Protein 5LOI (pdb70)

Nearest PDB structures (foldseek):
  5loi-assembly1_A-2  TM=1.002E+00  e=1.212E-47  Thermothelomyces thermophilus ATCC 42464
  4k6j-assembly1_A  TM=3.305E-01  e=1.414E+00  Homo sapiens
  7nix-assembly1_A-2  TM=3.162E-01  e=2.030E+00  Homo sapiens
  8ah2-assembly1_A-2  TM=2.730E-01  e=4.538E+00  Homo sapiens
  7mfd-assembly1_C  TM=2.276E-01  e=4.359E+00  Homo sapiens

Radius of gyration: 24.48 Å; Cα contacts (8 Å, |Δi|>4): 479; chains: 1; bounding box: 57×72×46 Å

Sequence (383 aa):
PDFLKLFLNHTPTFDFSRFCFPSDPERSLASIVLQKLPQGSPGDPTSLLVDFADTLIDLWHQCLSERYYGPIYHLVSLLLYTLDLNAVEVAPHILSSLIPVCATTCRLVALPRLNSADGDLSGHPDAVVRQLCLNIDVTQCLSVLYLAASGCLPQPLPQDTPQLEFWKTELDFVLTLSPKNPEEDWSAILLRTSVAPHSIGPIPSSATNSTNRRSEAKNADAVAATLIDCVSSFLCEPPKWATPRSAKEIAARLAALRTLAFATGHFGARQIAESDVAIPRLVTVLCWALDRLYDSDLPPDSSLLHQIIAQGTRLLHFLVTDHRTSDAANISTKLAASHGGSQRYFLTLARLNFAEEDLVLEAGIDAETVELAHELLELAVTP

Structure (mmCIF, N/CA/C/O backbone):
data_5LOI
#
_entry.id   5LOI
#
_cell.length_a   210.783
_cell.length_b   210.783
_cell.length_c   104.766
_cell.angle_alpha   90.00
_cell.angle_beta   90.00
_cell.angle_gamma   90.00
#
_symmetry.space_group_name_H-M   'I 4 2 2'
#
loop_
_atom_site.group_PDB
_atom_site.id
_atom_site.type_symbol
_atom_site.label_atom_id
_atom_site.label_alt_id
_atom_site.label_comp_id
_atom_site.label_asym_id
_atom_site.label_entity_id
_atom_site.label_seq_id
_atom_site.pdbx_PDB_ins_code
_atom_site.Cartn_x
_atom_site.Cartn_y
_atom_site.Cartn_z
_atom_site.occupancy
_atom_site.B_iso_or_equiv
_atom_site.auth_seq_id
_atom_site.auth_comp_id
_atom_site.auth_asym_id
_atom_site.auth_atom_id
_atom_site.pdbx_PDB_model_num
ATOM 1 N N . PRO A 1 2 ? 178.851 139.346 -0.450 1.00 231.44 374 PRO A N 1
ATOM 2 C CA . PRO A 1 2 ? 178.332 140.382 0.461 1.00 247.04 374 PRO A CA 1
ATOM 3 C C . PRO A 1 2 ? 177.373 141.345 -0.249 1.00 243.43 374 PRO A C 1
ATOM 4 O O . PRO A 1 2 ? 177.812 142.135 -1.090 1.00 226.35 374 PRO A O 1
ATOM 8 N N . ASP A 1 3 ? 176.076 141.256 0.066 1.00 232.68 375 ASP A N 1
ATOM 9 C CA . ASP A 1 3 ? 175.064 141.997 -0.681 1.00 229.28 375 ASP A CA 1
ATOM 10 C C . ASP A 1 3 ? 174.320 143.028 0.167 1.00 225.33 375 ASP A C 1
ATOM 11 O O . ASP A 1 3 ? 174.421 144.225 -0.121 1.00 226.09 375 ASP A O 1
ATOM 16 N N . PHE A 1 4 ? 173.610 142.624 1.227 1.00 204.50 376 PHE A N 1
ATOM 17 C CA . PHE A 1 4 ? 172.670 143.548 1.859 1.00 194.99 376 PHE A CA 1
ATOM 18 C C . PHE A 1 4 ? 173.386 144.700 2.554 1.00 215.66 376 PHE A C 1
ATOM 19 O O . PHE A 1 4 ? 173.036 145.868 2.344 1.00 225.25 376 PHE A O 1
ATOM 27 N N . LEU A 1 5 ? 174.393 144.394 3.381 1.00 214.43 377 LEU A N 1
ATOM 28 C CA . LEU A 1 5 ? 175.085 145.432 4.147 1.00 192.40 377 LEU A CA 1
ATOM 29 C C . LEU A 1 5 ? 175.552 146.602 3.275 1.00 204.22 377 LEU A C 1
ATOM 30 O O . LEU A 1 5 ? 175.588 147.750 3.743 1.00 202.96 377 LEU A O 1
ATOM 35 N N . LYS A 1 6 ? 175.896 146.342 2.005 1.00 201.11 378 LYS A N 1
ATOM 36 C CA . LYS A 1 6 ? 176.426 147.404 1.153 1.00 189.74 378 LYS A CA 1
ATOM 37 C C . LYS A 1 6 ? 175.319 148.290 0.584 1.00 189.71 378 LYS A C 1
ATOM 38 O O . LYS A 1 6 ? 175.508 149.508 0.431 1.00 189.59 378 LYS A O 1
ATOM 44 N N . LEU A 1 7 ? 174.173 147.697 0.218 1.00 198.03 379 LEU A N 1
ATOM 45 C CA . LEU A 1 7 ? 173.024 148.521 -0.160 1.00 213.04 379 LEU A CA 1
ATOM 46 C C . LEU A 1 7 ? 172.526 149.314 1.038 1.00 207.37 379 LEU A C 1
ATOM 47 O O . LEU A 1 7 ? 172.078 150.456 0.897 1.00 215.90 379 LEU A O 1
ATOM 52 N N . PHE A 1 8 ? 172.557 148.704 2.223 1.00 212.21 380 PHE A N 1
ATOM 53 C CA . PHE A 1 8 ? 172.192 149.427 3.435 1.00 200.35 380 PHE A CA 1
ATOM 54 C C . PHE A 1 8 ? 173.140 150.603 3.667 1.00 192.63 380 PHE A C 1
ATOM 55 O O . PHE A 1 8 ? 172.718 151.669 4.132 1.00 190.50 380 PHE A O 1
ATOM 63 N N . LEU A 1 9 ? 174.419 150.438 3.312 1.00 197.70 381 LEU A N 1
ATOM 64 C CA . LEU A 1 9 ? 175.382 151.538 3.391 1.00 199.29 381 LEU A CA 1
ATOM 65 C C . LEU A 1 9 ? 175.031 152.668 2.423 1.00 200.14 381 LEU A C 1
ATOM 66 O O . LEU A 1 9 ? 174.757 153.800 2.842 1.00 190.15 381 LEU A O 1
ATOM 71 N N . ASN A 1 10 ? 175.040 152.376 1.112 1.00 206.35 382 ASN A N 1
ATOM 72 C CA . ASN A 1 10 ? 174.949 153.433 0.100 1.00 205.85 382 ASN A CA 1
ATOM 73 C C . ASN A 1 10 ? 173.534 153.976 -0.093 1.00 205.07 382 ASN A C 1
ATOM 74 O O . ASN A 1 10 ? 173.371 155.112 -0.553 1.00 205.25 382 ASN A O 1
ATOM 79 N N . HIS A 1 11 ? 172.510 153.179 0.217 1.00 206.93 383 HIS A N 1
ATOM 80 C CA . HIS A 1 11 ? 171.121 153.602 0.034 1.00 208.14 383 HIS A CA 1
ATOM 81 C C . HIS A 1 11 ? 170.779 154.787 0.937 1.00 219.91 383 HIS A C 1
ATOM 82 O O . HIS A 1 11 ? 170.022 155.681 0.538 1.00 218.52 383 HIS A O 1
ATOM 89 N N . THR A 1 12 ? 171.337 154.817 2.153 1.00 219.25 384 THR A N 1
ATOM 90 C CA . THR A 1 12 ? 171.065 155.899 3.104 1.00 204.36 384 THR A CA 1
ATOM 91 C C . THR A 1 12 ? 171.835 157.172 2.721 1.00 191.52 384 THR A C 1
ATOM 92 O O . THR A 1 12 ? 172.950 157.420 3.183 1.00 194.11 384 THR A O 1
ATOM 96 N N . PRO A 1 19 ? 168.795 161.000 -1.351 1.00 216.26 391 PRO A N 1
ATOM 97 C CA . PRO A 1 19 ? 168.559 161.332 0.065 1.00 216.75 391 PRO A CA 1
ATOM 98 C C . PRO A 1 19 ? 168.617 160.114 1.013 1.00 225.87 391 PRO A C 1
ATOM 99 O O . PRO A 1 19 ? 168.637 158.976 0.533 1.00 228.02 391 PRO A O 1
ATOM 103 N N . THR A 1 20 ? 168.663 160.352 2.332 1.00 230.32 392 THR A N 1
ATOM 104 C CA . THR A 1 20 ? 168.781 159.265 3.307 1.00 225.04 392 THR A CA 1
ATOM 105 C C . THR A 1 20 ? 167.448 158.533 3.472 1.00 220.39 392 THR A C 1
ATOM 106 O O . THR A 1 20 ? 166.470 159.111 3.959 1.00 210.90 392 THR A O 1
ATOM 110 N N . PHE A 1 21 ? 167.416 157.252 3.093 1.00 215.94 393 PHE A N 1
ATOM 111 C CA . PHE A 1 21 ? 166.233 156.415 3.249 1.00 220.10 393 PHE A CA 1
ATOM 112 C C . PHE A 1 21 ? 166.648 155.092 3.895 1.00 219.81 393 PHE A C 1
ATOM 113 O O . PHE A 1 21 ? 167.774 154.623 3.708 1.00 228.61 393 PHE A O 1
ATOM 121 N N . ASP A 1 22 ? 165.734 154.492 4.664 1.00 207.86 394 ASP A N 1
ATOM 122 C CA . ASP A 1 22 ? 165.963 153.206 5.320 1.00 189.10 394 ASP A CA 1
ATOM 123 C C . ASP A 1 22 ? 164.890 152.215 4.888 1.00 187.11 394 ASP A C 1
ATOM 124 O O . ASP A 1 22 ? 163.796 152.593 4.460 1.00 208.06 394 ASP A O 1
ATOM 137 N N . PHE A 1 24 ? 162.046 149.412 5.215 1.00 168.76 396 PHE A N 1
ATOM 138 C CA . PHE A 1 24 ? 160.969 149.165 6.170 1.00 164.67 396 PHE A CA 1
ATOM 139 C C . PHE A 1 24 ? 161.080 147.799 6.837 1.00 164.03 396 PHE A C 1
ATOM 140 O O . PHE A 1 24 ? 160.601 147.616 7.960 1.00 161.32 396 PHE A O 1
ATOM 148 N N . SER A 1 25 ? 161.691 146.830 6.158 1.00 166.60 397 SER A N 1
ATOM 149 C CA . SER A 1 25 ? 161.765 145.470 6.677 1.00 166.41 397 SER A CA 1
ATOM 150 C C . SER A 1 25 ? 162.723 145.361 7.851 1.00 164.34 397 SER A C 1
ATOM 151 O O . SER A 1 25 ? 162.552 144.485 8.705 1.00 163.01 397 SER A O 1
ATOM 154 N N . ARG A 1 26 ? 163.751 146.209 7.893 1.00 164.20 398 ARG A N 1
ATOM 155 C CA . ARG A 1 26 ? 164.755 146.098 8.944 1.00 162.48 398 ARG A CA 1
ATOM 156 C C . ARG A 1 26 ? 164.190 146.466 10.313 1.00 170.37 398 ARG A C 1
ATOM 157 O O . ARG A 1 26 ? 164.634 145.920 11.331 1.00 187.36 398 ARG A O 1
ATOM 165 N N . PHE A 1 27 ? 163.227 147.385 10.364 1.00 157.48 399 PHE A N 1
ATOM 166 C CA . PHE A 1 27 ? 162.753 147.894 11.645 1.00 154.06 399 PHE A CA 1
ATOM 167 C C . PHE A 1 27 ? 162.041 146.808 12.444 1.00 152.80 399 PHE A C 1
ATOM 168 O O . PHE A 1 27 ? 161.233 146.046 11.902 1.00 154.14 399 PHE A O 1
ATOM 176 N N . CYS A 1 28 ? 162.348 146.752 13.743 1.00 150.29 400 CYS A N 1
ATOM 177 C CA . CYS A 1 28 ? 161.734 145.828 14.687 1.00 148.82 400 CYS A CA 1
ATOM 178 C C . CYS A 1 28 ? 161.584 146.550 16.019 1.00 145.51 400 CYS A C 1
ATOM 179 O O . CYS A 1 28 ? 162.337 147.484 16.316 1.00 154.86 400 CYS A O 1
ATOM 182 N N . PHE A 1 29 ? 160.603 146.134 16.817 1.00 143.87 401 PHE A N 1
ATOM 183 C CA . PHE A 1 29 ? 160.429 146.785 18.107 1.00 140.80 401 PHE A CA 1
ATOM 184 C C . PHE A 1 29 ? 161.465 146.253 19.095 1.00 147.94 401 PHE A C 1
ATOM 185 O O . PHE A 1 29 ? 161.805 145.067 19.058 1.00 161.14 401 PHE A O 1
ATOM 193 N N . PRO A 1 30 ? 162.005 147.103 19.975 1.00 168.41 402 PRO A N 1
ATOM 194 C CA . PRO A 1 30 ? 162.922 146.592 21.010 1.00 171.92 402 PRO A CA 1
ATOM 195 C C . PRO A 1 30 ? 162.239 145.712 22.041 1.00 165.74 402 PRO A C 1
ATOM 196 O O . PRO A 1 30 ? 162.933 144.955 22.735 1.00 141.75 402 PRO A O 1
ATOM 200 N N . SER A 1 31 ? 160.905 145.764 22.134 1.00 152.95 403 SER A N 1
ATOM 201 C CA . SER A 1 31 ? 160.155 144.814 22.944 1.00 152.17 403 SER A CA 1
ATOM 202 C C . SER A 1 31 ? 160.188 143.401 22.368 1.00 168.55 403 SER A C 1
ATOM 203 O O . SER A 1 31 ? 159.948 142.438 23.105 1.00 186.07 403 SER A O 1
ATOM 206 N N . ASP A 1 32 ? 160.513 143.251 21.080 1.00 172.99 404 ASP A N 1
ATOM 207 C CA . ASP A 1 32 ? 160.587 141.953 20.411 1.00 168.25 404 ASP A CA 1
ATOM 208 C C . ASP A 1 32 ? 161.502 142.072 19.191 1.00 168.03 404 ASP A C 1
ATOM 209 O O . ASP A 1 32 ? 161.015 142.083 18.052 1.00 189.71 404 ASP A O 1
ATOM 214 N N . PRO A 1 33 ? 162.825 142.162 19.384 1.00 158.79 405 PRO A N 1
ATOM 215 C CA . PRO A 1 33 ? 163.721 142.565 18.283 1.00 161.93 405 PRO A CA 1
ATOM 216 C C . PRO A 1 33 ? 163.887 141.541 17.174 1.00 154.86 405 PRO A C 1
ATOM 217 O O . PRO A 1 33 ? 164.694 141.778 16.271 1.00 163.38 405 PRO A O 1
ATOM 221 N N . GLU A 1 34 ? 163.172 140.420 17.200 1.00 161.81 406 GLU A N 1
ATOM 222 C CA . GLU A 1 34 ? 163.245 139.433 16.132 1.00 166.74 406 GLU A CA 1
ATOM 223 C C . GLU A 1 34 ? 161.974 139.361 15.292 1.00 171.84 406 GLU A C 1
ATOM 224 O O . GLU A 1 34 ? 161.874 138.501 14.409 1.00 178.65 406 GLU A O 1
ATOM 230 N N . ARG A 1 35 ? 161.014 140.254 15.522 1.00 161.92 407 ARG A N 1
ATOM 231 C CA . ARG A 1 35 ? 159.769 140.291 14.759 1.00 153.45 407 ARG A CA 1
ATOM 232 C C . ARG A 1 35 ? 159.749 141.593 13.962 1.00 157.96 407 ARG A C 1
ATOM 233 O O . ARG A 1 35 ? 159.651 142.678 14.544 1.00 151.45 407 ARG A O 1
ATOM 241 N N . SER A 1 36 ? 159.847 141.491 12.635 1.00 163.13 408 SER A N 1
ATOM 242 C CA . SER A 1 36 ? 159.878 142.677 11.786 1.00 157.29 408 SER A CA 1
ATOM 243 C C . SER A 1 36 ? 158.486 143.270 11.633 1.00 158.64 408 SER A C 1
ATOM 244 O O . SER A 1 36 ? 157.472 142.569 11.712 1.00 169.68 408 SER A O 1
ATOM 247 N N . LEU A 1 37 ? 158.448 144.585 11.409 1.00 149.89 409 LEU A N 1
ATOM 248 C CA . LEU A 1 37 ? 157.171 145.247 11.172 1.00 148.01 409 LEU A CA 1
ATOM 249 C C . LEU A 1 37 ? 156.498 144.688 9.929 1.00 159.92 409 LEU A C 1
ATOM 250 O O . LEU A 1 37 ? 155.297 144.383 9.940 1.00 154.40 409 LEU A O 1
ATOM 255 N N . ALA A 1 38 ? 157.272 144.514 8.857 1.00 154.40 410 ALA A N 1
ATOM 256 C CA . ALA A 1 38 ? 156.725 143.906 7.657 1.00 135.15 410 ALA A CA 1
ATOM 257 C C . ALA A 1 38 ? 156.063 142.577 7.981 1.00 159.07 410 ALA A C 1
ATOM 258 O O . ALA A 1 38 ? 154.987 142.269 7.453 1.00 165.95 410 ALA A O 1
ATOM 260 N N . SER A 1 39 ? 156.664 141.794 8.881 1.00 150.20 411 SER A N 1
ATOM 261 C CA . SER A 1 39 ? 156.099 140.486 9.187 1.00 152.80 411 SER A CA 1
ATOM 262 C C . SER A 1 39 ? 154.697 140.621 9.768 1.00 149.75 411 SER A C 1
ATOM 263 O O . SER A 1 39 ? 153.743 140.014 9.262 1.00 167.27 411 SER A O 1
ATOM 266 N N . ILE A 1 40 ? 154.543 141.437 10.815 1.00 148.47 412 ILE A N 1
ATOM 267 C CA . ILE A 1 40 ? 153.243 141.527 11.473 1.00 165.50 412 ILE A CA 1
ATOM 268 C C . ILE A 1 40 ? 152.229 142.181 10.542 1.00 147.83 412 ILE A C 1
ATOM 269 O O . ILE A 1 40 ? 151.040 141.827 10.545 1.00 165.59 412 ILE A O 1
ATOM 274 N N . VAL A 1 41 ? 152.687 143.101 9.691 1.00 134.53 413 VAL A N 1
ATOM 275 C CA . VAL A 1 41 ? 151.782 143.680 8.706 1.00 132.58 413 VAL A CA 1
ATOM 276 C C . VAL A 1 41 ? 151.275 142.598 7.762 1.00 147.92 413 VAL A C 1
ATOM 277 O O . VAL A 1 41 ? 150.090 142.568 7.403 1.00 160.49 413 VAL A O 1
ATOM 281 N N . LEU A 1 42 ? 152.156 141.670 7.372 1.00 139.48 414 LEU A N 1
ATOM 282 C CA . LEU A 1 42 ? 151.773 140.648 6.405 1.00 140.56 414 LEU A CA 1
ATOM 283 C C . LEU A 1 42 ? 150.842 139.609 7.024 1.00 173.24 414 LEU A C 1
ATOM 284 O O . LEU A 1 42 ? 149.863 139.199 6.388 1.00 194.18 414 LEU A O 1
ATOM 289 N N . GLN A 1 43 ? 151.121 139.161 8.256 1.00 170.26 415 GLN A N 1
ATOM 290 C CA . GLN A 1 43 ? 150.241 138.150 8.840 1.00 175.74 415 GLN A CA 1
ATOM 291 C C . GLN A 1 43 ? 148.914 138.745 9.288 1.00 148.80 415 GLN A C 1
ATOM 292 O O . GLN A 1 43 ? 147.936 138.005 9.445 1.00 152.76 415 GLN A O 1
ATOM 298 N N . LYS A 1 44 ? 148.865 140.050 9.533 1.00 144.02 416 LYS A N 1
ATOM 299 C CA . LYS A 1 44 ? 147.591 140.689 9.813 1.00 152.02 416 LYS A CA 1
ATOM 300 C C . LYS A 1 44 ? 146.889 141.126 8.534 1.00 151.56 416 LYS A C 1
ATOM 301 O O . LYS A 1 44 ? 145.709 141.483 8.576 1.00 167.82 416 LYS A O 1
ATOM 307 N N . LEU A 1 45 ? 147.582 141.073 7.397 1.00 157.49 417 LEU A N 1
ATOM 308 C CA . LEU A 1 45 ? 147.014 141.565 6.141 1.00 152.43 417 LEU A CA 1
ATOM 309 C C . LEU A 1 45 ? 145.792 140.787 5.659 1.00 163.71 417 LEU A C 1
ATOM 310 O O . LEU A 1 45 ? 144.749 141.421 5.422 1.00 174.61 417 LEU A O 1
ATOM 315 N N . PRO A 1 46 ? 145.825 139.457 5.490 1.00 161.89 418 PRO A N 1
ATOM 316 C CA . PRO A 1 46 ? 144.664 138.778 4.888 1.00 159.58 418 PRO A CA 1
ATOM 317 C C . PRO A 1 46 ? 143.402 138.842 5.738 1.00 171.94 418 PRO A C 1
ATOM 318 O O . PRO A 1 46 ? 142.319 138.517 5.235 1.00 168.44 418 PRO A O 1
ATOM 322 N N . GLN A 1 47 ? 143.501 139.274 6.988 1.00 180.72 419 GLN A N 1
ATOM 323 C CA . GLN A 1 47 ? 142.360 139.422 7.879 1.00 185.24 419 GLN A CA 1
ATOM 324 C C . GLN A 1 47 ? 141.642 140.757 7.699 1.00 185.39 419 GLN A C 1
ATOM 325 O O . GLN A 1 47 ? 140.604 140.986 8.333 1.00 184.70 419 GLN A O 1
ATOM 339 N N . GLY A 1 49 ? 139.531 143.946 6.086 1.00 183.58 421 GLY A N 1
ATOM 340 C CA . GLY A 1 49 ? 138.432 144.228 5.181 1.00 180.84 421 GLY A CA 1
ATOM 341 C C . GLY A 1 49 ? 137.311 143.208 5.166 1.00 186.18 421 GLY A C 1
ATOM 342 O O . GLY A 1 49 ? 137.552 141.995 5.162 1.00 191.78 421 GLY A O 1
ATOM 343 N N . SER A 1 50 ? 136.074 143.699 5.174 1.00 188.49 422 SER A N 1
ATOM 344 C CA . SER A 1 50 ? 134.920 142.863 4.892 1.00 196.35 422 SER A CA 1
ATOM 345 C C . SER A 1 50 ? 134.734 142.749 3.379 1.00 210.64 422 SER A C 1
ATOM 346 O O . SER A 1 50 ? 135.142 143.643 2.633 1.00 195.98 422 SER A O 1
ATOM 349 N N . PRO A 1 51 ? 134.138 141.655 2.897 1.00 220.29 423 PRO A N 1
ATOM 350 C CA . PRO A 1 51 ? 134.025 141.468 1.444 1.00 214.59 423 PRO A CA 1
ATOM 351 C C . PRO A 1 51 ? 133.109 142.505 0.804 1.00 216.46 423 PRO A C 1
ATOM 352 O O . PRO A 1 51 ? 132.081 142.894 1.367 1.00 220.34 423 PRO A O 1
ATOM 356 N N . GLY A 1 52 ? 133.508 142.969 -0.381 1.00 209.02 424 GLY A N 1
ATOM 357 C CA . GLY A 1 52 ? 132.744 143.944 -1.124 1.00 205.19 424 GLY A CA 1
ATOM 358 C C . GLY A 1 52 ? 132.956 145.385 -0.720 1.00 211.66 424 GLY A C 1
ATOM 359 O O . GLY A 1 52 ? 132.442 146.282 -1.402 1.00 208.42 424 GLY A O 1
ATOM 360 N N . ASP A 1 53 ? 133.692 145.649 0.353 1.00 203.16 425 ASP A N 1
ATOM 361 C CA . ASP A 1 53 ? 133.933 147.022 0.798 1.00 207.37 425 ASP A CA 1
ATOM 362 C C . ASP A 1 53 ? 135.413 147.337 0.686 1.00 213.89 425 ASP A C 1
ATOM 363 O O . ASP A 1 53 ? 136.190 146.969 1.587 1.00 221.48 425 ASP A O 1
ATOM 368 N N . PRO A 1 54 ? 135.858 148.016 -0.372 1.00 199.21 426 PRO A N 1
ATOM 369 C CA . PRO A 1 54 ? 137.270 148.420 -0.414 1.00 178.33 426 PRO A CA 1
ATOM 370 C C . PRO A 1 54 ? 137.617 149.477 0.630 1.00 175.39 426 PRO A C 1
ATOM 371 O O . PRO A 1 54 ? 138.737 149.461 1.168 1.00 176.26 426 PRO A O 1
ATOM 375 N N . THR A 1 55 ? 136.676 150.372 0.954 1.00 157.14 427 THR A N 1
ATOM 376 C CA . THR A 1 55 ? 136.899 151.329 2.035 1.00 151.05 427 THR A CA 1
ATOM 377 C C . THR A 1 55 ? 137.143 150.621 3.361 1.00 153.35 427 THR A C 1
ATOM 378 O O . THR A 1 55 ? 137.893 151.120 4.206 1.00 136.17 427 THR A O 1
ATOM 382 N N . SER A 1 56 ? 136.506 149.464 3.566 1.00 174.63 428 SER A N 1
ATOM 383 C CA . SER A 1 56 ? 136.788 148.658 4.750 1.00 149.41 428 SER A CA 1
ATOM 384 C C . SER A 1 56 ? 138.251 148.256 4.798 1.00 140.59 428 SER A C 1
ATOM 385 O O . SER A 1 56 ? 138.891 148.311 5.857 1.00 152.52 428 SER A O 1
ATOM 388 N N . LEU A 1 57 ? 138.790 147.839 3.655 1.00 148.60 429 LEU A N 1
ATOM 389 C CA . LEU A 1 57 ? 140.200 147.482 3.572 1.00 155.47 429 LEU A CA 1
ATOM 390 C C . LEU A 1 57 ? 141.094 148.670 3.888 1.00 147.34 429 LEU A C 1
ATOM 391 O O . LEU A 1 57 ? 142.052 148.555 4.662 1.00 159.09 429 LEU A O 1
ATOM 396 N N . LEU A 1 58 ? 140.813 149.817 3.274 1.00 131.82 430 LEU A N 1
ATOM 397 C CA . LEU A 1 58 ? 141.634 150.989 3.544 1.00 131.50 430 LEU A CA 1
ATOM 398 C C . LEU A 1 58 ? 141.576 151.368 5.022 1.00 149.87 430 LEU A C 1
ATOM 399 O O . LEU A 1 58 ? 142.609 151.650 5.637 1.00 151.81 430 LEU A O 1
ATOM 404 N N . VAL A 1 59 ? 140.381 151.346 5.617 1.00 135.47 431 VAL A N 1
ATOM 405 C CA . VAL A 1 59 ? 140.248 151.693 7.029 1.00 126.46 431 VAL A CA 1
ATOM 406 C C . VAL A 1 59 ? 141.043 150.727 7.897 1.00 134.03 431 VAL A C 1
ATOM 407 O O . VAL A 1 59 ? 141.832 151.148 8.748 1.00 130.75 431 VAL A O 1
ATOM 411 N N . ASP A 1 60 ? 140.866 149.419 7.686 1.00 137.02 432 ASP A N 1
ATOM 412 C CA . ASP A 1 60 ? 141.610 148.451 8.489 1.00 150.89 432 ASP A CA 1
ATOM 413 C C . ASP A 1 60 ? 143.116 148.644 8.336 1.00 137.37 432 ASP A C 1
ATOM 414 O O . ASP A 1 60 ? 143.873 148.573 9.317 1.00 149.12 432 ASP A O 1
ATOM 419 N N . PHE A 1 61 ? 143.567 148.911 7.111 1.00 125.25 433 PHE A N 1
ATOM 420 C CA . PHE A 1 61 ? 144.996 149.070 6.861 1.00 151.14 433 PHE A CA 1
ATOM 421 C C . PHE A 1 61 ? 145.544 150.317 7.549 1.00 146.94 433 PHE A C 1
ATOM 422 O O . PHE A 1 61 ? 146.587 150.271 8.224 1.00 132.84 433 PHE A O 1
ATOM 430 N N . ALA A 1 62 ? 144.840 151.441 7.399 1.00 135.17 434 ALA A N 1
ATOM 431 C CA . ALA A 1 62 ? 145.269 152.669 8.053 1.00 126.48 434 ALA A CA 1
ATOM 432 C C . ALA A 1 62 ? 145.258 152.511 9.569 1.00 140.05 434 ALA A C 1
ATOM 433 O O . ALA A 1 62 ? 146.164 153.000 10.253 1.00 140.23 434 ALA A O 1
ATOM 435 N N . ASP A 1 63 ? 144.249 151.816 10.110 1.00 133.45 435 ASP A N 1
ATOM 436 C CA . ASP A 1 63 ? 144.254 151.488 11.533 1.00 119.93 435 ASP A CA 1
ATOM 437 C C . ASP A 1 63 ? 145.503 150.713 11.935 1.00 136.87 435 ASP A C 1
ATOM 438 O O . ASP A 1 63 ? 146.100 150.998 12.980 1.00 163.66 435 ASP A O 1
ATOM 443 N N . THR A 1 64 ? 145.904 149.710 11.145 1.00 121.29 436 THR A N 1
ATOM 444 C CA . THR A 1 64 ? 147.106 148.963 11.517 1.00 137.22 436 THR A CA 1
ATOM 445 C C . THR A 1 64 ? 148.337 149.861 11.502 1.00 135.46 436 THR A C 1
ATOM 446 O O . THR A 1 64 ? 149.214 149.748 12.374 1.00 151.90 436 THR A O 1
ATOM 450 N N . LEU A 1 65 ? 148.400 150.787 10.539 1.00 127.40 437 LEU A N 1
ATOM 451 C CA . LEU A 1 65 ? 149.517 151.729 10.490 1.00 128.61 437 LEU A CA 1
ATOM 452 C C . LEU A 1 65 ? 149.535 152.638 11.720 1.00 142.37 437 LEU A C 1
ATOM 453 O O . LEU A 1 65 ? 150.588 152.854 12.339 1.00 142.20 437 LEU A O 1
ATOM 458 N N . ILE A 1 66 ? 148.373 153.189 12.082 1.00 138.45 438 ILE A N 1
ATOM 459 C CA . ILE A 1 66 ? 148.290 154.099 13.221 1.00 117.62 438 ILE A CA 1
ATOM 460 C C . ILE A 1 66 ? 148.639 153.369 14.507 1.00 125.28 438 ILE A C 1
ATOM 461 O O . ILE A 1 66 ? 149.359 153.898 15.357 1.00 137.76 438 ILE A O 1
ATOM 466 N N . ASP A 1 67 ? 148.153 152.137 14.666 1.00 122.71 439 ASP A N 1
ATOM 467 C CA . ASP A 1 67 ? 148.486 151.373 15.863 1.00 131.72 439 ASP A CA 1
ATOM 468 C C . ASP A 1 67 ? 149.989 151.114 15.948 1.00 129.70 439 ASP A C 1
ATOM 469 O O . ASP A 1 67 ? 150.595 151.269 17.020 1.00 142.27 439 ASP A O 1
ATOM 474 N N . LEU A 1 68 ? 150.614 150.741 14.825 1.00 126.08 440 LEU A N 1
ATOM 475 C CA . LEU A 1 68 ? 152.064 150.536 14.828 1.00 140.88 440 LEU A CA 1
ATOM 476 C C . LEU A 1 68 ? 152.815 151.815 15.175 1.00 133.97 440 LEU A C 1
ATOM 477 O O . LEU A 1 68 ? 153.836 151.779 15.869 1.00 143.66 440 LEU A O 1
ATOM 482 N N . TRP A 1 69 ? 152.340 152.951 14.673 1.00 132.08 441 TRP A N 1
ATOM 483 C CA . TRP A 1 69 ? 152.973 154.234 14.970 1.00 135.66 441 TRP A CA 1
ATOM 484 C C . TRP A 1 69 ? 152.766 154.656 16.425 1.00 139.16 441 TRP A C 1
ATOM 485 O O . TRP A 1 69 ? 153.691 155.181 17.064 1.00 144.87 441 TRP A O 1
ATOM 496 N N . HIS A 1 70 ? 151.588 154.388 16.974 1.00 140.77 442 HIS A N 1
ATOM 497 C CA . HIS A 1 70 ? 151.355 154.607 18.394 1.00 139.23 442 HIS A CA 1
ATOM 498 C C . HIS A 1 70 ? 152.307 153.771 19.235 1.00 141.16 442 HIS A C 1
ATOM 499 O O . HIS A 1 70 ? 152.832 154.244 20.254 1.00 146.10 442 HIS A O 1
ATOM 506 N N . GLN A 1 71 ? 152.550 152.524 18.818 1.00 130.24 443 GLN A N 1
ATOM 507 C CA . GLN A 1 71 ? 153.485 151.680 19.555 1.00 137.03 443 GLN A CA 1
ATOM 508 C C . GLN A 1 71 ? 154.914 152.187 19.407 1.00 134.61 443 GLN A C 1
ATOM 509 O O . GLN A 1 71 ? 155.720 152.082 20.342 1.00 173.34 443 GLN A O 1
ATOM 515 N N . CYS A 1 72 ? 155.249 152.734 18.236 1.00 141.78 444 CYS A N 1
ATOM 516 C CA . CYS A 1 72 ? 156.545 153.380 18.070 1.00 140.73 444 CYS A CA 1
ATOM 517 C C . CYS A 1 72 ? 156.716 154.518 19.056 1.00 131.04 444 CYS A C 1
ATOM 518 O O . CYS A 1 72 ? 157.783 154.674 19.665 1.00 152.87 444 CYS A O 1
ATOM 521 N N . LEU A 1 73 ? 155.676 155.336 19.214 1.00 121.14 445 LEU A N 1
ATOM 522 C CA . LEU A 1 73 ? 155.759 156.431 20.167 1.00 131.95 445 LEU A CA 1
ATOM 523 C C . LEU A 1 73 ? 155.922 155.907 21.582 1.00 141.69 445 LEU A C 1
ATOM 524 O O . LEU A 1 73 ? 156.765 156.405 22.335 1.00 138.58 445 LEU A O 1
ATOM 529 N N . SER A 1 74 ? 155.157 154.873 21.951 1.00 131.34 446 SER A N 1
ATOM 530 C CA . SER A 1 74 ? 155.274 154.348 23.308 1.00 128.37 446 SER A CA 1
ATOM 531 C C . SER A 1 74 ? 156.695 153.874 23.598 1.00 131.35 446 SER A C 1
ATOM 532 O O . SER A 1 74 ? 157.211 154.092 24.702 1.00 159.11 446 SER A O 1
ATOM 535 N N . GLU A 1 75 ? 157.349 153.226 22.630 1.00 131.56 447 GLU A N 1
ATOM 536 C CA . GLU A 1 75 ? 158.693 152.719 22.864 1.00 134.76 447 GLU A CA 1
ATOM 537 C C . GLU A 1 75 ? 159.768 153.676 22.371 1.00 134.23 447 GLU A C 1
ATOM 538 O O . GLU A 1 75 ? 160.928 153.272 22.256 1.00 136.76 447 GLU A O 1
ATOM 544 N N . ARG A 1 76 ? 159.402 154.931 22.087 1.00 131.34 448 ARG A N 1
ATOM 545 C CA . ARG A 1 76 ? 160.263 155.967 21.505 1.00 161.88 448 ARG A CA 1
ATOM 546 C C . ARG A 1 76 ? 161.267 155.410 20.494 1.00 161.03 448 ARG A C 1
ATOM 547 O O . ARG A 1 76 ? 162.430 155.833 20.442 1.00 147.37 448 ARG A O 1
ATOM 555 N N . TYR A 1 77 ? 160.820 154.455 19.682 1.00 161.20 449 TYR A N 1
ATOM 556 C CA . TYR A 1 77 ? 161.607 153.944 18.570 1.00 136.56 449 TYR A CA 1
ATOM 557 C C . TYR A 1 77 ? 161.106 154.682 17.337 1.00 146.47 449 TYR A C 1
ATOM 558 O O . TYR A 1 77 ? 160.071 154.321 16.766 1.00 151.26 449 TYR A O 1
ATOM 567 N N . TYR A 1 78 ? 161.826 155.730 16.942 1.00 152.19 450 TYR A N 1
ATOM 568 C CA . TYR A 1 78 ? 161.308 156.713 16.003 1.00 139.14 450 TYR A CA 1
ATOM 569 C C . TYR A 1 78 ? 161.765 156.465 14.572 1.00 155.93 450 TYR A C 1
ATOM 570 O O . TYR A 1 78 ? 161.513 157.298 13.697 1.00 143.73 450 TYR A O 1
ATOM 579 N N . GLY A 1 79 ? 162.438 155.351 14.314 1.00 169.03 451 GLY A N 1
ATOM 580 C CA . GLY A 1 79 ? 162.836 155.008 12.972 1.00 145.22 451 GLY A CA 1
ATOM 581 C C . GLY A 1 79 ? 161.682 154.970 11.987 1.00 126.03 451 GLY A C 1
ATOM 582 O O . GLY A 1 79 ? 161.631 155.750 11.031 1.00 142.96 451 GLY A O 1
ATOM 583 N N . PRO A 1 80 ? 160.714 154.080 12.214 1.00 122.79 452 PRO A N 1
ATOM 584 C CA . PRO A 1 80 ? 159.738 153.779 11.161 1.00 134.43 452 PRO A CA 1
ATOM 585 C C . PRO A 1 80 ? 158.578 154.752 11.074 1.00 129.60 452 PRO A C 1
ATOM 586 O O . PRO A 1 80 ? 157.550 154.429 10.466 1.00 129.37 452 PRO A O 1
ATOM 590 N N . ILE A 1 81 ? 158.703 155.928 11.687 1.00 128.44 453 ILE A N 1
ATOM 591 C CA . ILE A 1 81 ? 157.594 156.878 11.656 1.00 123.56 453 ILE A CA 1
ATOM 592 C C . ILE A 1 81 ? 157.382 157.389 10.236 1.00 126.25 453 ILE A C 1
ATOM 593 O O . ILE A 1 81 ? 156.254 157.405 9.726 1.00 141.23 453 ILE A O 1
ATOM 598 N N . TYR A 1 82 ? 158.474 157.794 9.570 1.00 134.75 454 TYR A N 1
ATOM 599 C CA . TYR A 1 82 ? 158.370 158.365 8.226 1.00 129.66 454 TYR A CA 1
ATOM 600 C C . TYR A 1 82 ? 157.601 157.448 7.289 1.00 142.82 454 TYR A C 1
ATOM 601 O O . TYR A 1 82 ? 156.687 157.890 6.577 1.00 149.34 454 TYR A O 1
ATOM 610 N N . HIS A 1 83 ? 157.942 156.158 7.290 1.00 117.94 455 HIS A N 1
ATOM 611 C CA . HIS A 1 83 ? 157.325 155.263 6.326 1.00 118.12 455 HIS A CA 1
ATOM 612 C C . HIS A 1 83 ? 155.844 155.053 6.629 1.00 137.83 455 HIS A C 1
ATOM 613 O O . HIS A 1 83 ? 155.021 154.963 5.705 1.00 149.39 455 HIS A O 1
ATOM 620 N N . LEU A 1 84 ? 155.480 155.018 7.915 1.00 123.14 456 LEU A N 1
ATOM 621 C CA . LEU A 1 84 ? 154.081 154.826 8.285 1.00 117.39 456 LEU A CA 1
ATOM 622 C C . LEU A 1 84 ? 153.236 156.050 7.919 1.00 127.26 456 LEU A C 1
ATOM 623 O O . LEU A 1 84 ? 152.109 155.921 7.412 1.00 127.18 456 LEU A O 1
ATOM 628 N N . VAL A 1 85 ? 153.780 157.247 8.152 1.00 114.46 457 VAL A N 1
ATOM 629 C CA . VAL A 1 85 ? 153.152 158.478 7.675 1.00 126.90 457 VAL A CA 1
ATOM 630 C C . VAL A 1 85 ? 152.980 158.440 6.159 1.00 136.48 457 VAL A C 1
ATOM 631 O O . VAL A 1 85 ? 151.924 158.800 5.629 1.00 128.47 457 VAL A O 1
ATOM 635 N N . SER A 1 86 ? 154.015 157.988 5.442 1.00 134.81 458 SER A N 1
ATOM 636 C CA . SER A 1 86 ? 153.965 157.990 3.983 1.00 120.27 458 SER A CA 1
ATOM 637 C C . SER A 1 86 ? 152.878 157.047 3.468 1.00 127.75 458 SER A C 1
ATOM 638 O O . SER A 1 86 ? 152.083 157.410 2.582 1.00 129.24 458 SER A O 1
ATOM 641 N N . LEU A 1 87 ? 152.815 155.835 4.029 1.00 121.72 459 LEU A N 1
ATOM 642 C CA . LEU A 1 87 ? 151.763 154.902 3.644 1.00 115.20 459 LEU A CA 1
ATOM 643 C C . LEU A 1 87 ? 150.386 155.458 3.986 1.00 138.64 459 LEU A C 1
ATOM 644 O O . LEU A 1 87 ? 149.431 155.252 3.224 1.00 130.64 459 LEU A O 1
ATOM 649 N N . LEU A 1 88 ? 150.254 156.175 5.120 1.00 130.01 460 LEU A N 1
ATOM 650 C CA . LEU A 1 88 ? 148.978 156.843 5.384 1.00 114.36 460 LEU A CA 1
ATOM 651 C C . LEU A 1 88 ? 148.662 157.896 4.330 1.00 121.43 460 LEU A C 1
ATOM 652 O O . LEU A 1 88 ? 147.497 158.108 3.986 1.00 145.40 460 LEU A O 1
ATOM 657 N N . LEU A 1 89 ? 149.674 158.618 3.859 1.00 105.22 461 LEU A N 1
ATOM 658 C CA . LEU A 1 89 ? 149.435 159.610 2.824 1.00 116.65 461 LEU A CA 1
ATOM 659 C C . LEU A 1 89 ? 148.898 158.957 1.555 1.00 149.57 461 LEU A C 1
ATOM 660 O O . LEU A 1 89 ? 147.920 159.441 0.971 1.00 156.79 461 LEU A O 1
ATOM 665 N N . TYR A 1 90 ? 149.493 157.830 1.130 1.00 126.88 462 TYR A N 1
ATOM 666 C CA . TYR A 1 90 ? 148.988 157.176 -0.077 1.00 136.94 462 TYR A CA 1
ATOM 667 C C . TYR A 1 90 ? 147.599 156.580 0.162 1.00 144.29 462 TYR A C 1
ATOM 668 O O . TYR A 1 90 ? 146.640 156.894 -0.561 1.00 164.83 462 TYR A O 1
ATOM 677 N N . THR A 1 91 ? 147.464 155.742 1.198 1.00 130.65 463 THR A N 1
ATOM 678 C CA . THR A 1 91 ? 146.193 155.066 1.465 1.00 128.95 463 THR A CA 1
ATOM 679 C C . THR A 1 91 ? 145.078 156.061 1.738 1.00 125.11 463 THR A C 1
ATOM 680 O O . THR A 1 91 ? 143.921 155.837 1.359 1.00 145.12 463 THR A O 1
ATOM 684 N N . LEU A 1 92 ? 145.400 157.157 2.412 1.00 116.10 464 LEU A N 1
ATOM 685 C CA . LEU A 1 92 ? 144.378 158.146 2.707 1.00 125.62 464 LEU A CA 1
ATOM 686 C C . LEU A 1 92 ? 144.042 158.953 1.464 1.00 138.70 464 LEU A C 1
ATOM 687 O O . LEU A 1 92 ? 142.865 159.158 1.149 1.00 139.23 464 LEU A O 1
ATOM 692 N N . ASP A 1 93 ? 145.068 159.380 0.720 1.00 148.82 465 ASP A N 1
ATOM 693 C CA . ASP A 1 93 ? 144.841 160.145 -0.505 1.00 151.85 465 ASP A CA 1
ATOM 694 C C . ASP A 1 93 ? 143.993 159.371 -1.492 1.00 154.54 465 ASP A C 1
ATOM 695 O O . ASP A 1 93 ? 143.282 159.973 -2.307 1.00 170.28 465 ASP A O 1
ATOM 700 N N . LEU A 1 94 ? 144.043 158.042 -1.414 1.00 150.61 466 LEU A N 1
ATOM 701 C CA . LEU A 1 94 ? 143.295 157.207 -2.343 1.00 142.43 466 LEU A CA 1
ATOM 702 C C . LEU A 1 94 ? 141.793 157.522 -2.295 1.00 152.48 466 LEU A C 1
ATOM 703 O O . LEU A 1 94 ? 141.185 157.834 -3.329 1.00 144.03 466 LEU A O 1
ATOM 708 N N . ASN A 1 95 ? 141.171 157.460 -1.107 1.00 146.52 467 ASN A N 1
ATOM 709 C CA . ASN A 1 95 ? 139.722 157.707 -0.984 1.00 143.72 467 ASN A CA 1
ATOM 710 C C . ASN A 1 95 ? 139.408 158.490 0.295 1.00 140.56 467 ASN A C 1
ATOM 711 O O . ASN A 1 95 ? 138.564 158.098 1.102 1.00 155.99 467 ASN A O 1
ATOM 716 N N . ALA A 1 96 ? 140.106 159.613 0.500 1.00 133.86 468 ALA A N 1
ATOM 717 C CA . ALA A 1 96 ? 140.092 160.292 1.801 1.00 131.28 468 ALA A CA 1
ATOM 718 C C . ALA A 1 96 ? 138.683 160.643 2.283 1.00 125.29 468 ALA A C 1
ATOM 719 O O . ALA A 1 96 ? 138.393 160.547 3.482 1.00 115.72 468 ALA A O 1
ATOM 721 N N . VAL A 1 97 ? 137.797 161.061 1.373 1.00 140.86 469 VAL A N 1
ATOM 722 C CA . VAL A 1 97 ? 136.472 161.526 1.792 1.00 125.46 469 VAL A CA 1
ATOM 723 C C . VAL A 1 97 ? 135.669 160.389 2.404 1.00 127.08 469 VAL A C 1
ATOM 724 O O . VAL A 1 97 ? 134.788 160.616 3.239 1.00 136.72 469 VAL A O 1
ATOM 728 N N . GLU A 1 98 ? 135.945 159.154 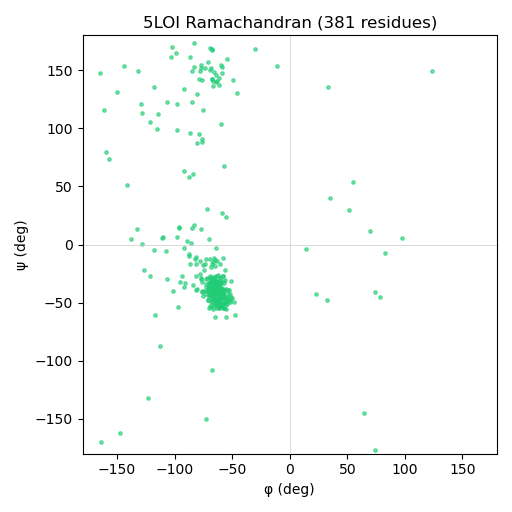1.996 1.00 139.70 470 GLU A N 1
ATOM 729 C CA . GLU A 1 98 ? 135.272 158.003 2.584 1.00 133.65 470 GLU A CA 1
ATOM 730 C C . GLU A 1 98 ? 136.057 157.398 3.743 1.00 125.29 470 GLU A C 1
ATOM 731 O O . GLU A 1 98 ? 135.459 156.804 4.649 1.00 133.06 470 GLU A O 1
ATOM 737 N N . VAL A 1 99 ? 137.379 157.541 3.746 1.00 117.30 471 VAL A N 1
ATOM 738 C CA . VAL A 1 99 ? 138.204 156.806 4.704 1.00 121.86 471 VAL A CA 1
ATOM 739 C C . VAL A 1 99 ? 138.453 157.600 5.979 1.00 114.57 471 VAL A C 1
ATOM 740 O O . VAL A 1 99 ? 138.516 157.026 7.063 1.00 137.00 471 VAL A O 1
ATOM 744 N N . ALA A 1 100 ? 138.628 158.913 5.893 1.00 120.39 472 ALA A N 1
ATOM 745 C CA . ALA A 1 100 ? 139.079 159.669 7.061 1.00 111.56 472 ALA A CA 1
ATOM 746 C C . ALA A 1 100 ? 138.122 159.623 8.254 1.00 124.63 472 ALA A C 1
ATOM 747 O O . ALA A 1 100 ? 138.603 159.432 9.385 1.00 140.13 472 ALA A O 1
ATOM 749 N N . PRO A 1 101 ? 136.802 159.795 8.111 1.00 120.62 473 PRO A N 1
ATOM 750 C CA . PRO A 1 101 ? 135.956 159.841 9.319 1.00 124.26 473 PRO A CA 1
ATOM 751 C C . PRO A 1 101 ? 136.086 158.622 10.221 1.00 124.93 473 PRO A C 1
ATOM 752 O O . PRO A 1 101 ? 135.799 158.735 11.418 1.00 138.47 473 PRO A O 1
ATOM 756 N N . HIS A 1 102 ? 136.537 157.474 9.707 1.00 117.67 474 HIS A N 1
ATOM 757 C CA . HIS A 1 102 ? 136.714 156.291 10.542 1.00 119.45 474 HIS A CA 1
ATOM 758 C C . HIS A 1 102 ? 138.028 156.291 11.317 1.00 147.99 474 HIS A C 1
ATOM 759 O O . HIS A 1 102 ? 138.181 155.503 12.260 1.00 168.62 474 HIS A O 1
ATOM 766 N N . ILE A 1 103 ? 138.948 157.184 10.968 1.00 133.46 475 ILE A N 1
ATOM 767 C CA . ILE A 1 103 ? 140.341 157.139 11.401 1.00 118.68 475 ILE A CA 1
ATOM 768 C C . ILE A 1 103 ? 140.664 158.204 12.446 1.00 117.81 475 ILE A C 1
ATOM 769 O O . ILE A 1 103 ? 141.537 158.008 13.300 1.00 119.32 475 ILE A O 1
ATOM 774 N N . LEU A 1 104 ? 139.963 159.336 12.392 1.00 115.37 476 LEU A N 1
ATOM 775 C CA . LEU A 1 104 ? 140.446 160.525 13.086 1.00 116.77 476 LEU A CA 1
ATOM 776 C C . LEU A 1 104 ? 140.591 160.303 14.578 1.00 109.65 476 LEU A C 1
ATOM 777 O O . LEU A 1 104 ? 141.520 160.852 15.193 1.00 125.97 476 LEU A O 1
ATOM 782 N N . SER A 1 105 ? 139.721 159.468 15.155 1.00 111.75 477 SER A N 1
ATOM 783 C CA . SER A 1 105 ? 139.723 159.246 16.600 1.00 132.21 477 SER A CA 1
ATOM 784 C C . SER A 1 105 ? 141.117 158.896 17.114 1.00 116.81 477 SER A C 1
ATOM 785 O O . SER A 1 105 ? 141.589 159.481 18.097 1.00 120.62 477 SER A O 1
ATOM 788 N N . SER A 1 106 ? 141.818 157.998 16.422 1.00 115.41 478 SER A N 1
ATOM 789 C CA . SER A 1 106 ? 143.169 157.606 16.803 1.00 113.80 478 SER A CA 1
ATOM 790 C C . SER A 1 106 ? 144.258 158.380 16.067 1.00 125.21 478 SER A C 1
ATOM 791 O O . SER A 1 106 ? 145.331 158.618 16.642 1.00 128.16 478 SER A O 1
ATOM 794 N N . LEU A 1 107 ? 144.009 158.779 14.814 1.00 135.03 479 LEU A N 1
ATOM 795 C CA . LEU A 1 107 ? 145.043 159.452 14.032 1.00 121.47 479 LEU A CA 1
ATOM 796 C C . LEU A 1 107 ? 145.435 160.785 14.653 1.00 118.26 479 LEU A C 1
ATOM 797 O O . LEU A 1 107 ? 146.626 161.091 14.773 1.00 114.06 479 LEU A O 1
ATOM 802 N N . ILE A 1 108 ? 144.446 161.601 15.046 1.00 121.20 480 ILE A N 1
ATOM 803 C CA . ILE A 1 108 ? 144.758 162.967 15.467 1.00 105.70 480 ILE A CA 1
ATOM 804 C C . ILE A 1 108 ? 145.641 163.033 16.711 1.00 121.29 480 ILE A C 1
ATOM 805 O O . ILE A 1 108 ? 146.608 163.801 16.701 1.00 113.95 480 ILE A O 1
ATOM 810 N N . PRO A 1 109 ? 145.376 162.277 17.784 1.00 130.86 481 PRO A N 1
ATOM 811 C CA . PRO A 1 109 ? 146.271 162.404 18.950 1.00 120.73 481 PRO A CA 1
ATOM 812 C C . PRO A 1 109 ? 147.684 161.922 18.669 1.00 129.17 481 PRO A C 1
ATOM 813 O O . PRO A 1 109 ? 148.637 162.452 19.263 1.00 118.38 481 PRO A O 1
ATOM 817 N N . VAL A 1 110 ? 147.845 160.948 17.766 1.00 124.99 482 VAL A N 1
ATOM 818 C CA . VAL A 1 110 ? 149.178 160.481 17.404 1.00 114.30 482 VAL A CA 1
ATOM 819 C C . VAL A 1 110 ? 149.940 161.567 16.653 1.00 113.33 482 VAL A C 1
ATOM 820 O O . VAL A 1 110 ? 151.119 161.825 16.938 1.00 108.39 482 VAL A O 1
ATOM 824 N N . CYS A 1 111 ? 149.279 162.243 15.701 1.00 114.14 483 CYS A N 1
ATOM 825 C CA . CYS A 1 111 ? 149.909 163.395 15.056 1.00 121.41 483 CYS A CA 1
ATOM 826 C C . CYS A 1 111 ? 150.243 164.460 16.081 1.00 122.69 483 CYS A C 1
ATOM 827 O O . CYS A 1 111 ? 151.330 165.044 16.050 1.00 148.08 483 CYS A O 1
ATOM 830 N N . ALA A 1 112 ? 149.329 164.712 17.011 1.00 107.63 484 ALA A N 1
ATOM 831 C CA . ALA A 1 112 ? 149.568 165.776 17.969 1.00 118.50 484 ALA A CA 1
ATOM 832 C C . ALA A 1 112 ? 150.818 165.494 18.799 1.00 128.08 484 ALA A C 1
ATOM 833 O O . ALA A 1 112 ? 151.712 166.345 18.894 1.00 125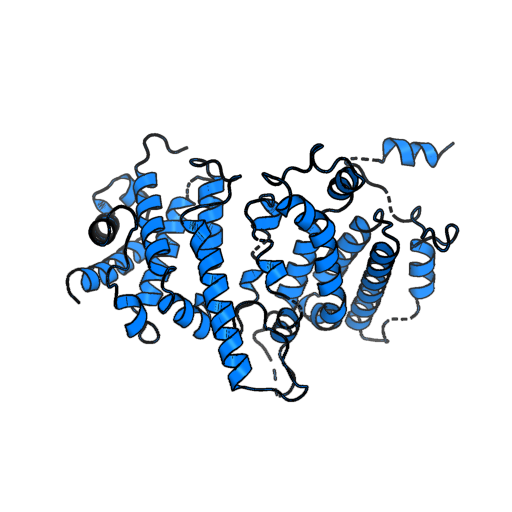.72 484 ALA A O 1
ATOM 835 N N . THR A 1 113 ? 150.921 164.298 19.395 1.00 117.09 485 THR A N 1
ATOM 836 C CA . THR A 1 113 ? 152.087 164.065 20.248 1.00 134.03 485 THR A CA 1
ATOM 837 C C . THR A 1 113 ? 153.357 163.948 19.411 1.00 137.50 485 THR A C 1
ATOM 838 O O . THR A 1 113 ? 154.438 164.376 19.848 1.00 132.06 485 THR A O 1
ATOM 842 N N . THR A 1 114 ? 153.242 163.399 18.194 1.00 150.12 486 THR A N 1
ATOM 843 C CA . THR A 1 114 ? 154.407 163.288 17.318 1.00 122.51 486 THR A CA 1
ATOM 844 C C . THR A 1 114 ? 154.968 164.668 16.987 1.00 109.20 486 THR A C 1
ATOM 845 O O . THR A 1 114 ? 156.178 164.905 17.110 1.00 118.89 486 THR A O 1
ATOM 849 N N . CYS A 1 115 ? 154.093 165.601 16.589 1.00 106.49 487 CYS A N 1
ATOM 850 C CA . CYS A 1 115 ? 154.539 166.966 16.338 1.00 109.98 487 CYS A CA 1
ATOM 851 C C . CYS A 1 115 ? 155.094 167.605 17.604 1.00 110.17 487 CYS A C 1
ATOM 852 O O . CYS A 1 115 ? 156.109 168.310 17.558 1.00 109.14 487 CYS A O 1
ATOM 855 N N . ARG A 1 116 ? 154.446 167.367 18.745 1.00 117.72 488 ARG A N 1
ATOM 856 C CA . ARG A 1 116 ? 154.879 168.009 19.984 1.00 116.96 488 ARG A CA 1
ATOM 857 C C . ARG A 1 116 ? 156.270 167.584 20.407 1.00 134.02 488 ARG A C 1
ATOM 858 O O . ARG A 1 116 ? 156.964 168.353 21.092 1.00 146.99 488 ARG A O 1
ATOM 866 N N . LEU A 1 117 ? 156.695 166.378 20.015 1.00 114.79 489 LEU A N 1
ATOM 867 C CA . LEU A 1 117 ? 158.056 165.970 20.337 1.00 116.54 489 LEU A CA 1
ATOM 868 C C . LEU A 1 117 ? 159.080 166.959 19.809 1.00 117.38 489 LEU A C 1
ATOM 869 O O . LEU A 1 117 ? 160.149 167.119 20.404 1.00 141.17 489 LEU A O 1
ATOM 874 N N . VAL A 1 118 ? 158.784 167.628 18.701 1.00 124.38 490 VAL A N 1
ATOM 875 C CA . VAL A 1 118 ? 159.710 168.588 18.120 1.00 126.59 490 VAL A CA 1
ATOM 876 C C . VAL A 1 118 ? 159.316 170.017 18.453 1.00 127.80 490 VAL A C 1
ATOM 877 O O . VAL A 1 118 ? 160.176 170.837 18.781 1.00 141.75 490 VAL A O 1
ATOM 881 N N . ALA A 1 119 ? 158.017 170.309 18.422 1.00 131.42 491 ALA A N 1
ATOM 882 C CA . ALA A 1 119 ? 157.580 171.681 18.633 1.00 125.01 491 ALA A CA 1
ATOM 883 C C . ALA A 1 119 ? 157.887 172.161 20.052 1.00 135.45 491 ALA A C 1
ATOM 884 O O . ALA A 1 119 ? 158.281 173.322 20.238 1.00 137.59 491 ALA A O 1
ATOM 886 N N . LEU A 1 120 ? 157.731 171.302 21.071 1.00 120.63 492 LEU A N 1
ATOM 887 C CA . LEU A 1 120 ? 157.923 171.813 22.430 1.00 137.18 492 LEU A CA 1
ATOM 888 C C . LEU A 1 120 ? 159.354 172.256 22.726 1.00 145.94 492 LEU A C 1
ATOM 889 O O . LEU A 1 120 ? 159.521 173.326 23.342 1.00 150.45 492 LEU A O 1
ATOM 894 N N . PRO A 1 121 ? 160.403 171.512 22.367 1.00 136.11 493 PRO A N 1
ATOM 895 C CA . PRO A 1 121 ? 161.750 172.088 22.496 1.00 142.86 493 PRO A CA 1
ATOM 896 C C . PRO A 1 121 ? 161.973 173.314 21.622 1.00 155.49 493 PRO A C 1
ATOM 897 O O . PRO A 1 121 ? 162.651 174.251 22.070 1.00 168.40 493 PRO A O 1
ATOM 901 N N . ARG A 1 122 ? 161.408 173.354 20.408 1.00 145.76 494 ARG A N 1
ATOM 902 C CA . ARG A 1 122 ? 161.495 174.565 19.590 1.00 139.49 494 ARG A CA 1
ATOM 903 C C . ARG A 1 122 ? 160.933 175.763 20.334 1.00 151.66 494 ARG A C 1
ATOM 904 O O . ARG A 1 122 ? 161.559 176.830 20.395 1.00 161.75 494 ARG A O 1
ATOM 912 N N . LEU A 1 123 ? 159.739 175.603 20.897 1.00 142.97 495 LEU A N 1
ATOM 913 C CA . LEU A 1 123 ? 159.105 176.707 21.594 1.00 141.05 495 LEU A CA 1
ATOM 914 C C . LEU A 1 123 ? 159.913 177.079 22.836 1.00 160.00 495 LEU A C 1
ATOM 915 O O . LEU A 1 123 ? 159.931 178.247 23.249 1.00 169.06 495 LEU A O 1
ATOM 920 N N . ASN A 1 124 ? 160.597 176.096 23.442 1.00 162.23 496 ASN A N 1
ATOM 921 C CA . ASN A 1 124 ? 161.473 176.401 24.575 1.00 165.74 496 ASN A CA 1
ATOM 922 C C . ASN A 1 124 ? 162.790 177.022 24.113 1.00 171.82 496 ASN A C 1
ATOM 923 O O . ASN A 1 124 ? 163.406 177.806 24.845 1.00 163.50 496 ASN A O 1
ATOM 928 N N . SER A 1 125 ? 163.239 176.675 22.909 1.00 173.32 497 SER A N 1
ATOM 929 C CA . SER A 1 125 ? 164.448 177.262 22.341 1.00 180.14 497 SER A CA 1
ATOM 930 C C . SER A 1 125 ? 164.279 178.768 22.172 1.00 173.71 497 SER A C 1
ATOM 931 O O . SER A 1 125 ? 163.184 179.246 21.859 1.00 176.81 497 SER A O 1
ATOM 934 N N . ALA A 1 126 ? 165.367 179.513 22.404 1.00 178.97 498 ALA A N 1
ATOM 935 C CA . ALA A 1 126 ? 165.359 180.970 22.288 1.00 181.42 498 ALA A CA 1
ATOM 936 C C . ALA A 1 126 ? 164.710 181.468 20.991 1.00 188.58 498 ALA A C 1
ATOM 937 O O . ALA A 1 126 ? 163.706 182.191 21.028 1.00 182.96 498 ALA A O 1
ATOM 939 N N . ASP A 1 127 ? 165.267 181.095 19.834 1.00 184.27 499 ASP A N 1
ATOM 940 C CA . ASP A 1 127 ? 164.708 181.481 18.539 1.00 189.26 499 ASP A CA 1
ATOM 941 C C . ASP A 1 127 ? 164.115 180.308 17.761 1.00 190.12 499 ASP A C 1
ATOM 942 O O . ASP A 1 127 ? 163.708 180.487 16.606 1.00 181.23 499 ASP A O 1
ATOM 947 N N . GLY A 1 128 ? 164.061 179.117 18.356 1.00 182.58 500 GLY A N 1
ATOM 948 C CA . GLY A 1 128 ? 163.504 177.955 17.696 1.00 161.37 500 GLY A CA 1
ATOM 949 C C . GLY A 1 128 ? 164.505 177.028 17.038 1.00 179.27 500 GLY A C 1
ATOM 950 O O . GLY A 1 128 ? 164.086 176.073 16.373 1.00 191.51 500 GLY A O 1
ATOM 951 N N . ASP A 1 129 ? 165.806 177.270 17.204 1.00 182.35 501 ASP A N 1
ATOM 952 C CA . ASP A 1 129 ? 166.843 176.437 16.604 1.00 180.31 501 ASP A CA 1
ATOM 953 C C . ASP A 1 129 ? 167.254 175.344 17.581 1.00 182.65 501 ASP A C 1
ATOM 954 O O . ASP A 1 129 ? 167.482 175.613 18.764 1.00 207.56 501 ASP A O 1
ATOM 959 N N . LEU A 1 130 ? 167.355 174.117 17.079 1.00 182.14 502 LEU A N 1
ATOM 960 C CA . LEU A 1 130 ? 167.721 172.978 17.908 1.00 199.08 502 LEU A CA 1
ATOM 961 C C . LEU A 1 130 ? 169.219 172.707 17.923 1.00 202.84 502 LEU A C 1
ATOM 962 O O . LEU A 1 130 ? 169.664 171.801 18.637 1.00 202.98 502 LEU A O 1
ATOM 967 N N . SER A 1 131 ? 169.999 173.466 17.155 1.00 188.90 503 SER A N 1
ATOM 968 C CA . SER A 1 131 ? 171.438 173.270 17.083 1.00 198.05 503 SER A CA 1
ATOM 969 C C . SER A 1 131 ? 172.078 173.445 18.455 1.00 209.60 503 SER A C 1
ATOM 970 O O . SER A 1 131 ? 172.240 174.573 18.930 1.00 204.34 503 SER A O 1
ATOM 973 N N . GLY A 1 132 ? 172.443 172.343 19.094 1.00 208.38 504 GLY A N 1
ATOM 974 C CA . GLY A 1 132 ? 173.193 172.423 20.344 1.00 219.72 504 GLY A CA 1
ATOM 975 C C . GLY A 1 132 ? 172.459 172.739 21.629 1.00 237.24 504 GLY A C 1
ATOM 976 O O . GLY A 1 132 ? 172.707 172.091 22.650 1.00 236.30 504 GLY A O 1
ATOM 977 N N . HIS A 1 133 ? 171.560 173.731 21.604 1.00 245.08 505 HIS A N 1
ATOM 978 C CA . HIS A 1 133 ? 170.990 174.287 22.834 1.00 255.80 505 HIS A CA 1
ATOM 979 C C . HIS A 1 133 ? 170.414 173.241 23.789 1.00 251.05 505 HIS A C 1
ATOM 980 O O . HIS A 1 133 ? 170.734 173.299 24.988 1.00 250.02 505 HIS A O 1
ATOM 987 N N . PRO A 1 134 ? 169.596 172.272 23.357 1.00 248.62 506 PRO A N 1
ATOM 988 C CA . PRO A 1 134 ? 169.217 171.210 24.307 1.00 221.36 506 PRO A CA 1
ATOM 989 C C . PRO A 1 134 ? 170.360 170.260 24.638 1.00 229.61 506 PRO A C 1
ATOM 990 O O . PRO A 1 134 ? 170.498 169.858 25.800 1.00 203.28 506 PRO A O 1
ATOM 994 N N . ASP A 1 135 ? 171.198 169.912 23.655 1.00 234.15 507 ASP A N 1
ATOM 995 C CA . ASP A 1 135 ? 172.347 169.011 23.840 1.00 238.11 507 ASP A CA 1
ATOM 996 C C . ASP A 1 135 ? 171.905 167.676 24.447 1.00 223.63 507 ASP A C 1
ATOM 997 O O . ASP A 1 135 ? 172.427 167.226 25.470 1.00 228.21 507 ASP A O 1
ATOM 1002 N N . ALA A 1 136 ? 170.934 167.039 23.804 1.00 217.99 508 ALA A N 1
ATOM 1003 C CA . ALA A 1 136 ? 170.371 165.787 24.302 1.00 199.99 508 ALA A CA 1
ATOM 1004 C C . ALA A 1 136 ? 169.958 164.934 23.106 1.00 203.92 508 ALA A C 1
ATOM 1005 O O . ALA A 1 136 ? 170.426 165.149 21.983 1.00 197.95 508 ALA A O 1
ATOM 1007 N N . VAL A 1 137 ? 169.098 163.941 23.357 1.00 203.88 509 VAL A N 1
ATOM 1008 C CA . VAL A 1 137 ? 168.509 163.140 22.288 1.00 202.42 509 VAL A CA 1
ATOM 1009 C C . VAL A 1 137 ? 167.570 163.975 21.426 1.00 200.58 509 VAL A C 1
ATOM 1010 O O . VAL A 1 137 ? 167.182 163.545 20.333 1.00 204.66 509 VAL A O 1
ATOM 1014 N N . VAL A 1 138 ? 167.181 165.162 21.905 1.00 189.83 510 VAL A N 1
ATOM 1015 C CA . VAL A 1 138 ? 166.334 166.064 21.126 1.00 173.70 510 VAL A CA 1
ATOM 1016 C C . VAL A 1 138 ? 167.006 166.438 19.809 1.00 187.61 510 VAL A C 1
ATOM 1017 O O . VAL A 1 138 ? 166.348 166.563 18.769 1.00 188.91 510 VAL A O 1
ATOM 1021 N N . ARG A 1 139 ? 168.327 166.618 19.835 1.00 199.99 511 ARG A N 1
ATOM 1022 C CA . ARG A 1 139 ? 169.056 166.988 18.627 1.00 193.63 511 ARG A CA 1
ATOM 1023 C C . ARG A 1 139 ? 168.848 165.952 17.527 1.00 185.81 511 ARG A C 1
ATOM 1024 O O . ARG A 1 139 ? 168.576 166.305 16.372 1.00 190.45 511 ARG A O 1
ATOM 1032 N N . GLN A 1 140 ? 168.952 164.666 17.876 1.00 176.18 512 GLN A N 1
ATOM 1033 C CA . GLN A 1 140 ? 168.629 163.602 16.930 1.00 183.75 512 GLN A CA 1
ATOM 1034 C C . GLN A 1 140 ? 167.135 163.569 16.627 1.00 185.68 512 GLN A C 1
ATOM 1035 O O . GLN A 1 140 ? 166.723 163.248 15.504 1.00 174.61 512 GLN A O 1
ATOM 1041 N N . LEU A 1 141 ? 166.315 163.908 17.623 1.00 191.93 513 LEU A N 1
ATOM 1042 C CA . LEU A 1 141 ? 164.865 163.801 17.496 1.00 182.13 513 LEU A CA 1
ATOM 1043 C C . LEU A 1 141 ? 164.314 164.745 16.430 1.00 169.79 513 LEU A C 1
ATOM 1044 O O . LEU A 1 141 ? 163.363 164.397 15.715 1.00 147.99 513 LEU A O 1
ATOM 1049 N N . CYS A 1 142 ? 164.875 165.954 16.330 1.00 165.47 514 CYS A N 1
ATOM 1050 C CA . CYS A 1 142 ? 164.486 166.850 15.246 1.00 168.53 514 CYS A CA 1
ATOM 1051 C C . CYS A 1 142 ? 164.856 166.259 13.890 1.00 177.48 514 CYS A C 1
ATOM 1052 O O . CYS A 1 142 ? 164.108 166.401 12.911 1.00 180.66 514 CYS A O 1
ATOM 1055 N N . LEU A 1 143 ? 166.014 165.596 13.814 1.00 171.61 515 LEU A N 1
ATOM 1056 C CA . LEU A 1 143 ? 166.483 165.065 12.538 1.00 170.03 515 LEU A CA 1
ATOM 1057 C C . LEU A 1 143 ? 165.675 163.848 12.103 1.00 176.01 515 LEU A C 1
ATOM 1058 O O . LEU A 1 143 ? 165.518 163.603 10.899 1.00 191.29 515 LEU A O 1
ATOM 1063 N N . ASN A 1 144 ? 165.152 163.078 13.067 1.00 166.43 516 ASN A N 1
ATOM 1064 C CA . ASN A 1 144 ? 164.560 161.775 12.757 1.00 169.19 516 ASN A CA 1
ATOM 1065 C C . ASN A 1 144 ? 163.124 161.878 12.232 1.00 151.15 516 ASN A C 1
ATOM 1066 O O . ASN A 1 144 ? 162.721 161.094 11.363 1.00 157.30 516 ASN A O 1
ATOM 1071 N N . ILE A 1 145 ? 162.313 162.779 12.781 1.00 137.93 517 ILE A N 1
ATOM 1072 C CA . ILE A 1 145 ? 160.888 162.814 12.462 1.00 152.06 517 ILE A CA 1
ATOM 1073 C C . ILE A 1 145 ? 160.538 164.138 11.801 1.00 141.47 517 ILE A C 1
ATOM 1074 O O . ILE A 1 145 ? 160.930 165.210 12.276 1.00 134.38 517 ILE A O 1
ATOM 1079 N N . ASP A 1 146 ? 159.753 164.066 10.733 1.00 126.28 518 ASP A N 1
ATOM 1080 C CA . ASP A 1 146 ? 159.341 165.246 9.985 1.00 139.64 518 ASP A CA 1
ATOM 1081 C C . ASP A 1 146 ? 157.957 165.664 10.446 1.00 124.68 518 ASP A C 1
ATOM 1082 O O . ASP A 1 146 ? 157.003 164.882 10.365 1.00 119.99 518 ASP A O 1
ATOM 1087 N N . VAL A 1 147 ? 157.866 166.893 10.948 1.00 121.44 519 VAL A N 1
ATOM 1088 C CA . VAL A 1 147 ? 156.573 167.437 11.333 1.00 131.23 519 VAL A CA 1
ATOM 1089 C C . VAL A 1 147 ? 155.707 167.671 10.105 1.00 132.18 519 VAL A C 1
ATOM 1090 O O . VAL A 1 147 ? 154.482 167.473 10.148 1.00 119.00 519 VAL A O 1
ATOM 1094 N N . THR A 1 148 ? 156.317 168.111 8.995 1.00 131.50 520 THR A N 1
ATOM 1095 C CA . THR A 1 148 ? 155.499 168.658 7.920 1.00 127.42 520 THR A CA 1
ATOM 1096 C C . THR A 1 148 ? 154.672 167.565 7.255 1.00 114.67 520 THR A C 1
ATOM 1097 O O . THR A 1 148 ? 153.534 167.810 6.827 1.00 115.26 520 THR A O 1
ATOM 1101 N N . GLN A 1 149 ? 155.203 166.342 7.194 1.00 116.09 521 GLN A N 1
ATOM 1102 C CA . GLN A 1 149 ? 154.380 165.258 6.680 1.00 116.09 521 GLN A CA 1
ATOM 1103 C C . GLN A 1 149 ? 153.256 164.900 7.644 1.00 114.72 521 GLN A C 1
ATOM 1104 O O . GLN A 1 149 ? 152.142 164.578 7.212 1.00 119.61 521 GLN A O 1
ATOM 1110 N N . CYS A 1 150 ? 153.511 164.969 8.952 1.00 120.28 522 CYS A N 1
ATOM 1111 C CA . CYS A 1 150 ? 152.435 164.725 9.910 1.00 117.85 522 CYS A CA 1
ATOM 1112 C C . CYS A 1 150 ? 151.313 165.732 9.731 1.00 115.87 522 CYS A C 1
ATOM 1113 O O . CYS A 1 150 ? 150.135 165.363 9.606 1.00 125.69 522 CYS A O 1
ATOM 1116 N N . LEU A 1 151 ? 151.659 167.019 9.719 1.00 110.39 523 LEU A N 1
ATOM 1117 C CA . LEU A 1 151 ? 150.632 168.009 9.487 1.00 108.55 523 LEU A CA 1
ATOM 1118 C C . LEU A 1 151 ? 149.940 167.738 8.166 1.00 117.40 523 LEU A C 1
ATOM 1119 O O . LEU A 1 151 ? 148.727 167.930 8.059 1.00 126.62 523 LEU A O 1
ATOM 1124 N N . SER A 1 152 ? 150.678 167.215 7.177 1.00 125.60 524 SER A N 1
ATOM 1125 C CA . SER A 1 152 ? 150.072 166.932 5.881 1.00 110.29 524 SER A CA 1
ATOM 1126 C C . SER A 1 152 ? 149.017 165.838 5.979 1.00 110.59 524 SER A C 1
ATOM 1127 O O . SER A 1 152 ? 147.930 165.960 5.404 1.00 138.29 524 SER A O 1
ATOM 1130 N N . VAL A 1 153 ? 149.305 164.769 6.722 1.00 123.28 525 VAL A N 1
ATOM 1131 C CA . VAL A 1 153 ? 148.284 163.758 7.003 1.00 121.73 525 VAL A CA 1
ATOM 1132 C C . VAL A 1 153 ? 147.075 164.389 7.697 1.00 132.08 525 VAL A C 1
ATOM 1133 O O . VAL A 1 153 ? 145.919 164.081 7.366 1.00 131.10 525 VAL A O 1
ATOM 1137 N N . LEU A 1 154 ? 147.312 165.286 8.667 1.00 109.30 526 LEU A N 1
ATOM 1138 C CA . LEU A 1 154 ? 146.171 165.970 9.269 1.00 111.55 526 LEU A CA 1
ATOM 1139 C C . LEU A 1 154 ? 145.375 166.752 8.238 1.00 120.20 526 LEU A C 1
ATOM 1140 O O . LEU A 1 154 ? 144.141 166.738 8.271 1.00 126.64 526 LEU A O 1
ATOM 1145 N N . TYR A 1 155 ? 146.052 167.450 7.325 1.00 107.14 527 TYR A N 1
ATOM 1146 C CA . TYR A 1 155 ? 145.321 168.265 6.366 1.00 116.39 527 TYR A CA 1
ATOM 1147 C C . TYR A 1 155 ? 144.524 167.407 5.402 1.00 108.10 527 TYR A C 1
ATOM 1148 O O . TYR A 1 155 ? 143.428 167.790 4.961 1.00 126.10 527 TYR A O 1
ATOM 1157 N N . LEU A 1 156 ? 145.072 166.257 5.042 1.00 109.50 528 LEU A N 1
ATOM 1158 C CA . LEU A 1 156 ? 144.359 165.384 4.132 1.00 113.49 528 LEU A CA 1
ATOM 1159 C C . LEU A 1 156 ? 143.138 164.796 4.824 1.00 118.52 528 LEU A C 1
ATOM 1160 O O . LEU A 1 156 ? 142.059 164.678 4.223 1.00 134.73 528 LEU A O 1
ATOM 1165 N N . ALA A 1 157 ? 143.282 164.458 6.106 1.00 121.05 529 ALA A N 1
ATOM 1166 C CA . ALA A 1 157 ? 142.148 163.928 6.849 1.00 111.89 529 ALA A CA 1
ATOM 1167 C C . ALA A 1 157 ? 141.086 165.004 7.074 1.00 110.84 529 ALA A C 1
ATOM 1168 O O . ALA A 1 157 ? 139.881 164.723 7.032 1.00 121.40 529 ALA A O 1
ATOM 1170 N N . ALA A 1 158 ? 141.512 166.248 7.292 1.00 108.96 530 ALA A N 1
ATOM 1171 C CA . ALA A 1 158 ? 140.554 167.334 7.449 1.00 108.14 530 ALA A CA 1
ATOM 1172 C C . ALA A 1 158 ? 139.757 167.532 6.174 1.00 153.19 530 ALA A C 1
ATOM 1173 O O . ALA A 1 158 ? 138.522 167.606 6.206 1.00 167.25 530 ALA A O 1
ATOM 1175 N N . SER A 1 159 ? 140.453 167.626 5.034 1.00 144.00 531 SER A N 1
ATOM 1176 C CA . SER A 1 159 ? 139.742 167.821 3.775 1.00 121.17 531 SER A CA 1
ATOM 1177 C C . SER A 1 159 ? 138.817 166.644 3.494 1.00 128.27 531 SER A C 1
ATOM 1178 O O . SER A 1 159 ? 137.741 166.817 2.908 1.00 153.50 531 SER A O 1
ATOM 1181 N N . GLY A 1 160 ? 139.212 165.439 3.918 1.00 116.33 532 GLY A N 1
ATOM 1182 C CA . GLY A 1 160 ? 138.318 164.300 3.785 1.00 118.80 532 GLY A CA 1
ATOM 1183 C C . GLY A 1 160 ? 137.055 164.461 4.610 1.00 119.27 532 GLY A C 1
ATOM 1184 O O . GLY A 1 160 ? 135.970 164.040 4.200 1.00 132.53 532 GLY A O 1
ATOM 1185 N N . CYS A 1 161 ? 137.174 165.080 5.784 1.00 127.34 533 CYS A N 1
ATOM 1186 C CA . CYS A 1 161 ? 136.009 165.262 6.643 1.00 128.51 533 CYS A CA 1
ATOM 1187 C C . CYS A 1 161 ? 135.161 166.449 6.234 1.00 116.99 533 CYS A C 1
ATOM 1188 O O . CYS A 1 161 ? 134.046 166.606 6.741 1.00 130.64 533 CYS A O 1
ATOM 1191 N N . LEU A 1 162 ? 135.668 167.275 5.340 1.00 124.54 534 LEU A N 1
ATOM 1192 C CA . LEU A 1 162 ? 135.021 168.533 5.030 1.00 113.91 534 LEU A CA 1
ATOM 1193 C C . LEU A 1 162 ? 133.654 168.233 4.411 1.00 131.78 534 LEU A C 1
ATOM 1194 O O . LEU A 1 162 ? 133.495 167.205 3.744 1.00 135.35 534 LEU A O 1
ATOM 1199 N N . PRO A 1 163 ? 132.634 169.055 4.660 1.00 129.81 535 PRO A N 1
ATOM 1200 C CA . PRO A 1 163 ? 131.282 168.711 4.186 1.00 134.38 535 PRO A CA 1
ATOM 1201 C C . PRO A 1 163 ? 131.189 168.642 2.670 1.00 147.39 535 PRO A C 1
ATOM 1202 O O . PRO A 1 163 ? 131.756 169.472 1.957 1.00 168.36 535 PRO A O 1
ATOM 1206 N N . GLN A 1 164 ? 130.433 167.663 2.180 1.00 152.18 536 GLN A N 1
ATOM 1207 C CA . GLN A 1 164 ? 130.276 167.455 0.748 1.00 171.02 536 GLN A CA 1
ATOM 1208 C C . GLN A 1 164 ? 128.918 167.973 0.268 1.00 196.97 536 GLN A C 1
ATOM 1209 O O . GLN A 1 164 ? 128.006 168.184 1.075 1.00 197.58 536 GLN A O 1
ATOM 1215 N N . PRO A 1 165 ? 128.748 168.221 -1.042 1.00 208.00 537 PRO A N 1
ATOM 1216 C CA . PRO A 1 165 ? 127.474 168.815 -1.507 1.00 210.21 537 PRO A CA 1
ATOM 1217 C C . PRO A 1 165 ? 126.238 167.956 -1.262 1.00 220.79 537 PRO A C 1
ATOM 1218 O O . PRO A 1 165 ? 125.159 168.507 -1.008 1.00 217.89 537 PRO A O 1
ATOM 1222 N N . LEU A 1 166 ? 126.352 166.631 -1.344 1.00 229.86 538 LEU A N 1
ATOM 1223 C CA . LEU A 1 166 ? 125.215 165.734 -1.093 1.00 228.11 538 LEU A CA 1
ATOM 1224 C C . LEU A 1 166 ? 124.849 165.650 0.392 1.00 220.79 538 LEU A C 1
ATOM 1225 O O . LEU A 1 166 ? 125.715 165.723 1.267 1.00 210.98 538 LEU A O 1
ATOM 1230 N N . PRO A 1 175 ? 120.637 163.709 15.830 1.00 211.61 547 PRO A N 1
ATOM 1231 C CA . PRO A 1 175 ? 121.539 163.226 14.770 1.00 220.49 547 PRO A CA 1
ATOM 1232 C C . PRO A 1 175 ? 123.026 163.312 15.146 1.00 207.71 547 PRO A C 1
ATOM 1233 O O . PRO A 1 175 ? 123.412 164.197 15.912 1.00 208.47 547 PRO A O 1
ATOM 1237 N N . GLN A 1 176 ? 123.840 162.398 14.617 1.00 189.80 548 GLN A N 1
ATOM 1238 C CA . GLN A 1 176 ? 125.268 162.401 14.908 1.00 176.98 548 GLN A CA 1
ATOM 1239 C C . GLN A 1 176 ? 125.950 163.601 14.256 1.00 181.47 548 GLN A C 1
ATOM 1240 O O . GLN A 1 176 ? 125.520 164.100 13.213 1.00 189.91 548 GLN A O 1
ATOM 1246 N N . ASP A 1 177 ? 127.024 164.070 14.889 1.00 170.06 549 ASP A N 1
ATOM 1247 C CA . ASP A 1 177 ? 127.744 165.231 14.383 1.00 164.67 549 ASP A CA 1
ATOM 1248 C C . ASP A 1 177 ? 128.394 164.910 13.035 1.00 157.71 549 ASP A C 1
ATOM 1249 O O . ASP A 1 177 ? 128.788 163.771 12.763 1.00 144.51 549 ASP A O 1
ATOM 1254 N N . THR A 1 178 ? 128.501 165.934 12.190 1.00 124.77 550 THR A N 1
ATOM 1255 C CA . THR A 1 178 ? 129.274 165.833 10.962 1.00 123.70 550 THR A CA 1
ATOM 1256 C C . THR A 1 178 ? 130.739 165.492 11.249 1.00 121.11 550 THR A C 1
ATOM 1257 O O . THR A 1 178 ? 131.284 165.876 12.281 1.00 125.98 550 THR A O 1
ATOM 1261 N N . PRO A 1 179 ? 131.392 164.747 10.350 1.00 121.38 551 PRO A N 1
ATOM 1262 C CA . PRO A 1 179 ? 132.794 164.344 10.582 1.00 119.43 551 PRO A CA 1
ATOM 1263 C C . PRO A 1 179 ? 133.779 165.488 10.675 1.00 116.07 551 PRO A C 1
ATOM 1264 O O . PRO A 1 179 ? 134.853 165.332 11.278 1.00 114.56 551 PRO A O 1
ATOM 1268 N N . GLN A 1 180 ? 133.478 166.621 10.052 1.00 122.61 552 GLN A N 1
ATOM 1269 C CA . GLN A 1 180 ? 134.250 167.820 10.339 1.00 120.26 552 GLN A CA 1
ATOM 1270 C C . GLN A 1 180 ? 134.234 168.068 11.825 1.00 111.88 552 GLN A C 1
ATOM 1271 O O . GLN A 1 180 ? 135.262 168.368 12.459 1.00 109.74 552 GLN A O 1
ATOM 1277 N N . LEU A 1 181 ? 133.034 167.959 12.386 1.00 116.83 553 LEU A N 1
ATOM 1278 C CA . LEU A 1 181 ? 132.815 168.452 13.722 1.00 112.75 553 LEU A CA 1
ATOM 1279 C C . LEU A 1 181 ? 133.489 167.516 14.714 1.00 112.82 553 LEU A C 1
ATOM 1280 O O . LEU A 1 181 ? 134.087 167.975 15.690 1.00 122.45 553 LEU A O 1
ATOM 1285 N N . GLU A 1 182 ? 133.469 166.204 14.445 1.00 114.68 554 GLU A N 1
ATOM 1286 C CA . GLU A 1 182 ? 134.244 165.289 15.279 1.00 114.92 554 GLU A CA 1
ATOM 1287 C C . GLU A 1 182 ? 135.712 165.617 15.195 1.00 112.56 554 GLU A C 1
ATOM 1288 O O . GLU A 1 182 ? 136.399 165.728 16.214 1.00 111.74 554 GLU A O 1
ATOM 1294 N N . PHE A 1 183 ? 136.211 165.765 13.974 1.00 111.79 555 PHE A N 1
ATOM 1295 C CA . PHE A 1 183 ? 137.618 166.080 13.780 1.00 117.77 555 PHE A CA 1
ATOM 1296 C C . PHE A 1 183 ? 138.053 167.242 14.675 1.00 123.22 555 PHE A C 1
ATOM 1297 O O . PHE A 1 183 ? 139.059 167.158 15.388 1.00 108.15 555 PHE A O 1
ATOM 1305 N N . TRP A 1 184 ? 137.292 168.336 14.664 1.00 108.57 556 TRP A N 1
ATOM 1306 C CA . TRP A 1 184 ? 137.748 169.506 15.399 1.00 105.75 556 TRP A CA 1
ATOM 1307 C C . TRP A 1 184 ? 137.344 169.504 16.862 1.00 107.14 556 TRP A C 1
ATOM 1308 O O . TRP A 1 184 ? 137.892 170.294 17.636 1.00 114.34 556 TRP A O 1
ATOM 1319 N N . LYS A 1 185 ? 136.381 168.675 17.255 1.00 116.16 557 LYS A N 1
ATOM 1320 C CA . LYS A 1 185 ? 136.185 168.421 18.674 1.00 108.92 557 LYS A CA 1
ATOM 1321 C C . LYS A 1 185 ? 137.395 167.691 19.252 1.00 131.58 557 LYS A C 1
ATOM 1322 O O . LYS A 1 185 ? 137.796 167.949 20.396 1.00 156.94 557 LYS A O 1
ATOM 1328 N N . THR A 1 186 ? 138.007 166.788 18.464 1.00 109.37 558 THR A N 1
ATOM 1329 C CA . THR A 1 186 ? 139.155 166.002 18.912 1.00 109.84 558 THR A CA 1
ATOM 1330 C C . THR A 1 186 ? 140.487 166.650 18.598 1.00 108.18 558 THR A C 1
ATOM 1331 O O . THR A 1 186 ? 141.530 166.058 18.877 1.00 108.74 558 THR A O 1
ATOM 1343 N N . GLU A 1 188 ? 142.869 169.984 19.395 1.00 104.39 560 GLU A N 1
ATOM 1344 C CA . GLU A 1 188 ? 142.891 170.833 20.581 1.00 106.56 560 GLU A CA 1
ATOM 1345 C C . GLU A 1 188 ? 143.640 172.132 20.311 1.00 109.76 560 GLU A C 1
ATOM 1346 O O . GLU A 1 188 ? 144.567 172.178 19.505 1.00 119.97 560 GLU A O 1
ATOM 1352 N N . LEU A 1 189 ? 143.189 173.196 20.985 1.00 133.75 561 LEU A N 1
ATOM 1353 C CA . LEU A 1 189 ? 143.604 174.562 20.660 1.00 101.94 561 LEU A CA 1
ATOM 1354 C C . LEU A 1 189 ? 145.052 174.859 21.039 1.00 113.75 561 LEU A C 1
ATOM 1355 O O . LEU A 1 189 ? 145.741 175.576 20.302 1.00 104.72 561 LEU A O 1
ATOM 1360 N N . ASP A 1 190 ? 145.532 174.374 22.195 1.00 120.17 562 ASP A N 1
ATOM 1361 C CA . ASP A 1 190 ? 146.933 174.649 22.521 1.00 123.00 562 ASP A CA 1
ATOM 1362 C C . ASP A 1 190 ? 147.877 174.063 21.472 1.00 138.26 562 ASP A C 1
ATOM 1363 O O . ASP A 1 190 ? 148.972 174.606 21.242 1.00 138.95 562 ASP A O 1
ATOM 1368 N N . PHE A 1 191 ? 147.466 172.973 20.818 1.00 128.24 563 PHE A N 1
ATOM 1369 C CA . PHE A 1 191 ? 148.229 172.453 19.694 1.00 105.08 563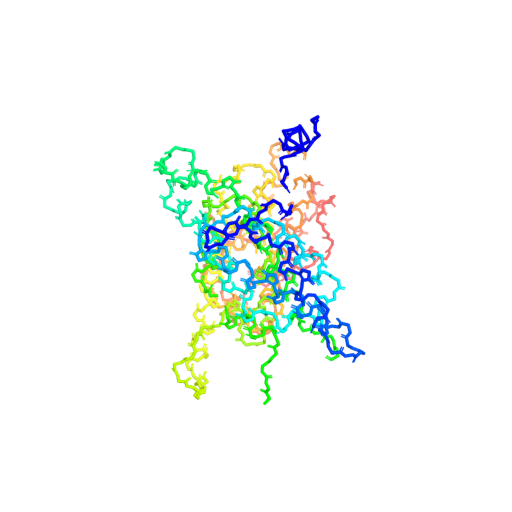 PHE A CA 1
ATOM 1370 C C . PHE A 1 191 ? 148.256 173.471 18.561 1.00 104.02 563 PHE A C 1
ATOM 1371 O O . PHE A 1 191 ? 149.306 173.709 17.954 1.00 114.63 563 PHE A O 1
ATOM 1379 N N . VAL A 1 192 ? 147.109 174.104 18.279 1.00 102.73 564 VAL A N 1
ATOM 1380 C CA . VAL A 1 192 ? 147.048 175.141 17.249 1.00 101.96 564 VAL A CA 1
ATOM 1381 C C . VAL A 1 192 ? 148.040 176.242 17.567 1.00 102.59 564 VAL A C 1
ATOM 1382 O O . VAL A 1 192 ? 148.868 176.622 16.730 1.00 109.00 564 VAL A O 1
ATOM 1386 N N . LEU A 1 193 ? 147.940 176.795 18.780 1.00 117.04 565 LEU A N 1
ATOM 1387 C CA . LEU A 1 193 ? 148.708 177.984 19.117 1.00 103.68 565 LEU A CA 1
ATOM 1388 C C . LEU A 1 193 ? 150.195 177.689 19.179 1.00 116.23 565 LEU A C 1
ATOM 1389 O O . LEU A 1 193 ? 151.018 178.557 18.854 1.00 106.37 565 LEU A O 1
ATOM 1394 N N . THR A 1 194 ? 150.566 176.486 19.627 1.00 113.12 566 THR A N 1
ATOM 1395 C CA . THR A 1 194 ? 151.986 176.152 19.631 1.00 112.61 566 THR A CA 1
ATOM 1396 C C . THR A 1 194 ? 152.493 175.936 18.211 1.00 108.21 566 THR A C 1
ATOM 1397 O O . THR A 1 194 ? 153.508 176.520 17.819 1.00 128.42 566 THR A O 1
ATOM 1409 N N . LEU A 1 196 ? 151.472 177.312 15.568 1.00 105.81 568 LEU A N 1
ATOM 1410 C CA . LEU A 1 196 ? 151.588 178.601 14.913 1.00 105.99 568 LEU A CA 1
ATOM 1411 C C . LEU A 1 196 ? 152.679 179.479 15.494 1.00 115.07 568 LEU A C 1
ATOM 1412 O O . LEU A 1 196 ? 152.890 180.580 14.980 1.00 108.53 568 LEU A O 1
ATOM 1417 N N . SER A 1 197 ? 153.360 179.059 16.552 1.00 109.16 569 SER A N 1
ATOM 1418 C CA . SER A 1 197 ? 154.311 179.966 17.170 1.00 112.44 569 SER A CA 1
ATOM 1419 C C . SER A 1 197 ? 155.394 180.331 16.159 1.00 119.02 569 SER A C 1
ATOM 1420 O O . SER A 1 197 ? 155.863 179.459 15.418 1.00 150.07 569 SER A O 1
ATOM 1423 N N . PRO A 1 198 ? 155.803 181.603 16.085 1.00 127.27 570 PRO A N 1
ATOM 1424 C CA . PRO A 1 198 ? 156.782 182.002 15.063 1.00 139.30 570 PRO A CA 1
ATOM 1425 C C . PRO A 1 198 ? 158.143 181.350 15.223 1.00 134.53 570 PRO A C 1
ATOM 1426 O O . PRO A 1 198 ? 158.992 181.539 14.348 1.00 134.29 570 PRO A O 1
ATOM 1430 N N . LYS A 1 199 ? 158.357 180.544 16.269 1.00 123.58 571 LYS A N 1
ATOM 1431 C CA . LYS A 1 199 ? 159.591 179.783 16.411 1.00 129.87 571 LYS A CA 1
ATOM 1432 C C . LYS A 1 199 ? 159.619 178.544 15.523 1.00 146.30 571 LYS A C 1
ATOM 1433 O O . LYS A 1 199 ? 160.689 177.952 15.341 1.00 174.21 571 LYS A O 1
ATOM 1439 N N . ASN A 1 200 ? 158.474 178.138 14.979 1.00 124.67 572 ASN A N 1
ATOM 1440 C CA . ASN A 1 200 ? 158.386 177.069 13.996 1.00 124.76 572 ASN A CA 1
ATOM 1441 C C . ASN A 1 200 ? 158.901 177.501 12.631 1.00 136.81 572 ASN A C 1
ATOM 1442 O O . ASN A 1 200 ? 158.835 178.681 12.281 1.00 146.16 572 ASN A O 1
ATOM 1447 N N . PRO A 1 201 ? 159.414 176.552 11.850 1.00 123.13 573 PRO A N 1
ATOM 1448 C CA . PRO A 1 201 ? 159.866 176.863 10.492 1.00 146.30 573 PRO A CA 1
ATOM 1449 C C . PRO A 1 201 ? 158.702 177.181 9.565 1.00 146.77 573 PRO A C 1
ATOM 1450 O O . PRO A 1 201 ? 157.527 176.952 9.873 1.00 122.19 573 PRO A O 1
ATOM 1454 N N . GLU A 1 202 ? 159.072 177.699 8.388 1.00 127.83 574 GLU A N 1
ATOM 1455 C CA . GLU A 1 202 ? 158.087 178.133 7.403 1.00 129.38 574 GLU A CA 1
ATOM 1456 C C . GLU A 1 202 ? 157.102 177.022 7.058 1.00 126.49 574 GLU A C 1
ATOM 1457 O O . GLU A 1 202 ? 155.880 177.220 7.105 1.00 123.17 574 GLU A O 1
ATOM 1463 N N . GLU A 1 203 ? 157.616 175.840 6.717 1.00 117.05 575 GLU A N 1
ATOM 1464 C CA . GLU A 1 203 ? 156.740 174.780 6.227 1.00 121.99 575 GLU A CA 1
ATOM 1465 C C . GLU A 1 203 ? 155.712 174.354 7.276 1.00 122.58 575 GLU A C 1
ATOM 1466 O O . GLU A 1 203 ? 154.536 174.141 6.950 1.00 145.05 575 GLU A O 1
ATOM 1472 N N . ASP A 1 204 ? 156.125 174.247 8.544 1.00 117.03 576 ASP A N 1
ATOM 1473 C CA . ASP A 1 204 ? 155.205 173.824 9.597 1.00 111.68 576 ASP A CA 1
ATOM 1474 C C . ASP A 1 204 ? 154.158 174.893 9.895 1.00 109.78 576 ASP A C 1
ATOM 1475 O O . ASP A 1 204 ? 152.970 174.589 10.079 1.00 109.02 576 ASP A O 1
ATOM 1480 N N . TRP A 1 205 ? 154.593 176.147 9.979 1.00 110.46 577 TRP A N 1
ATOM 1481 C CA . TRP A 1 205 ? 153.682 177.253 10.246 1.00 109.04 577 TRP A CA 1
ATOM 1482 C C . TRP A 1 205 ? 152.634 177.366 9.148 1.00 122.11 577 TRP A C 1
ATOM 1483 O O . TRP A 1 205 ? 151.424 177.373 9.418 1.00 112.56 577 TRP A O 1
ATOM 1494 N N . SER A 1 206 ? 153.089 177.466 7.892 1.00 130.02 578 SER A N 1
ATOM 1495 C CA . SER A 1 206 ? 152.146 177.590 6.790 1.00 121.59 578 SER A CA 1
ATOM 1496 C C . SER A 1 206 ? 151.261 176.355 6.696 1.00 117.77 578 SER A C 1
ATOM 1497 O O . SER A 1 206 ? 150.064 176.472 6.388 1.00 113.75 578 SER A O 1
ATOM 1500 N N . ALA A 1 207 ? 151.811 175.176 7.020 1.00 107.45 579 ALA A N 1
ATOM 1501 C CA . ALA A 1 207 ? 150.990 173.973 7.072 1.00 106.65 579 ALA A CA 1
ATOM 1502 C C . ALA A 1 207 ? 149.825 174.140 8.047 1.00 111.78 579 ALA A C 1
ATOM 1503 O O . ALA A 1 207 ? 148.670 173.869 7.687 1.00 123.68 579 ALA A O 1
ATOM 1521 N N . ILE A 1 210 ? 147.164 176.756 6.843 1.00 117.22 582 ILE A N 1
ATOM 1522 C CA . ILE A 1 210 ? 146.320 176.117 5.845 1.00 118.52 582 ILE A CA 1
ATOM 1523 C C . ILE A 1 210 ? 145.360 175.138 6.501 1.00 120.27 582 ILE A C 1
ATOM 1524 O O . ILE A 1 210 ? 144.180 175.072 6.135 1.00 125.45 582 ILE A O 1
ATOM 1529 N N . LEU A 1 211 ? 145.836 174.383 7.496 1.00 118.36 583 LEU A N 1
ATOM 1530 C CA . LEU A 1 211 ? 144.972 173.405 8.147 1.00 120.98 583 LEU A CA 1
ATOM 1531 C C . LEU A 1 211 ? 143.755 174.066 8.789 1.00 101.75 583 LEU A C 1
ATOM 1532 O O . LEU A 1 211 ? 142.647 173.523 8.709 1.00 102.04 583 LEU A O 1
ATOM 1537 N N . LEU A 1 212 ? 143.923 175.259 9.385 1.00 107.39 584 LEU A N 1
ATOM 1538 C CA . LEU A 1 212 ? 142.785 175.912 10.039 1.00 114.76 584 LEU A CA 1
ATOM 1539 C C . LEU A 1 212 ? 141.664 176.261 9.083 1.00 101.12 584 LEU A C 1
ATOM 1540 O O . LEU A 1 212 ? 140.571 176.602 9.547 1.00 101.10 584 LEU A O 1
ATOM 1545 N N . ARG A 1 213 ? 141.903 176.235 7.774 1.00 101.80 585 ARG A N 1
ATOM 1546 C CA . ARG A 1 213 ? 140.818 176.667 6.911 1.00 102.57 585 ARG A CA 1
ATOM 1547 C C . ARG A 1 213 ? 139.705 175.616 6.855 1.00 112.97 585 ARG A C 1
ATOM 1548 O O . ARG A 1 213 ? 138.563 175.957 6.524 1.00 106.59 585 ARG A O 1
ATOM 1556 N N . THR A 1 214 ? 139.988 174.375 7.276 1.00 103.29 586 THR A N 1
ATOM 1557 C CA . THR A 1 214 ? 139.010 173.295 7.283 1.00 107.02 586 THR A CA 1
ATOM 1558 C C . THR A 1 214 ? 138.162 173.265 8.553 1.00 126.89 586 THR A C 1
ATOM 1559 O O . THR A 1 214 ? 137.317 172.374 8.701 1.00 129.61 586 THR A O 1
ATOM 1563 N N . SER A 1 215 ? 138.373 174.200 9.475 1.00 116.64 587 SER A N 1
ATOM 1564 C CA . SER A 1 215 ? 137.681 174.212 10.755 1.00 102.99 587 SER A CA 1
ATOM 1565 C C . SER A 1 215 ? 136.467 175.119 10.768 1.00 103.58 587 SER A C 1
ATOM 1566 O O . SER A 1 215 ? 136.006 175.481 11.854 1.00 133.76 587 SER A O 1
ATOM 1569 N N . VAL A 1 216 ? 135.986 175.567 9.610 1.00 98.37 588 VAL A N 1
ATOM 1570 C CA . VAL A 1 216 ? 134.867 176.506 9.584 1.00 98.00 588 VAL A CA 1
ATOM 1571 C C . VAL A 1 216 ? 133.573 175.699 9.626 1.00 101.56 588 VAL A C 1
ATOM 1572 O O . VAL A 1 216 ? 133.095 175.200 8.607 1.00 131.92 588 VAL A O 1
ATOM 1576 N N . ALA A 1 217 ? 133.022 175.549 10.820 1.00 125.42 589 ALA A N 1
ATOM 1577 C CA . ALA A 1 217 ? 131.752 174.883 11.040 1.00 105.64 589 ALA A CA 1
ATOM 1578 C C . ALA A 1 217 ? 130.644 175.919 11.171 1.00 114.19 589 ALA A C 1
ATOM 1579 O O . ALA A 1 217 ? 130.919 177.116 11.317 1.00 113.23 589 ALA A O 1
ATOM 1581 N N . PRO A 1 218 ? 129.374 175.507 11.065 1.00 108.59 590 PRO A N 1
ATOM 1582 C CA . PRO A 1 218 ? 128.284 176.495 11.081 1.00 103.73 590 PRO A CA 1
ATOM 1583 C C . PRO A 1 218 ? 128.131 177.247 12.385 1.00 109.18 590 PRO A C 1
ATOM 1584 O O . PRO A 1 218 ? 127.475 178.294 12.395 1.00 127.90 590 PRO A O 1
ATOM 1588 N N . HIS A 1 219 ? 128.675 176.755 13.490 1.00 126.89 591 HIS A N 1
ATOM 1589 C CA . HIS A 1 219 ? 128.540 177.481 14.737 1.00 104.51 591 HIS A CA 1
ATOM 1590 C C . HIS A 1 219 ? 129.877 177.712 15.437 1.00 102.61 591 HIS A C 1
ATOM 1591 O O . HIS A 1 219 ? 129.908 178.371 16.484 1.00 109.77 591 HIS A O 1
ATOM 1598 N N . SER A 1 220 ? 130.986 177.254 14.859 1.00 103.72 592 SER A N 1
ATOM 1599 C CA . SER A 1 220 ? 132.262 177.283 15.568 1.00 102.97 592 SER A CA 1
ATOM 1600 C C . SER A 1 220 ? 133.417 177.154 14.590 1.00 138.77 592 SER A C 1
ATOM 1601 O O . SER A 1 220 ? 133.583 176.098 13.977 1.00 154.16 592 SER A O 1
ATOM 1604 N N . ILE A 1 221 ? 134.239 178.183 14.483 1.00 114.67 593 ILE A N 1
ATOM 1605 C CA . ILE A 1 221 ? 135.511 178.016 13.793 1.00 99.32 593 ILE A CA 1
ATOM 1606 C C . ILE A 1 221 ? 136.525 177.516 14.805 1.00 111.70 593 ILE A C 1
ATOM 1607 O O . ILE A 1 221 ? 136.355 177.683 16.018 1.00 144.12 593 ILE A O 1
ATOM 1612 N N . GLY A 1 222 ? 137.608 176.946 14.307 1.00 93.80 594 GLY A N 1
ATOM 1613 C CA . GLY A 1 222 ? 138.626 176.411 15.169 1.00 92.95 594 GLY A CA 1
ATOM 1614 C C . GLY A 1 222 ? 138.190 175.122 15.821 1.00 93.01 594 GLY A C 1
ATOM 1615 O O . GLY A 1 222 ? 137.097 174.603 15.562 1.00 122.17 594 GLY A O 1
ATOM 1616 N N . PRO A 1 223 ? 139.039 174.587 16.695 1.00 92.44 595 PRO A N 1
ATOM 1617 C CA . PRO A 1 223 ? 138.674 173.382 17.454 1.00 95.22 595 PRO A CA 1
ATOM 1618 C C . PRO A 1 223 ? 137.609 173.665 18.519 1.00 93.09 595 PRO A C 1
ATOM 1619 O O . PRO A 1 223 ? 137.427 174.796 18.975 1.00 92.90 595 PRO A O 1
ATOM 1623 N N . ILE A 1 224 ? 136.897 172.606 18.909 1.00 93.93 596 ILE A N 1
ATOM 1624 C CA . ILE A 1 224 ? 135.758 172.661 19.824 1.00 94.84 596 ILE A CA 1
ATOM 1625 C C . ILE A 1 224 ? 136.191 172.078 21.177 1.00 122.85 596 ILE A C 1
ATOM 1626 O O . ILE A 1 224 ? 136.638 170.921 21.241 1.00 119.06 596 ILE A O 1
ATOM 1631 N N . PRO A 1 225 ? 136.075 172.827 22.281 1.00 94.90 597 PRO A N 1
ATOM 1632 C CA . PRO A 1 225 ? 136.505 172.296 23.576 1.00 95.12 597 PRO A CA 1
ATOM 1633 C C . PRO A 1 225 ? 135.606 171.160 24.052 1.00 124.37 597 PRO A C 1
ATOM 1634 O O . PRO A 1 225 ? 134.419 171.099 23.715 1.00 117.85 597 PRO A O 1
ATOM 1638 N N . SER A 1 226 ? 136.180 170.257 24.854 1.00 137.94 598 SER A N 1
ATOM 1639 C CA . SER A 1 226 ? 135.413 169.117 25.347 1.00 139.60 598 SER A CA 1
ATOM 1640 C C . SER A 1 226 ? 134.323 169.570 26.310 1.00 114.54 598 SER A C 1
ATOM 1641 O O . SER A 1 226 ? 134.514 170.514 27.080 1.00 116.88 598 SER A O 1
ATOM 1644 N N . SER A 1 227 ? 133.160 168.914 26.235 1.00 111.46 599 SER A N 1
ATOM 1645 C CA . SER A 1 227 ? 132.036 169.287 27.089 1.00 104.38 599 SER A CA 1
ATOM 1646 C C . SER A 1 227 ? 132.241 168.767 28.504 1.00 125.64 599 SER A C 1
ATOM 1647 O O . SER A 1 227 ? 132.956 167.790 28.738 1.00 145.99 599 SER A O 1
ATOM 1650 N N . ALA A 1 228 ? 131.606 169.446 29.458 1.00 143.78 600 ALA A N 1
ATOM 1651 C CA . ALA A 1 228 ? 131.776 169.086 30.861 1.00 112.47 600 ALA A CA 1
ATOM 1652 C C . ALA A 1 228 ? 131.116 167.750 31.175 1.00 115.13 600 ALA A C 1
ATOM 1653 O O . ALA A 1 228 ? 131.757 166.839 31.710 1.00 151.80 600 ALA A O 1
ATOM 1655 N N . THR A 1 229 ? 129.834 167.615 30.867 1.00 124.16 601 THR A N 1
ATOM 1656 C CA . THR A 1 229 ? 129.105 166.382 31.125 1.00 135.64 601 THR A CA 1
ATOM 1657 C C . THR A 1 229 ? 128.943 165.584 29.836 1.00 130.08 601 THR A C 1
ATOM 1658 O O . THR A 1 229 ? 129.276 166.059 28.747 1.00 141.66 601 THR A O 1
ATOM 1662 N N . ASN A 1 230 ? 128.466 164.338 29.981 1.00 135.43 602 ASN A N 1
ATOM 1663 C CA . ASN A 1 230 ? 128.084 163.538 28.817 1.00 129.61 602 ASN A CA 1
ATOM 1664 C C . ASN A 1 230 ? 126.889 164.145 28.087 1.00 132.29 602 ASN A C 1
ATOM 1665 O O . ASN A 1 230 ? 126.786 164.035 26.859 1.00 186.95 602 ASN A O 1
ATOM 1670 N N . SER A 1 231 ? 125.963 164.757 28.824 1.00 136.97 603 SER A N 1
ATOM 1671 C CA . SER A 1 231 ? 124.904 165.565 28.222 1.00 143.65 603 SER A CA 1
ATOM 1672 C C . SER A 1 231 ? 125.453 166.927 27.782 1.00 141.51 603 SER A C 1
ATOM 1673 O O . SER A 1 231 ? 126.324 167.498 28.441 1.00 142.42 603 SER A O 1
ATOM 1676 N N . THR A 1 232 ? 124.980 167.424 26.631 1.00 145.68 604 THR A N 1
ATOM 1677 C CA . THR A 1 232 ? 125.503 168.668 26.053 1.00 156.33 604 THR A CA 1
ATOM 1678 C C . THR A 1 232 ? 124.935 169.898 26.760 1.00 139.66 604 THR A C 1
ATOM 1679 O O . THR A 1 232 ? 123.803 169.890 27.253 1.00 144.01 604 THR A O 1
ATOM 1683 N N . ASN A 1 233 ? 125.731 170.972 26.795 1.00 115.39 605 ASN A N 1
ATOM 1684 C CA . ASN A 1 233 ? 125.293 172.243 27.367 1.00 125.99 605 ASN A CA 1
ATOM 1685 C C . ASN A 1 233 ? 125.401 173.290 26.269 1.00 133.53 605 ASN A C 1
ATOM 1686 O O . ASN A 1 233 ? 126.509 173.702 25.908 1.00 149.68 605 ASN A O 1
ATOM 1691 N N . ARG A 1 234 ? 124.249 173.686 25.719 1.00 115.47 606 ARG A N 1
ATOM 1692 C CA . ARG A 1 234 ? 124.252 174.645 24.622 1.00 114.28 606 ARG A CA 1
ATOM 1693 C C . ARG A 1 234 ? 124.906 175.963 25.033 1.00 113.02 606 ARG A C 1
ATOM 1694 O O . ARG A 1 234 ? 125.727 176.517 24.291 1.00 141.97 606 ARG A O 1
ATOM 1702 N N . ARG A 1 235 ? 124.590 176.443 26.239 1.00 132.34 607 ARG A N 1
ATOM 1703 C CA . ARG A 1 235 ? 125.120 177.709 26.745 1.00 114.14 607 ARG A CA 1
ATOM 1704 C C . ARG A 1 235 ? 126.644 177.675 26.837 1.00 112.92 607 ARG A C 1
ATOM 1705 O O . ARG A 1 235 ? 127.335 178.544 26.269 1.00 109.18 607 ARG A O 1
ATOM 1713 N N . SER A 1 236 ? 127.183 176.650 27.523 1.00 119.70 608 SER A N 1
ATOM 1714 C CA . SER A 1 236 ? 128.631 176.508 27.671 1.00 107.71 608 SER A CA 1
ATOM 1715 C C . SER A 1 236 ? 129.322 176.438 26.313 1.00 110.41 608 SER A C 1
ATOM 1716 O O . SER A 1 236 ? 130.302 177.149 26.065 1.00 118.69 608 SER A O 1
ATOM 1719 N N . GLU A 1 237 ? 128.838 175.567 25.423 1.00 109.58 609 GLU A N 1
ATOM 17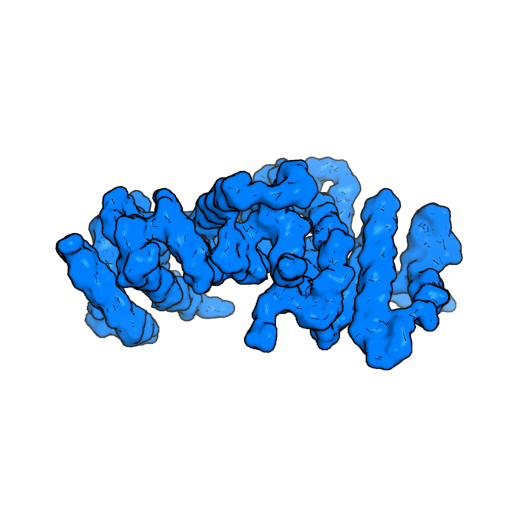20 C CA . GLU A 1 237 ? 129.471 175.448 24.117 1.00 103.59 609 GLU A CA 1
ATOM 1721 C C . GLU A 1 237 ? 129.430 176.769 23.365 1.00 103.58 609 GLU A C 1
ATOM 1722 O O . GLU A 1 237 ? 130.426 177.169 22.750 1.00 123.07 609 GLU A O 1
ATOM 1728 N N . ALA A 1 238 ? 128.300 177.478 23.432 1.00 105.19 610 ALA A N 1
ATOM 1729 C CA . ALA A 1 238 ? 128.235 178.804 22.829 1.00 105.20 610 ALA A CA 1
ATOM 1730 C C . ALA A 1 238 ? 129.386 179.674 23.315 1.00 105.13 610 ALA A C 1
ATOM 1731 O O . ALA A 1 238 ? 130.126 180.268 22.511 1.00 118.07 610 ALA A O 1
ATOM 1733 N N . LYS A 1 239 ? 129.583 179.716 24.639 1.00 110.78 611 LYS A N 1
ATOM 1734 C CA . LYS A 1 239 ? 130.647 180.545 25.195 1.00 107.04 611 LYS A CA 1
ATOM 1735 C C . LYS A 1 239 ? 132.021 180.069 24.739 1.00 100.49 611 LYS A C 1
ATOM 1736 O O . LYS A 1 239 ? 132.943 180.880 24.548 1.00 103.79 611 LYS A O 1
ATOM 1742 N N . ASN A 1 240 ? 132.193 178.745 24.616 1.00 99.81 612 ASN A N 1
ATOM 1743 C CA . ASN A 1 240 ? 133.478 178.222 24.173 1.00 99.14 612 ASN A CA 1
ATOM 1744 C C . ASN A 1 240 ? 133.766 178.664 22.754 1.00 110.38 612 ASN A C 1
ATOM 1745 O O . ASN A 1 240 ? 134.838 179.212 22.471 1.00 106.44 612 ASN A O 1
ATOM 1750 N N . ALA A 1 241 ? 132.808 178.433 21.852 1.00 99.80 613 ALA A N 1
ATOM 1751 C CA . ALA A 1 241 ? 132.959 178.857 20.470 1.00 100.78 613 ALA A CA 1
ATOM 1752 C C . ALA A 1 241 ? 133.329 180.322 20.398 1.00 99.38 613 ALA A C 1
ATOM 1753 O O . ALA A 1 241 ? 134.222 180.713 19.630 1.00 112.60 613 ALA A O 1
ATOM 1755 N N . ASP A 1 242 ? 132.670 181.142 21.218 1.00 98.67 614 ASP A N 1
ATOM 1756 C CA . ASP A 1 242 ? 132.954 182.568 21.210 1.00 99.10 614 ASP A CA 1
ATOM 1757 C C . ASP A 1 242 ? 134.413 182.823 21.610 1.00 97.63 614 ASP A C 1
ATOM 1758 O O . ASP A 1 242 ? 135.150 183.542 20.915 1.00 100.74 614 ASP A O 1
ATOM 1763 N N . ALA A 1 243 ? 134.873 182.177 22.689 1.00 103.71 615 ALA A N 1
ATOM 1764 C CA . ALA A 1 243 ? 136.236 182.420 23.167 1.00 102.13 615 ALA A CA 1
ATOM 1765 C C . ALA A 1 243 ? 137.286 181.922 22.176 1.00 108.68 615 ALA A C 1
ATOM 1766 O O . ALA A 1 243 ? 138.273 182.618 21.890 1.00 116.87 615 ALA A O 1
ATOM 1768 N N . VAL A 1 244 ? 137.104 180.703 21.666 1.00 93.91 616 VAL A N 1
ATOM 1769 C CA . VAL A 1 244 ? 138.036 180.156 20.686 1.00 92.92 616 VAL A CA 1
ATOM 1770 C C . VAL A 1 244 ? 138.111 181.068 19.474 1.00 114.15 616 VAL A C 1
ATOM 1771 O O . VAL A 1 244 ? 139.198 181.362 18.960 1.00 104.03 616 VAL A O 1
ATOM 1775 N N . ALA A 1 245 ? 136.954 181.537 19.005 1.00 99.64 617 ALA A N 1
ATOM 1776 C CA . ALA A 1 245 ? 136.945 182.408 17.839 1.00 94.99 617 ALA A CA 1
ATOM 1777 C C . ALA A 1 245 ? 137.756 183.668 18.098 1.00 97.53 617 ALA A C 1
ATOM 1778 O O . ALA A 1 245 ? 138.683 183.995 17.341 1.00 122.90 617 ALA A O 1
ATOM 1780 N N . ALA A 1 246 ? 137.445 184.370 19.191 1.00 99.30 618 ALA A N 1
ATOM 1781 C CA . ALA A 1 246 ? 138.162 185.610 19.466 1.00 106.57 618 ALA A CA 1
ATOM 1782 C C . ALA A 1 246 ? 139.668 185.369 19.548 1.00 98.75 618 ALA A C 1
ATOM 1783 O O . ALA A 1 246 ? 140.458 186.153 19.003 1.00 102.78 618 ALA A O 1
ATOM 1785 N N . THR A 1 247 ? 140.081 184.267 20.187 1.00 104.91 619 THR A N 1
ATOM 1786 C CA . THR A 1 247 ? 141.506 183.971 20.338 1.00 102.75 619 THR A CA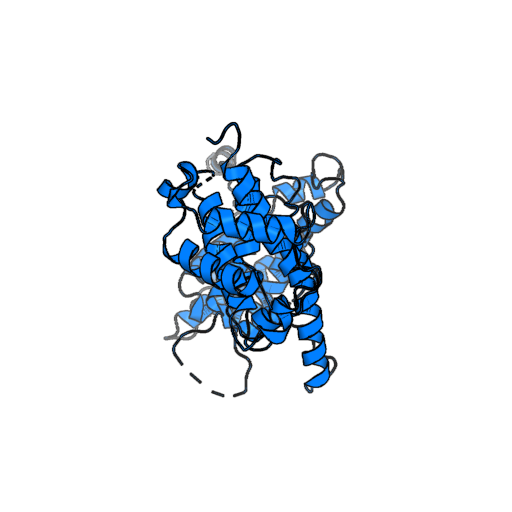 1
ATOM 1787 C C . THR A 1 247 ? 142.180 183.670 19.004 1.00 102.82 619 THR A C 1
ATOM 1788 O O . THR A 1 247 ? 143.238 184.233 18.695 1.00 107.93 619 THR A O 1
ATOM 1792 N N . LEU A 1 248 ? 141.605 182.765 18.211 1.00 104.30 620 LEU A N 1
ATOM 1793 C CA . LEU A 1 248 ? 142.218 182.449 16.921 1.00 94.34 620 LEU A CA 1
ATOM 1794 C C . LEU A 1 248 ? 142.302 183.679 16.039 1.00 108.04 620 LEU A C 1
ATOM 1795 O O . LEU A 1 248 ? 143.308 183.892 15.360 1.00 108.97 620 LEU A O 1
ATOM 1800 N N . ILE A 1 249 ? 141.240 184.488 16.011 1.00 107.57 621 ILE A N 1
ATOM 1801 C CA . ILE A 1 249 ? 141.281 185.692 15.193 1.00 96.54 621 ILE A CA 1
ATOM 1802 C C . ILE A 1 249 ? 142.386 186.631 15.673 1.00 106.62 621 ILE A C 1
ATOM 1803 O O . ILE A 1 249 ? 143.098 187.230 14.856 1.00 110.97 621 ILE A O 1
ATOM 1808 N N . ASP A 1 250 ? 142.599 186.730 16.994 1.00 111.08 622 ASP A N 1
ATOM 1809 C CA . ASP A 1 250 ? 143.717 187.539 17.484 1.00 98.94 622 ASP A CA 1
ATOM 1810 C C . ASP A 1 250 ? 145.050 186.958 17.023 1.00 98.79 622 ASP A C 1
ATOM 1811 O O . ASP A 1 250 ? 145.940 187.689 16.564 1.00 119.48 622 ASP A O 1
ATOM 1816 N N . CYS A 1 251 ? 145.197 185.636 17.120 1.00 106.08 623 CYS A N 1
ATOM 1817 C CA . CYS A 1 251 ? 146.440 184.990 16.710 1.00 101.58 623 CYS A CA 1
ATOM 1818 C C . CYS A 1 251 ? 146.713 185.211 15.230 1.00 108.08 623 CYS A C 1
ATOM 1819 O O . CYS A 1 251 ? 147.779 185.701 14.848 1.00 122.05 623 CYS A O 1
ATOM 1822 N N . VAL A 1 252 ? 145.744 184.861 14.387 1.00 116.45 624 VAL A N 1
ATOM 1823 C CA . VAL A 1 252 ? 145.903 184.918 12.938 1.00 99.23 624 VAL A CA 1
ATOM 1824 C C . VAL A 1 252 ? 146.101 186.351 12.470 1.00 104.83 624 VAL A C 1
ATOM 1825 O O . VAL A 1 252 ? 147.083 186.664 11.786 1.00 110.49 624 VAL A O 1
ATOM 1829 N N . SER A 1 253 ? 145.212 187.254 12.884 1.00 104.86 625 SER A N 1
ATOM 1830 C CA . SER A 1 253 ? 145.363 188.656 12.523 1.00 102.01 625 SER A CA 1
ATOM 1831 C C . SER A 1 253 ? 146.701 189.221 12.987 1.00 102.82 625 SER A C 1
ATOM 1832 O O . SER A 1 253 ? 147.211 190.160 12.373 1.00 122.16 625 SER A O 1
ATOM 1835 N N . SER A 1 254 ? 147.300 188.675 14.051 1.00 118.24 626 SER A N 1
ATOM 1836 C CA . SER A 1 254 ? 148.559 189.271 14.491 1.00 102.97 626 SER A CA 1
ATOM 1837 C C . SER A 1 254 ? 149.628 189.173 13.414 1.00 120.86 626 SER A C 1
A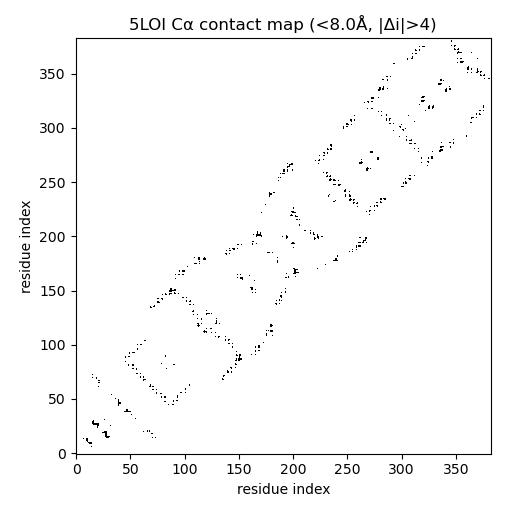TOM 1838 O O . SER A 1 254 ? 150.501 190.046 13.329 1.00 141.07 626 SER A O 1
ATOM 1841 N N . PHE A 1 255 ? 149.584 188.117 12.592 1.00 115.16 627 PHE A N 1
ATOM 1842 C CA . PHE A 1 255 ? 150.669 187.873 11.648 1.00 105.16 627 PHE A CA 1
ATOM 1843 C C . PHE A 1 255 ? 150.657 188.877 10.511 1.00 138.26 627 PHE A C 1
ATOM 1844 O O . PHE A 1 255 ? 151.719 189.339 10.074 1.00 183.75 627 PHE A O 1
ATOM 1852 N N . LEU A 1 256 ? 149.474 189.227 10.010 1.00 107.78 628 LEU A N 1
ATOM 1853 C CA . LEU A 1 256 ? 149.452 190.084 8.835 1.00 122.86 628 LEU A CA 1
ATOM 1854 C C . LEU A 1 256 ? 150.021 191.482 9.088 1.00 116.15 628 LEU A C 1
ATOM 1855 O O . LEU A 1 256 ? 150.327 192.185 8.119 1.00 137.81 628 LEU A O 1
ATOM 1860 N N . CYS A 1 257 ? 150.225 191.886 10.340 1.00 114.50 629 CYS A N 1
ATOM 1861 C CA . CYS A 1 257 ? 151.002 193.085 10.635 1.00 116.82 629 CYS A CA 1
ATOM 1862 C C . CYS A 1 257 ? 152.377 192.799 11.220 1.00 123.23 629 CYS A C 1
ATOM 1863 O O . CYS A 1 257 ? 153.158 193.732 11.421 1.00 145.08 629 CYS A O 1
ATOM 1866 N N . GLU A 1 258 ? 152.691 191.559 11.499 1.00 136.63 630 GLU A N 1
ATOM 1867 C CA . GLU A 1 258 ? 153.930 191.216 12.177 1.00 136.67 630 GLU A CA 1
ATOM 1868 C C . GLU A 1 258 ? 154.226 189.748 11.901 1.00 139.73 630 GLU A C 1
ATOM 1869 O O . GLU A 1 258 ? 153.943 188.874 12.728 1.00 126.27 630 GLU A O 1
ATOM 1875 N N . PRO A 1 259 ? 154.761 189.451 10.726 1.00 135.65 631 PRO A N 1
ATOM 1876 C CA . PRO A 1 259 ? 154.960 188.064 10.311 1.00 118.96 631 PRO A CA 1
ATOM 1877 C C . PRO A 1 259 ? 156.013 187.383 11.161 1.00 119.75 631 PRO A C 1
ATOM 1878 O O . PRO A 1 259 ? 156.719 188.053 11.925 1.00 154.19 631 PRO A O 1
ATOM 1882 N N . PRO A 1 260 ? 156.135 186.057 11.074 1.00 130.75 632 PRO A N 1
ATOM 1883 C CA . PRO A 1 260 ? 157.172 185.351 11.839 1.00 131.75 632 PRO A CA 1
ATOM 1884 C C . PRO A 1 260 ? 158.574 185.893 11.589 1.00 144.40 632 PRO A C 1
ATOM 1885 O O . PRO A 1 260 ? 158.836 186.568 10.587 1.00 129.30 632 PRO A O 1
ATOM 1889 N N . LYS A 1 261 ? 159.476 185.592 12.536 1.00 151.77 633 LYS A N 1
ATOM 1890 C CA . LYS A 1 261 ? 160.849 186.079 12.451 1.00 154.49 633 LYS A CA 1
ATOM 1891 C C . LYS A 1 261 ? 161.547 185.588 11.189 1.00 155.73 633 LYS A C 1
ATOM 1892 O O . LYS A 1 261 ? 162.391 186.302 10.637 1.00 158.07 633 LYS A O 1
ATOM 1898 N N . TRP A 1 262 ? 161.216 184.379 10.719 1.00 134.87 634 TRP A N 1
ATOM 1899 C CA . TRP A 1 262 ? 161.859 183.841 9.522 1.00 139.65 634 TRP A CA 1
ATOM 1900 C C . TRP A 1 262 ? 161.411 184.524 8.238 1.00 144.80 634 TRP A C 1
ATOM 1901 O O . TRP A 1 262 ? 162.032 184.307 7.190 1.00 144.22 634 TRP A O 1
ATOM 1912 N N . ALA A 1 263 ? 160.351 185.324 8.288 1.00 154.84 635 ALA A N 1
ATOM 1913 C CA . ALA A 1 263 ? 159.989 186.188 7.170 1.00 144.96 635 ALA A CA 1
ATOM 1914 C C . ALA A 1 263 ? 160.899 187.406 7.201 1.00 164.04 635 ALA A C 1
ATOM 1915 O O . ALA A 1 263 ? 160.628 188.386 7.904 1.00 161.88 635 ALA A O 1
ATOM 1917 N N . THR A 1 264 ? 161.980 187.333 6.432 1.00 167.17 636 THR A N 1
ATOM 1918 C CA . THR A 1 264 ? 162.885 188.454 6.246 1.00 152.56 636 THR A CA 1
ATOM 1919 C C . THR A 1 264 ? 162.081 189.725 5.967 1.00 172.39 636 THR A C 1
ATOM 1920 O O . THR A 1 264 ? 161.216 189.722 5.078 1.00 198.17 636 THR A O 1
ATOM 1924 N N . PRO A 1 265 ? 162.350 190.829 6.670 1.00 169.25 637 PRO A N 1
ATOM 1925 C CA . PRO A 1 265 ? 161.340 191.895 6.792 1.00 180.80 637 PRO A CA 1
ATOM 1926 C C . PRO A 1 265 ? 161.198 192.767 5.555 1.00 190.13 637 PRO A C 1
ATOM 1927 O O . PRO A 1 265 ? 160.572 193.831 5.594 1.00 208.47 637 PRO A O 1
ATOM 1931 N N . ARG A 1 266 ? 161.763 192.320 4.449 1.00 172.09 638 ARG A N 1
ATOM 1932 C CA . ARG A 1 266 ? 161.456 192.913 3.161 1.00 171.18 638 ARG A CA 1
ATOM 1933 C C . ARG A 1 266 ? 161.277 191.858 2.083 1.00 167.98 638 ARG A C 1
ATOM 1934 O O . ARG A 1 266 ? 161.080 192.216 0.918 1.00 177.34 638 ARG A O 1
ATOM 1942 N N . SER A 1 267 ? 161.318 190.576 2.432 1.00 156.29 639 SER A N 1
ATOM 1943 C CA . SER A 1 267 ? 161.412 189.531 1.431 1.00 177.34 639 SER A CA 1
ATOM 1944 C C . SER A 1 267 ? 160.042 189.185 0.863 1.00 157.50 639 SER A C 1
ATOM 1945 O O . SER A 1 267 ? 158.999 189.659 1.320 1.00 158.22 639 SER A O 1
ATOM 1948 N N . ALA A 1 268 ? 160.060 188.335 -0.163 1.00 156.30 640 ALA A N 1
ATOM 1949 C CA . ALA A 1 268 ? 158.809 187.798 -0.670 1.00 145.05 640 ALA A CA 1
ATOM 1950 C C . ALA A 1 268 ? 158.142 186.886 0.351 1.00 149.48 640 ALA A C 1
ATOM 1951 O O . ALA A 1 268 ? 156.911 186.809 0.388 1.00 166.56 640 ALA A O 1
ATOM 1953 N N . LYS A 1 269 ? 158.927 186.200 1.190 1.00 144.70 641 LYS A N 1
ATOM 1954 C CA . LYS A 1 269 ? 158.327 185.272 2.142 1.00 138.75 641 LYS A CA 1
ATOM 1955 C C . LYS A 1 269 ? 157.429 186.001 3.131 1.00 143.29 641 LYS A C 1
ATOM 1956 O O . LYS A 1 269 ? 156.408 185.455 3.567 1.00 153.06 641 LYS A O 1
ATOM 1962 N N . GLU A 1 270 ? 157.791 187.235 3.494 1.00 133.49 642 GLU A N 1
ATOM 1963 C CA . GLU A 1 270 ? 156.936 188.042 4.361 1.00 130.56 642 GLU A CA 1
ATOM 1964 C C . GLU A 1 270 ? 155.568 188.248 3.731 1.00 151.46 642 GLU A C 1
ATOM 1965 O O . GLU A 1 270 ? 154.526 188.039 4.371 1.00 146.63 642 GLU A O 1
ATOM 1971 N N . ILE A 1 271 ? 155.564 188.692 2.472 1.00 135.73 643 ILE A N 1
ATOM 1972 C CA . ILE A 1 271 ? 154.322 188.918 1.746 1.00 135.00 643 ILE A CA 1
ATOM 1973 C C . ILE A 1 271 ? 153.535 187.621 1.641 1.00 133.68 643 ILE A C 1
ATOM 1974 O O . ILE A 1 271 ? 152.304 187.608 1.762 1.00 126.63 643 ILE A O 1
ATOM 1979 N N . ALA A 1 272 ? 154.240 186.506 1.435 1.00 126.04 644 ALA A N 1
ATOM 1980 C CA . ALA A 1 272 ? 153.580 185.210 1.363 1.00 123.35 644 ALA A CA 1
ATOM 1981 C C . ALA A 1 272 ? 152.883 184.885 2.675 1.00 146.02 644 ALA A C 1
ATOM 1982 O O . ALA A 1 272 ? 151.768 184.337 2.685 1.00 129.59 644 ALA A O 1
ATOM 1984 N N . ALA A 1 273 ? 153.535 185.222 3.791 1.00 136.45 645 ALA A N 1
ATOM 1985 C CA . ALA A 1 273 ? 152.980 184.938 5.104 1.00 114.15 645 ALA A CA 1
ATOM 1986 C C . ALA A 1 273 ? 151.763 185.803 5.382 1.00 112.90 645 ALA A C 1
ATOM 1987 O O . ALA A 1 273 ? 150.693 185.293 5.748 1.00 110.57 645 ALA A O 1
ATOM 1989 N N . ARG A 1 274 ? 151.910 187.120 5.227 1.00 114.73 646 ARG A N 1
ATOM 1990 C CA . ARG A 1 274 ? 150.770 188.004 5.411 1.00 114.10 646 ARG A CA 1
ATOM 1991 C C . ARG A 1 274 ? 149.609 187.557 4.529 1.00 113.77 646 ARG A C 1
ATOM 1992 O O . ARG A 1 274 ? 148.444 187.571 4.951 1.00 116.21 646 ARG A O 1
ATOM 2000 N N . LEU A 1 275 ? 149.918 187.125 3.305 1.00 127.18 647 LEU A N 1
ATOM 2001 C CA . LEU A 1 275 ? 148.879 186.640 2.407 1.00 137.82 647 LEU A CA 1
ATOM 2002 C C . LEU A 1 275 ? 148.199 185.405 2.980 1.00 139.58 647 LEU A C 1
ATOM 2003 O O . LEU A 1 275 ? 146.970 185.289 2.924 1.00 139.07 647 LEU A O 1
ATOM 2008 N N . ALA A 1 276 ? 148.983 184.484 3.555 1.00 131.90 648 ALA A N 1
ATOM 2009 C CA . ALA A 1 276 ? 148.407 183.267 4.121 1.00 123.53 648 ALA A CA 1
ATOM 2010 C C . ALA A 1 276 ? 147.491 183.577 5.298 1.00 115.85 648 ALA A C 1
ATOM 2011 O O . ALA A 1 276 ? 146.367 183.057 5.383 1.00 117.24 648 ALA A O 1
ATOM 2013 N N . ALA A 1 277 ? 147.957 184.421 6.220 1.00 106.44 649 ALA A N 1
ATOM 2014 C CA . ALA A 1 277 ? 147.096 184.865 7.307 1.00 104.66 649 ALA A CA 1
ATOM 2015 C C . ALA A 1 277 ? 145.800 185.439 6.759 1.00 105.11 649 ALA A C 1
ATOM 2016 O O . ALA A 1 277 ? 144.700 185.048 7.180 1.00 103.64 649 ALA A O 1
ATOM 2018 N N . LEU A 1 278 ? 145.908 186.332 5.770 1.00 122.88 650 LEU A N 1
ATOM 2019 C CA . LEU A 1 278 ? 144.699 186.937 5.228 1.00 111.93 650 LEU A CA 1
ATOM 2020 C C . LEU A 1 278 ? 143.779 185.865 4.652 1.00 108.96 650 LEU A C 1
ATOM 2021 O O . LEU A 1 278 ? 142.565 185.868 4.910 1.00 109.85 650 LEU A O 1
ATOM 2026 N N . ARG A 1 279 ? 144.353 184.900 3.931 1.00 109.15 651 ARG A N 1
ATOM 2027 C CA . ARG A 1 279 ? 143.559 183.819 3.360 1.00 128.38 651 ARG A CA 1
ATOM 2028 C C . ARG A 1 279 ? 142.778 183.070 4.437 1.00 123.87 651 ARG A C 1
ATOM 2029 O O . ARG A 1 279 ? 141.575 182.824 4.286 1.00 113.65 651 ARG A O 1
ATOM 2037 N N . THR A 1 280 ? 143.438 182.706 5.543 1.00 120.54 652 THR A N 1
ATOM 2038 C CA . THR A 1 280 ? 142.716 182.002 6.602 1.00 104.55 652 THR A CA 1
ATOM 2039 C C . THR A 1 280 ? 141.595 182.858 7.188 1.00 104.81 652 THR A C 1
ATOM 2040 O O . THR A 1 280 ? 140.508 182.344 7.485 1.00 108.07 652 THR A O 1
ATOM 2044 N N . LEU A 1 281 ? 141.827 184.165 7.365 1.00 104.93 653 LEU A N 1
ATOM 2045 C CA . LEU A 1 281 ? 140.734 185.021 7.830 1.00 101.95 653 LEU A CA 1
ATOM 2046 C C . LEU A 1 281 ? 139.551 184.968 6.877 1.00 125.42 653 LEU A C 1
ATOM 2047 O O . LEU A 1 281 ? 138.394 184.891 7.312 1.00 128.5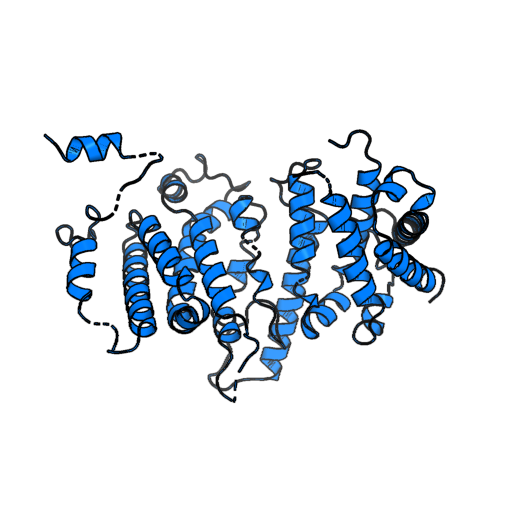4 653 LEU A O 1
ATOM 2060 N N . ALA A 1 283 ? 138.823 182.415 4.921 1.00 103.28 655 ALA A N 1
ATOM 2061 C CA . ALA A 1 283 ? 138.221 181.128 5.238 1.00 102.18 655 ALA A CA 1
ATOM 2062 C C . ALA A 1 283 ? 137.225 181.261 6.383 1.00 112.65 655 ALA A C 1
ATOM 2063 O O . ALA A 1 283 ? 136.089 180.783 6.283 1.00 123.58 655 ALA A O 1
ATOM 2065 N N . PHE A 1 284 ? 137.609 181.942 7.463 1.00 113.66 656 PHE A N 1
ATOM 2066 C CA . PHE A 1 284 ? 136.680 182.067 8.576 1.00 117.00 656 PHE A CA 1
ATOM 2067 C C . PHE A 1 284 ? 135.444 182.829 8.125 1.00 116.15 656 PHE A C 1
ATOM 2068 O O . PHE A 1 284 ? 134.313 182.469 8.470 1.00 129.60 656 PHE A O 1
ATOM 2076 N N . ALA A 1 285 ? 135.645 183.872 7.320 1.00 104.58 657 ALA A N 1
ATOM 2077 C CA . ALA A 1 285 ? 134.529 184.713 6.937 1.00 108.63 657 ALA A CA 1
ATOM 2078 C C . ALA A 1 285 ? 133.561 184.002 6.011 1.00 118.35 657 ALA A C 1
ATOM 2079 O O . ALA A 1 285 ? 132.454 184.517 5.803 1.00 118.52 657 ALA A O 1
ATOM 2081 N N . THR A 1 286 ? 133.934 182.837 5.461 1.00 115.21 658 THR A N 1
ATOM 2082 C CA . THR A 1 286 ? 132.973 182.112 4.629 1.00 112.97 658 THR A CA 1
ATOM 2083 C C . THR A 1 286 ? 131.717 181.788 5.418 1.00 107.35 658 THR A C 1
ATOM 2084 O O . THR A 1 286 ? 130.603 181.868 4.890 1.00 124.34 658 THR A O 1
ATOM 2088 N N . GLY A 1 287 ? 131.872 181.438 6.687 1.00 114.86 659 GLY A N 1
ATOM 2089 C CA . GLY A 1 287 ? 130.727 181.185 7.531 1.00 142.10 659 GLY A CA 1
ATOM 2090 C C . GLY A 1 287 ? 130.178 182.459 8.139 1.00 134.59 659 GLY A C 1
ATOM 2091 O O . GLY A 1 287 ? 130.917 183.412 8.392 1.00 119.46 659 GLY A O 1
ATOM 2092 N N . HIS A 1 288 ? 128.859 182.459 8.363 1.00 118.13 660 HIS A N 1
ATOM 2093 C CA . HIS A 1 288 ? 128.225 183.579 9.048 1.00 117.90 660 HIS A CA 1
ATOM 2094 C C . HIS A 1 288 ? 128.889 183.840 10.394 1.00 117.02 660 HIS A C 1
ATOM 2095 O O . HIS A 1 288 ? 129.257 184.980 10.708 1.00 116.24 660 HIS A O 1
ATOM 2102 N N . PHE A 1 289 ? 129.096 182.776 11.182 1.00 140.74 661 PHE A N 1
ATOM 2103 C CA . PHE A 1 289 ? 129.641 182.937 12.526 1.00 117.24 661 PHE A CA 1
ATOM 2104 C C . PHE A 1 289 ? 131.044 183.518 12.510 1.00 113.60 661 PHE A C 1
ATOM 2105 O O . PHE A 1 289 ? 131.344 184.458 13.255 1.00 113.66 661 PHE A O 1
ATOM 2113 N N . GLY A 1 290 ? 131.925 182.963 11.688 1.00 110.90 662 GLY A N 1
ATOM 2114 C CA . GLY A 1 290 ? 133.270 183.497 11.638 1.00 108.05 662 GLY A CA 1
ATOM 2115 C C . GLY A 1 290 ? 133.281 184.953 11.211 1.00 122.16 662 GLY A C 1
ATOM 2116 O O . GLY A 1 290 ? 133.998 185.777 11.791 1.00 112.37 662 GLY A O 1
ATOM 2117 N N . ALA A 1 291 ? 132.458 185.298 10.215 1.00 119.19 663 ALA A N 1
ATOM 2118 C CA . ALA A 1 291 ? 132.420 186.682 9.759 1.00 113.16 663 ALA A CA 1
ATOM 2119 C C . ALA A 1 291 ? 131.967 187.611 10.877 1.00 120.43 663 ALA A C 1
ATOM 2120 O O . ALA A 1 291 ? 132.575 188.668 11.102 1.00 122.10 663 ALA A O 1
ATOM 2122 N N . ARG A 1 292 ? 130.920 187.218 11.609 1.00 113.25 664 ARG A N 1
ATOM 2123 C CA . ARG A 1 292 ? 130.457 188.036 12.723 1.00 115.78 664 ARG A CA 1
ATOM 2124 C C . ARG A 1 292 ? 131.543 188.184 13.775 1.00 114.53 664 ARG A C 1
ATOM 2125 O O . ARG A 1 292 ? 131.754 189.277 14.312 1.00 129.87 664 ARG A O 1
ATOM 2133 N N . GLN A 1 293 ? 132.257 187.100 14.069 1.00 117.70 665 GLN A N 1
ATOM 2134 C CA . GLN A 1 293 ? 133.296 187.173 15.087 1.00 112.13 665 GLN A CA 1
ATOM 2135 C C . GLN A 1 293 ? 134.453 188.057 14.650 1.00 109.65 665 GLN A C 1
ATOM 2136 O O . GLN A 1 293 ? 135.039 188.769 15.474 1.00 125.30 665 GLN A O 1
ATOM 2142 N N . ILE A 1 294 ? 134.820 188.010 13.369 1.00 111.24 666 ILE A N 1
ATOM 2143 C CA . ILE A 1 294 ? 135.827 188.946 12.873 1.00 125.25 666 ILE A CA 1
ATOM 2144 C C . ILE A 1 294 ? 135.324 190.379 13.017 1.00 124.91 666 ILE A C 1
ATOM 2145 O O . ILE A 1 294 ? 136.046 191.265 13.499 1.00 107.70 666 ILE A O 1
ATOM 2150 N N . ALA A 1 295 ? 134.063 190.618 12.637 1.00 114.97 667 ALA A N 1
ATOM 2151 C CA . ALA A 1 295 ? 133.521 191.971 12.683 1.00 111.50 667 ALA A CA 1
ATOM 2152 C C . ALA A 1 295 ? 133.524 192.519 14.099 1.00 113.56 667 ALA A C 1
ATOM 2153 O O . ALA A 1 295 ? 133.783 193.712 14.315 1.00 114.50 667 ALA A O 1
ATOM 2155 N N . GLU A 1 296 ? 133.208 191.668 15.076 1.00 114.77 668 GLU A N 1
ATOM 2156 C CA . GLU A 1 296 ? 133.179 192.100 16.464 1.00 117.35 668 GLU A CA 1
ATOM 2157 C C . GLU A 1 296 ? 134.558 192.117 17.106 1.00 115.73 668 GLU A C 1
ATOM 2158 O O . GLU A 1 296 ? 134.733 192.777 18.136 1.00 117.86 668 GLU A O 1
ATOM 2164 N N . SER A 1 297 ? 135.532 191.439 16.505 1.00 112.47 669 SER A N 1
ATOM 2165 C CA . SER A 1 297 ? 136.910 191.498 16.971 1.00 111.15 669 SER A CA 1
ATOM 2166 C C . SER A 1 297 ? 137.357 192.935 17.182 1.00 112.17 669 SER A C 1
ATOM 2167 O O . SER A 1 297 ? 137.027 193.835 16.405 1.00 178.25 669 SER A O 1
ATOM 2170 N N . ASP A 1 298 ? 138.137 193.135 18.240 1.00 113.14 670 ASP A N 1
ATOM 2171 C CA . ASP A 1 298 ? 138.718 194.430 18.555 1.00 114.43 670 ASP A CA 1
ATOM 2172 C C . ASP A 1 298 ? 140.054 194.665 17.870 1.00 112.28 670 ASP A C 1
ATOM 2173 O O . ASP A 1 298 ? 140.563 195.794 17.928 1.00 113.41 670 ASP A O 1
ATOM 2178 N N . VAL A 1 299 ? 140.625 193.651 17.214 1.00 109.71 671 VAL A N 1
ATOM 2179 C CA . VAL A 1 299 ? 141.916 193.835 16.552 1.00 112.55 671 VAL A CA 1
ATOM 2180 C C . VAL A 1 299 ? 141.916 193.439 15.084 1.00 125.41 671 VAL A C 1
ATOM 2181 O O . VAL A 1 299 ? 142.784 193.916 14.330 1.00 129.38 671 VAL A O 1
ATOM 2185 N N . ALA A 1 300 ? 141.005 192.591 14.606 1.00 126.01 672 ALA A N 1
ATOM 2186 C CA . ALA A 1 300 ? 141.140 192.083 13.246 1.00 103.81 672 ALA A CA 1
ATOM 2187 C C . ALA A 1 300 ? 141.076 193.213 12.219 1.00 139.50 672 ALA A C 1
ATOM 2188 O O . ALA A 1 300 ? 141.977 193.356 11.387 1.00 138.51 672 ALA A O 1
ATOM 2190 N N . ILE A 1 301 ? 140.018 194.034 12.263 1.00 139.63 673 ILE A N 1
ATOM 2191 C CA . ILE A 1 301 ? 139.884 195.080 11.235 1.00 106.25 673 ILE A CA 1
ATOM 2192 C C . ILE A 1 301 ? 140.999 196.067 11.269 1.00 114.93 673 ILE A C 1
ATOM 2193 O O . ILE A 1 301 ? 141.629 196.302 10.189 1.00 138.65 673 ILE A O 1
ATOM 2198 N N . PRO A 1 302 ? 141.407 196.700 12.371 1.00 113.09 674 PRO A N 1
ATOM 2199 C CA . PRO A 1 302 ? 142.521 197.640 12.314 1.00 124.22 674 PRO A CA 1
ATOM 2200 C C . PRO A 1 302 ? 143.840 197.009 11.859 1.00 117.42 674 PRO A C 1
ATOM 2201 O O . PRO A 1 302 ? 144.665 197.700 11.241 1.00 160.39 674 PRO A O 1
ATOM 2205 N N . ARG A 1 303 ? 144.043 195.712 12.096 1.00 106.93 675 ARG A N 1
ATOM 2206 C CA . ARG A 1 303 ? 145.200 195.041 11.511 1.00 116.36 675 ARG A CA 1
ATOM 2207 C C . ARG A 1 303 ? 145.044 194.908 9.998 1.00 124.77 675 ARG A C 1
ATOM 2208 O O . ARG A 1 303 ? 145.996 195.137 9.240 1.00 144.73 675 ARG A O 1
ATOM 2216 N N . LEU A 1 304 ? 143.837 194.577 9.544 1.00 109.71 676 LEU A N 1
ATOM 2217 C CA . LEU A 1 304 ? 143.599 194.384 8.119 1.00 122.98 676 LEU A CA 1
ATOM 2218 C C . LEU A 1 304 ? 143.789 195.690 7.338 1.00 136.49 676 LEU A C 1
ATOM 2219 O O . LEU A 1 304 ? 144.473 195.728 6.301 1.00 130.63 676 LEU A O 1
ATOM 2224 N N . VAL A 1 305 ? 143.189 196.776 7.830 1.00 126.07 677 VAL A N 1
ATOM 2225 C CA . VAL A 1 305 ? 143.443 198.102 7.276 1.00 116.48 677 VAL A CA 1
ATOM 2226 C C . VAL A 1 305 ? 144.935 198.402 7.282 1.00 124.13 677 VAL A C 1
ATOM 2227 O O . VAL A 1 305 ? 145.499 198.863 6.277 1.00 113.45 677 VAL A O 1
ATOM 2231 N N . THR A 1 306 ? 145.605 198.107 8.400 1.00 128.55 678 THR A N 1
ATOM 2232 C CA . THR A 1 306 ? 147.043 198.346 8.488 1.00 112.89 678 THR A CA 1
ATOM 2233 C C . THR A 1 306 ? 147.801 197.629 7.374 1.00 119.54 678 THR A C 1
ATOM 2234 O O . THR A 1 306 ? 148.747 198.189 6.800 1.00 146.90 678 THR A O 1
ATOM 2238 N N . VAL A 1 307 ? 147.395 196.401 7.029 1.00 111.14 679 VAL A N 1
ATOM 2239 C CA . VAL A 1 307 ? 148.178 195.664 6.038 1.00 114.18 679 VAL A CA 1
ATOM 2240 C C . VAL A 1 307 ? 147.823 196.108 4.626 1.00 115.75 679 VAL A C 1
ATOM 2241 O O . VAL A 1 307 ? 148.651 195.993 3.714 1.00 142.73 679 VAL A O 1
ATOM 2245 N N . LEU A 1 308 ? 146.600 196.602 4.401 1.00 119.33 680 LEU A N 1
ATOM 2246 C CA . LEU A 1 308 ? 146.305 197.217 3.104 1.00 117.26 680 LEU A CA 1
ATOM 2247 C C . LEU A 1 308 ? 147.175 198.443 2.872 1.00 130.60 680 LEU A C 1
ATOM 2248 O O . LEU A 1 308 ? 147.858 198.548 1.845 1.00 143.69 680 LEU A O 1
ATOM 2253 N N . CYS A 1 309 ? 147.183 199.375 3.835 1.00 132.18 681 CYS A N 1
ATOM 2254 C CA . CYS A 1 309 ? 148.087 200.521 3.735 1.00 140.23 681 CYS A CA 1
ATOM 2255 C C . CYS A 1 309 ? 149.530 200.067 3.527 1.00 132.90 681 CYS A C 1
ATOM 2256 O O . CYS A 1 309 ? 150.263 200.657 2.719 1.00 142.72 681 CYS A O 1
ATOM 2259 N N . TRP A 1 310 ? 149.957 199.024 4.256 1.00 121.85 682 TRP A N 1
ATOM 2260 C CA . TRP A 1 310 ? 151.319 198.506 4.109 1.00 126.99 682 TRP A CA 1
ATOM 2261 C C . TRP A 1 310 ? 151.599 198.049 2.688 1.00 131.72 682 TRP A C 1
ATOM 2262 O O . TRP A 1 310 ? 152.613 198.432 2.090 1.00 164.04 682 TRP A O 1
ATOM 2273 N N . ALA A 1 311 ? 150.735 197.182 2.152 1.00 127.22 683 ALA A N 1
ATOM 2274 C CA . ALA A 1 311 ? 150.987 196.592 0.844 1.00 141.30 683 ALA A CA 1
ATOM 2275 C C . ALA A 1 311 ? 150.966 197.650 -0.247 1.00 154.73 683 ALA A C 1
ATOM 2276 O O . ALA A 1 311 ? 151.800 197.630 -1.165 1.00 143.03 683 ALA A O 1
ATOM 2278 N N . LEU A 1 312 ? 150.020 198.585 -0.155 1.00 139.71 684 LEU A N 1
ATOM 2279 C CA . LEU A 1 312 ? 149.973 199.685 -1.107 1.00 140.66 684 LEU A CA 1
ATOM 2280 C C . LEU A 1 312 ? 151.250 200.511 -1.062 1.00 143.77 684 LEU A C 1
ATOM 2281 O O . LEU A 1 312 ? 151.834 200.820 -2.105 1.00 166.02 684 LEU A O 1
ATOM 2286 N N . ASP A 1 313 ? 151.697 200.891 0.139 1.00 149.07 685 ASP A N 1
ATOM 2287 C CA . ASP A 1 313 ? 152.921 201.680 0.236 1.00 145.60 685 ASP A CA 1
ATOM 2288 C C . ASP A 1 313 ? 154.127 200.902 -0.263 1.00 149.53 685 ASP A C 1
ATOM 2289 O O . ASP A 1 313 ? 155.058 201.494 -0.821 1.00 182.73 685 ASP A O 1
ATOM 2294 N N . ARG A 1 314 ? 154.140 199.585 -0.070 1.00 156.78 686 ARG A N 1
ATOM 2295 C CA . ARG A 1 314 ? 155.238 198.791 -0.600 1.00 167.51 686 ARG A CA 1
ATOM 2296 C C . ARG A 1 314 ? 155.134 198.603 -2.102 1.00 176.91 686 ARG A C 1
ATOM 2297 O O . ARG A 1 314 ? 156.122 198.235 -2.744 1.00 184.57 686 ARG A O 1
ATOM 2305 N N . LEU A 1 315 ? 153.960 198.835 -2.679 1.00 168.39 687 LEU A N 1
ATOM 2306 C CA . LEU A 1 315 ? 153.849 198.753 -4.125 1.00 154.15 687 LEU A CA 1
ATOM 2307 C C . LEU A 1 315 ? 154.599 199.911 -4.786 1.00 162.02 687 LEU A C 1
ATOM 2308 O O . LEU A 1 315 ? 155.105 199.762 -5.904 1.00 173.90 687 LEU A O 1
ATOM 2313 N N . TYR A 1 316 ? 154.704 201.057 -4.101 1.00 161.37 688 TYR A N 1
ATOM 2314 C CA . TYR A 1 316 ? 155.532 202.184 -4.525 1.00 173.62 688 TYR A CA 1
ATOM 2315 C C . TYR A 1 316 ? 156.984 202.055 -4.087 1.00 184.35 688 TYR A C 1
ATOM 2316 O O . TYR A 1 316 ? 157.726 203.042 -4.149 1.00 170.34 688 TYR A O 1
ATOM 2325 N N . ASP A 1 317 ? 157.402 200.867 -3.660 1.00 207.49 689 ASP A N 1
ATOM 2326 C CA . ASP A 1 317 ? 158.714 200.693 -3.053 1.00 216.33 689 ASP A CA 1
ATOM 2327 C C . ASP A 1 317 ? 159.816 201.102 -4.026 1.00 201.83 689 ASP A C 1
ATOM 2328 O O . ASP A 1 317 ? 159.632 201.086 -5.247 1.00 201.15 689 ASP A O 1
ATOM 2333 N N . SER A 1 318 ? 160.967 201.492 -3.463 1.00 216.23 690 SER A N 1
ATOM 2334 C CA . SER A 1 318 ? 162.094 201.962 -4.271 1.00 238.84 690 SER A CA 1
ATOM 2335 C C . SER A 1 318 ? 162.554 200.895 -5.255 1.00 253.90 690 SER A C 1
ATOM 2336 O O . SER A 1 318 ? 162.795 201.177 -6.435 1.00 231.41 690 SER A O 1
ATOM 2339 N N . ASP A 1 319 ? 162.708 199.662 -4.775 1.00 262.11 691 ASP A N 1
ATOM 2340 C CA . ASP A 1 319 ? 163.121 198.535 -5.601 1.00 264.01 691 ASP A CA 1
ATOM 2341 C C . ASP A 1 319 ? 162.150 197.382 -5.387 1.00 255.25 691 ASP A C 1
ATOM 2342 O O . ASP A 1 319 ? 161.959 196.926 -4.254 1.00 236.38 691 ASP A O 1
ATOM 2347 N N . LEU A 1 320 ? 161.509 196.942 -6.465 1.00 262.12 692 LEU A N 1
ATOM 2348 C CA . LEU A 1 320 ? 160.570 195.820 -6.419 1.00 235.76 692 LEU A CA 1
ATOM 2349 C C . LEU A 1 320 ? 160.990 194.832 -7.503 1.00 251.60 692 LEU A C 1
ATOM 2350 O O . LEU A 1 320 ? 160.914 195.163 -8.706 1.00 210.30 692 LEU A O 1
ATOM 2355 N N . PRO A 1 321 ? 161.460 193.629 -7.131 1.00 257.13 693 PRO A N 1
ATOM 2356 C CA . PRO A 1 321 ? 161.939 192.608 -8.071 1.00 254.93 693 PRO A CA 1
ATOM 2357 C C . PRO A 1 321 ? 160.821 192.037 -8.933 1.00 258.64 693 PRO A C 1
ATOM 2358 O O . PRO A 1 321 ? 159.674 192.078 -8.483 1.00 269.87 693 PRO A O 1
ATOM 2362 N N . PRO A 1 375 ? 158.094 182.972 -6.876 1.00 214.29 747 PRO A N 1
ATOM 2363 C CA . PRO A 1 375 ? 156.862 183.759 -7.046 1.00 215.01 747 PRO A CA 1
ATOM 2364 C C . PRO A 1 375 ? 157.131 185.258 -7.118 1.00 227.61 747 PRO A C 1
ATOM 2365 O O . PRO A 1 375 ? 158.130 185.737 -6.576 1.00 236.96 747 PRO A O 1
ATOM 2369 N N . ASP A 1 376 ? 156.241 185.995 -7.776 1.00 207.61 748 ASP A N 1
ATOM 2370 C CA . ASP A 1 376 ? 156.436 187.422 -7.993 1.00 197.24 748 ASP A CA 1
ATOM 2371 C C . ASP A 1 376 ? 155.944 188.186 -6.773 1.00 194.59 748 ASP A C 1
ATOM 2372 O O . ASP A 1 376 ? 154.781 188.047 -6.373 1.00 195.44 748 ASP A O 1
ATOM 2377 N N . SER A 1 377 ? 156.842 188.974 -6.176 1.00 178.49 749 SER A N 1
ATOM 2378 C CA . SER A 1 377 ? 156.460 189.827 -5.057 1.00 164.86 749 SER A CA 1
ATOM 2379 C C . SER A 1 377 ? 155.303 190.749 -5.429 1.00 179.88 749 SER A C 1
ATOM 2380 O O . SER A 1 377 ? 154.332 190.891 -4.668 1.00 167.74 749 SER A O 1
ATOM 2391 N N . SER A 1 379 ? 152.915 190.442 -7.813 1.00 179.42 751 SER A N 1
ATOM 2392 C CA . SER A 1 379 ? 151.651 189.723 -7.950 1.00 170.42 751 SER A CA 1
ATOM 2393 C C . SER A 1 379 ? 151.060 189.381 -6.591 1.00 159.67 751 SER A C 1
ATOM 2394 O O . SER A 1 379 ? 149.846 189.514 -6.378 1.00 168.27 751 SER A O 1
ATOM 2397 N N . LEU A 1 380 ? 151.901 188.934 -5.656 1.00 155.10 752 LEU A N 1
ATOM 2398 C CA . LEU A 1 380 ? 151.402 188.648 -4.320 1.00 141.94 752 LEU A CA 1
ATOM 2399 C C . LEU A 1 380 ? 150.837 189.900 -3.675 1.00 148.52 752 LEU A C 1
ATOM 2400 O O . LEU A 1 380 ? 149.778 189.851 -3.041 1.00 169.76 752 LEU A O 1
ATOM 2405 N N . LEU A 1 381 ? 151.528 191.032 -3.818 1.00 132.57 753 LEU A N 1
ATOM 2406 C CA . LEU A 1 381 ? 151.002 192.267 -3.247 1.00 147.57 753 LEU A CA 1
ATOM 2407 C C . LEU A 1 381 ? 149.638 192.618 -3.833 1.00 153.89 753 LEU A C 1
ATOM 2408 O O . LEU A 1 381 ? 148.743 193.093 -3.109 1.00 145.33 753 LEU A O 1
ATOM 2413 N N . HIS A 1 382 ? 149.447 192.392 -5.141 1.00 159.47 754 HIS A N 1
ATOM 2414 C CA . HIS A 1 382 ? 148.116 192.651 -5.681 1.00 157.35 754 HIS A CA 1
ATOM 2415 C C . HIS A 1 382 ? 147.092 191.656 -5.158 1.00 141.79 754 HIS A C 1
ATOM 2416 O O . HIS A 1 382 ? 145.913 192.003 -5.044 1.00 148.12 754 HIS A O 1
ATOM 2423 N N . GLN A 1 383 ? 147.514 190.430 -4.831 1.00 138.22 755 GLN A N 1
ATOM 2424 C CA . GLN A 1 383 ? 146.580 189.476 -4.235 1.00 140.61 755 GLN A CA 1
ATOM 2425 C C . GLN A 1 383 ? 146.151 189.940 -2.845 1.00 137.59 755 GLN A C 1
ATOM 2426 O O . GLN A 1 383 ? 144.976 189.820 -2.467 1.00 133.83 755 GLN A O 1
ATOM 2432 N N . ILE A 1 384 ? 147.101 190.472 -2.068 1.00 117.95 756 ILE A N 1
ATOM 2433 C CA . ILE A 1 384 ? 146.782 191.015 -0.749 1.00 131.94 756 ILE A CA 1
ATOM 2434 C C . ILE A 1 384 ? 145.833 192.197 -0.869 1.00 132.61 756 ILE A C 1
ATOM 2435 O O . ILE A 1 384 ? 144.901 192.343 -0.069 1.00 140.41 756 ILE A O 1
ATOM 2440 N N . ILE A 1 385 ? 146.050 193.062 -1.861 1.00 124.08 757 ILE A N 1
ATOM 2441 C CA . ILE A 1 385 ? 145.201 194.243 -1.983 1.00 120.91 757 ILE A CA 1
ATOM 2442 C C . ILE A 1 385 ? 143.803 193.855 -2.452 1.00 126.07 757 ILE A C 1
ATOM 2443 O O . ILE A 1 385 ? 142.797 194.284 -1.871 1.00 118.59 757 ILE A O 1
ATOM 2448 N N . ALA A 1 386 ? 143.720 193.029 -3.498 1.00 119.01 758 ALA A N 1
ATOM 2449 C CA . ALA A 1 386 ? 142.428 192.673 -4.073 1.00 118.88 758 ALA A CA 1
ATOM 2450 C C . ALA A 1 386 ? 141.602 191.861 -3.095 1.00 118.70 758 ALA A C 1
ATOM 2451 O O . ALA A 1 386 ? 140.446 192.197 -2.810 1.00 148.51 758 ALA A O 1
ATOM 2453 N N . GLN A 1 387 ? 142.189 190.789 -2.566 1.00 134.02 759 GLN A N 1
ATOM 2454 C CA . GLN A 1 387 ? 141.478 189.928 -1.630 1.00 129.92 759 GLN A CA 1
ATOM 2455 C C . GLN A 1 387 ? 141.232 190.610 -0.286 1.00 114.43 759 GLN A C 1
ATOM 2456 O O . GLN A 1 387 ? 140.163 190.424 0.311 1.00 117.62 759 GLN A O 1
ATOM 2462 N N . GLY A 1 388 ? 142.150 191.469 0.154 1.00 109.82 760 GLY A N 1
ATOM 2463 C CA . GLY A 1 388 ? 141.937 192.188 1.400 1.00 114.20 760 GLY A CA 1
ATOM 2464 C C . GLY A 1 388 ? 140.838 193.232 1.309 1.00 115.71 760 GLY A C 1
ATOM 2465 O O . GLY A 1 388 ? 139.994 193.341 2.203 1.00 117.61 760 GLY A O 1
ATOM 2466 N N . THR A 1 389 ? 140.830 194.022 0.236 1.00 121.24 761 THR A N 1
ATOM 2467 C CA . THR A 1 389 ? 139.706 194.938 0.072 1.00 117.78 761 THR A CA 1
ATOM 2468 C C . THR A 1 389 ? 138.414 194.171 -0.152 1.00 111.62 761 THR A C 1
ATOM 2469 O O . THR A 1 389 ? 137.361 194.601 0.324 1.00 115.71 761 THR A O 1
ATOM 2473 N N . ARG A 1 390 ? 138.474 193.013 -0.818 1.00 116.44 762 ARG A N 1
ATOM 2474 C CA . ARG A 1 390 ? 137.278 192.181 -0.945 1.00 116.24 762 ARG A CA 1
ATOM 2475 C C . ARG A 1 390 ? 136.706 191.858 0.427 1.00 133.88 762 ARG A C 1
ATOM 2476 O O . ARG A 1 390 ? 135.520 192.099 0.688 1.00 141.50 762 ARG A O 1
ATOM 2484 N N . LEU A 1 391 ? 137.557 191.352 1.330 1.00 138.46 763 LEU A N 1
ATOM 2485 C CA . LEU A 1 391 ? 137.121 190.991 2.680 1.00 128.02 763 LEU A CA 1
ATOM 2486 C C . LEU A 1 391 ? 136.565 192.182 3.439 1.00 125.58 763 LEU A C 1
ATOM 2487 O O . LEU A 1 391 ? 135.495 192.096 4.061 1.00 133.85 763 LEU A O 1
ATOM 2492 N N . LEU A 1 392 ? 137.324 193.279 3.469 1.00 121.74 764 LEU A N 1
ATOM 2493 C CA . LEU A 1 392 ? 136.889 194.439 4.232 1.00 113.43 764 LEU A CA 1
ATOM 2494 C C . LEU A 1 392 ? 135.557 194.977 3.714 1.00 131.25 764 LEU A C 1
ATOM 2495 O O . LEU A 1 392 ? 134.673 195.342 4.504 1.00 120.46 764 LEU A O 1
ATOM 2500 N N . HIS A 1 393 ? 135.386 195.005 2.391 1.00 131.26 765 HIS A N 1
ATOM 2501 C CA . HIS A 1 393 ? 134.094 195.374 1.827 1.00 144.20 765 HIS A CA 1
ATOM 2502 C C . HIS A 1 393 ? 133.007 194.414 2.297 1.00 143.96 765 HIS A C 1
ATOM 2503 O O . HIS A 1 393 ? 131.910 194.840 2.666 1.00 144.48 765 HIS A O 1
ATOM 2510 N N . PHE A 1 394 ? 133.294 193.109 2.295 1.00 144.98 766 PHE A N 1
ATOM 2511 C CA . PHE A 1 394 ? 132.297 192.132 2.735 1.00 126.64 766 PHE A CA 1
ATOM 2512 C C . PHE A 1 394 ? 131.846 192.411 4.158 1.00 113.41 766 PHE A C 1
ATOM 2513 O O . PHE A 1 394 ? 130.648 192.367 4.463 1.00 127.46 766 PHE A O 1
ATOM 2521 N N . LEU A 1 395 ? 132.800 192.722 5.037 1.00 137.53 767 LEU A N 1
ATOM 2522 C CA . LEU A 1 395 ? 132.494 192.931 6.449 1.00 119.51 767 LEU A CA 1
ATOM 2523 C C . LEU A 1 395 ? 131.728 194.223 6.671 1.00 113.66 767 LEU A C 1
ATOM 2524 O O . LEU A 1 395 ? 130.742 194.253 7.414 1.00 118.89 767 LEU A O 1
ATOM 2529 N N . VAL A 1 396 ? 132.200 195.316 6.073 1.00 114.02 768 VAL A N 1
ATOM 2530 C CA . VAL A 1 396 ? 131.604 196.615 6.356 1.00 116.65 768 VAL A CA 1
ATOM 2531 C C . VAL A 1 396 ? 130.262 196.765 5.641 1.00 124.69 768 VAL A C 1
ATOM 2532 O O . VAL A 1 396 ? 129.343 197.416 6.153 1.00 130.08 768 VAL A O 1
ATOM 2536 N N . THR A 1 397 ? 130.115 196.160 4.457 1.00 136.64 769 THR A N 1
ATOM 2537 C CA . THR A 1 397 ? 128.931 196.420 3.638 1.00 122.16 769 THR A CA 1
ATOM 2538 C C . THR A 1 397 ? 127.780 195.455 3.913 1.00 132.80 769 THR A C 1
ATOM 2539 O O . THR A 1 397 ? 126.617 195.862 3.799 1.00 151.21 769 THR A O 1
ATOM 2543 N N . ASP A 1 398 ? 128.064 194.189 4.255 1.00 123.21 770 ASP A N 1
ATOM 2544 C CA . ASP A 1 398 ? 126.992 193.220 4.480 1.00 129.64 770 ASP A CA 1
ATOM 2545 C C . ASP A 1 398 ? 126.189 193.572 5.732 1.00 141.46 770 ASP A C 1
ATOM 2546 O O . ASP A 1 398 ? 126.743 194.018 6.739 1.00 158.73 770 ASP A O 1
ATOM 2551 N N . HIS A 1 399 ? 124.870 193.349 5.670 1.00 131.54 771 HIS A N 1
ATOM 2552 C CA . HIS A 1 399 ? 123.988 193.722 6.779 1.00 148.68 771 HIS A CA 1
ATOM 2553 C C . HIS A 1 399 ? 124.261 192.906 8.038 1.00 146.65 771 HIS A C 1
ATOM 2554 O O . HIS A 1 399 ? 124.070 193.403 9.157 1.00 143.27 771 HIS A O 1
ATOM 2561 N N . ARG A 1 400 ? 124.677 191.647 7.873 1.00 152.67 772 ARG A N 1
ATOM 2562 C CA . ARG A 1 400 ? 124.907 190.768 9.013 1.00 129.46 772 ARG A CA 1
ATOM 2563 C C . ARG A 1 400 ? 126.027 191.285 9.902 1.00 126.94 772 ARG A C 1
ATOM 2564 O O . ARG A 1 400 ? 126.012 191.050 11.115 1.00 159.11 772 ARG A O 1
ATOM 2572 N N . THR A 1 401 ? 127.019 191.964 9.323 1.00 123.94 773 THR A N 1
ATOM 2573 C CA . THR A 1 401 ? 128.151 192.457 10.089 1.00 121.75 773 THR A CA 1
ATOM 2574 C C . THR A 1 401 ? 128.280 193.973 10.072 1.00 125.25 773 THR A C 1
ATOM 2575 O O . THR A 1 401 ? 129.171 194.501 10.751 1.00 134.66 773 THR A O 1
ATOM 2579 N N . SER A 1 402 ? 127.441 194.684 9.307 1.00 137.84 774 SER A N 1
ATOM 2580 C CA . SER A 1 402 ? 127.659 196.113 9.089 1.00 130.89 774 SER A CA 1
ATOM 2581 C C . SER A 1 402 ? 127.665 196.888 10.404 1.00 147.98 774 SER A C 1
ATOM 2582 O O . SER A 1 402 ? 128.614 197.630 10.696 1.00 134.64 774 SER A O 1
ATOM 2585 N N . ASP A 1 403 ? 126.626 196.695 11.226 1.00 153.39 775 ASP A N 1
ATOM 2586 C CA . ASP A 1 403 ? 126.442 197.438 12.467 1.00 141.73 775 ASP A CA 1
ATOM 2587 C C . ASP A 1 403 ? 127.582 197.247 13.459 1.00 137.75 775 ASP A C 1
ATOM 2588 O O . ASP A 1 403 ? 127.721 198.062 14.381 1.00 142.23 775 ASP A O 1
ATOM 2593 N N . ALA A 1 404 ? 128.404 196.214 13.278 1.00 130.88 776 ALA A N 1
ATOM 2594 C CA . ALA A 1 404 ? 129.564 195.959 14.117 1.00 129.64 776 ALA A CA 1
ATOM 2595 C C . ALA A 1 404 ? 130.854 196.492 13.505 1.00 130.69 776 ALA A C 1
ATOM 2596 O O . ALA A 1 404 ? 131.578 197.250 14.154 1.00 151.37 776 ALA A O 1
ATOM 2598 N N . ALA A 1 405 ? 131.164 196.110 12.266 1.00 122.26 777 ALA A N 1
ATOM 2599 C CA . ALA A 1 405 ? 132.420 196.551 11.673 1.00 118.25 777 ALA A CA 1
ATOM 2600 C C . ALA A 1 405 ? 132.425 198.054 11.438 1.00 158.32 777 ALA A C 1
ATOM 2601 O O . ALA A 1 405 ? 133.294 198.765 11.961 1.00 140.58 777 ALA A O 1
ATOM 2603 N N . ASN A 1 406 ? 131.425 198.567 10.707 1.00 178.75 778 ASN A N 1
ATOM 2604 C CA . ASN A 1 406 ? 131.433 199.958 10.256 1.00 170.41 778 ASN A CA 1
ATOM 2605 C C . ASN A 1 406 ? 131.531 200.959 11.405 1.00 176.48 778 ASN A C 1
ATOM 2606 O O . ASN A 1 406 ? 131.760 202.143 11.136 1.00 185.80 778 ASN A O 1
ATOM 2611 N N . ILE A 1 407 ? 131.360 200.524 12.662 1.00 188.71 779 ILE A N 1
ATOM 2612 C CA . ILE A 1 407 ? 131.480 201.447 13.792 1.00 193.78 779 ILE A CA 1
ATOM 2613 C C . ILE A 1 407 ? 132.776 202.245 13.678 1.00 182.37 779 ILE A C 1
ATOM 2614 O O . ILE A 1 407 ? 132.780 203.477 13.806 1.00 194.61 779 ILE A O 1
ATOM 2619 N N . SER A 1 408 ? 133.885 201.557 13.378 1.00 167.26 780 SER A N 1
ATOM 2620 C CA . SER A 1 408 ? 135.136 202.192 12.947 1.00 168.23 780 SER A CA 1
ATOM 2621 C C . SER A 1 408 ? 135.576 203.305 13.892 1.00 191.26 780 SER A C 1
ATOM 2622 O O . SER A 1 408 ? 136.191 204.292 13.467 1.00 154.08 780 SER A O 1
ATOM 2625 N N . THR A 1 409 ? 135.224 203.175 15.171 1.00 191.68 781 THR A N 1
ATOM 2626 C CA . THR A 1 409 ? 135.613 204.151 16.189 1.00 196.33 781 THR A CA 1
ATOM 2627 C C . THR A 1 409 ? 137.078 203.910 16.520 1.00 196.14 781 THR A C 1
ATOM 2628 O O . THR A 1 409 ? 137.426 203.111 17.391 1.00 199.26 781 THR A O 1
ATOM 2632 N N . LYS A 1 410 ? 137.943 204.609 15.787 1.00 199.58 782 LYS A N 1
ATOM 2633 C CA . LYS A 1 410 ? 139.395 204.487 15.823 1.00 187.75 782 LYS A CA 1
ATOM 2634 C C . LYS A 1 410 ? 139.803 203.150 15.212 1.00 179.80 782 LYS A C 1
ATOM 2635 O O . LYS A 1 410 ? 140.971 202.748 15.321 1.00 206.86 782 LYS A O 1
ATOM 2641 N N . LEU A 1 411 ? 138.877 202.446 14.555 1.00 171.95 783 LEU A N 1
ATOM 2642 C CA . LEU A 1 411 ? 139.180 201.191 13.855 1.00 188.77 783 LEU A CA 1
ATOM 2643 C C . LEU A 1 411 ? 139.800 201.526 12.494 1.00 195.88 783 LEU A C 1
ATOM 2644 O O . LEU A 1 411 ? 139.117 201.609 11.462 1.00 134.89 783 LEU A O 1
ATOM 2649 N N . ALA A 1 412 ? 141.120 201.697 12.496 1.00 194.84 784 ALA A N 1
ATOM 2650 C CA . ALA A 1 412 ? 141.885 202.130 11.333 1.00 136.88 784 ALA A CA 1
ATOM 2651 C C . ALA A 1 412 ? 143.364 201.818 11.586 1.00 164.20 784 ALA A C 1
ATOM 2652 O O . ALA A 1 412 ? 143.714 201.136 12.557 1.00 188.29 784 ALA A O 1
ATOM 2654 N N . ALA A 1 413 ? 144.236 202.335 10.716 1.00 168.05 785 ALA A N 1
ATOM 2655 C CA . ALA A 1 413 ? 145.654 201.980 10.722 1.00 165.12 785 ALA A CA 1
ATOM 2656 C C . ALA A 1 413 ? 146.333 202.299 12.054 1.00 193.61 785 ALA A C 1
ATOM 2657 O O . ALA A 1 413 ? 145.935 203.213 12.784 1.00 199.41 785 ALA A O 1
ATOM 2659 N N . SER A 1 414 ? 147.389 201.532 12.354 1.00 201.58 786 SER A N 1
ATOM 2660 C CA . SER A 1 414 ? 148.172 201.762 13.566 1.00 194.01 786 SER A CA 1
ATOM 2661 C C . SER A 1 414 ? 149.071 202.991 13.439 1.00 194.25 786 SER A C 1
ATOM 2662 O O . SER A 1 414 ? 149.231 203.748 14.405 1.00 183.30 786 SER A O 1
ATOM 2665 N N . HIS A 1 415 ? 149.690 203.190 12.266 1.00 190.66 787 HIS A N 1
ATOM 2666 C CA . HIS A 1 415 ? 150.666 204.270 12.115 1.00 196.86 787 HIS A CA 1
ATOM 2667 C C . HIS A 1 415 ? 149.997 205.634 11.982 1.00 199.44 787 HIS A C 1
ATOM 2668 O O . HIS A 1 415 ? 150.480 206.623 12.548 1.00 197.63 787 HIS A O 1
ATOM 2675 N N . GLY A 1 416 ? 148.897 205.719 11.235 1.00 175.43 788 GLY A N 1
ATOM 2676 C CA . GLY A 1 416 ? 148.312 207.023 10.983 1.00 172.97 788 GLY A CA 1
ATOM 2677 C C . GLY A 1 416 ? 146.814 207.129 11.180 1.00 178.10 788 GLY A C 1
ATOM 2678 O O . GLY A 1 416 ? 146.204 208.120 10.768 1.00 177.96 788 GLY A O 1
ATOM 2679 N N . GLY A 1 417 ? 146.212 206.134 11.823 1.00 185.72 789 GLY A N 1
ATOM 2680 C CA . GLY A 1 417 ? 144.802 206.191 12.158 1.00 195.18 789 GLY A CA 1
ATOM 2681 C C . GLY A 1 417 ? 143.890 206.207 10.943 1.00 173.67 789 GLY A C 1
ATOM 2682 O O . GLY A 1 417 ? 144.149 205.565 9.916 1.00 146.47 789 GLY A O 1
ATOM 2683 N N . SER A 1 418 ? 142.785 206.952 11.073 1.00 141.89 790 SER A N 1
ATOM 2684 C CA . SER A 1 418 ? 141.776 206.969 10.019 1.00 148.98 790 SER A CA 1
ATOM 2685 C C . SER A 1 418 ? 142.276 207.671 8.760 1.00 162.76 790 SER A C 1
ATOM 2686 O O . SER A 1 418 ? 141.806 207.368 7.653 1.00 146.17 790 SER A O 1
ATOM 2689 N N . GLN A 1 419 ? 143.221 208.607 8.913 1.00 164.69 791 GLN A N 1
ATOM 2690 C CA . GLN A 1 419 ? 143.783 209.304 7.761 1.00 128.54 791 GLN A CA 1
ATOM 2691 C C . GLN A 1 419 ? 144.356 208.328 6.743 1.00 137.03 791 GLN A C 1
ATOM 2692 O O . GLN A 1 419 ? 143.988 208.367 5.565 1.00 151.34 791 GLN A O 1
ATOM 2698 N N . ARG A 1 420 ? 145.281 207.456 7.171 1.00 136.98 792 ARG A N 1
ATOM 2699 C CA . ARG A 1 420 ? 145.895 206.528 6.222 1.00 151.49 792 ARG A CA 1
ATOM 2700 C C . ARG A 1 420 ? 144.880 205.575 5.606 1.00 160.75 792 ARG A C 1
ATOM 2701 O O . ARG A 1 420 ? 145.026 205.193 4.435 1.00 175.00 792 ARG A O 1
ATOM 2709 N N . TYR A 1 421 ? 143.860 205.173 6.368 1.00 138.77 793 TYR A N 1
ATOM 2710 C CA . TYR A 1 421 ? 142.770 204.402 5.775 1.00 131.44 793 TYR A CA 1
ATOM 2711 C C . TYR A 1 421 ? 142.123 205.156 4.616 1.00 147.06 793 TYR A C 1
ATOM 2712 O O . TYR A 1 421 ? 142.050 204.642 3.486 1.00 145.53 793 TYR A O 1
ATOM 2721 N N . PHE A 1 422 ? 141.682 206.393 4.868 1.00 148.48 794 PHE A N 1
ATOM 2722 C CA . PHE A 1 422 ? 140.978 207.151 3.837 1.00 137.11 794 PHE A CA 1
ATOM 2723 C C . PHE A 1 422 ? 141.882 207.403 2.636 1.00 132.27 794 PHE A C 1
ATOM 2724 O O . PHE A 1 422 ? 141.441 207.301 1.485 1.00 144.70 794 PHE A O 1
ATOM 2732 N N . LEU A 1 423 ? 143.160 207.710 2.890 1.00 130.45 795 LEU A N 1
ATOM 2733 C CA . LEU A 1 423 ? 144.106 207.975 1.809 1.00 139.82 795 LEU A CA 1
ATOM 2734 C C . LEU A 1 423 ? 144.327 206.740 0.946 1.00 145.15 795 LEU A C 1
ATOM 2735 O O . LEU A 1 423 ? 144.275 206.820 -0.285 1.00 160.03 795 LEU A O 1
ATOM 2740 N N . THR A 1 424 ? 144.593 205.587 1.566 1.00 124.87 796 THR A N 1
ATOM 2741 C CA . THR A 1 424 ? 144.801 204.381 0.764 1.00 147.39 796 THR A CA 1
ATOM 2742 C C . THR A 1 424 ? 143.539 203.991 0.001 1.00 145.39 796 THR A C 1
ATOM 2743 O O . THR A 1 424 ? 143.617 203.444 -1.112 1.00 154.82 796 THR A O 1
ATOM 2747 N N . LEU A 1 425 ? 142.364 204.278 0.564 1.00 130.27 797 LEU A N 1
ATOM 2748 C CA . LEU A 1 425 ? 141.152 204.096 -0.229 1.00 153.41 797 LEU A CA 1
ATOM 2749 C C . LEU A 1 425 ? 141.145 205.014 -1.443 1.00 153.22 797 LEU A C 1
ATOM 2750 O O . LEU A 1 425 ? 140.796 204.589 -2.553 1.00 151.36 797 LEU A O 1
ATOM 2755 N N . ALA A 1 426 ? 141.520 206.279 -1.251 1.00 134.48 798 ALA A N 1
ATOM 2756 C CA . ALA A 1 426 ? 141.556 207.195 -2.380 1.00 118.70 798 ALA A CA 1
ATOM 2757 C C . ALA A 1 426 ? 142.509 206.689 -3.453 1.00 132.57 798 ALA A C 1
ATOM 2758 O O . ALA A 1 426 ? 142.125 206.555 -4.621 1.00 154.37 798 ALA A O 1
ATOM 2760 N N . ARG A 1 427 ? 143.753 206.376 -3.070 1.00 131.41 799 ARG A N 1
ATOM 2761 C CA . ARG A 1 427 ? 144.733 205.944 -4.063 1.00 143.51 799 ARG A CA 1
ATOM 2762 C C . ARG A 1 427 ? 144.285 204.675 -4.776 1.00 134.56 799 ARG A C 1
ATOM 2763 O O . ARG A 1 427 ? 144.605 204.477 -5.954 1.00 145.74 799 ARG A O 1
ATOM 2771 N N . LEU A 1 428 ? 143.546 203.803 -4.087 1.00 124.75 800 LEU A N 1
ATOM 2772 C CA . LEU A 1 428 ? 142.979 202.657 -4.791 1.00 137.70 800 LEU A CA 1
ATOM 2773 C C . LEU A 1 428 ? 141.872 203.074 -5.759 1.00 150.00 800 LEU A C 1
ATOM 2774 O O . LEU A 1 428 ? 141.716 202.460 -6.822 1.00 154.75 800 LEU A O 1
ATOM 2779 N N . ASN A 1 429 ? 141.093 204.104 -5.415 1.00 135.94 801 ASN A N 1
ATOM 2780 C CA . ASN A 1 429 ? 140.028 204.559 -6.307 1.00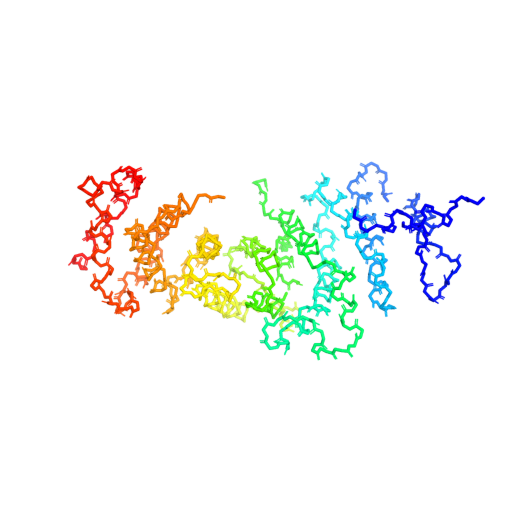 133.93 801 ASN A CA 1
ATOM 2781 C C . ASN A 1 429 ? 140.595 205.166 -7.588 1.00 154.38 801 ASN A C 1
ATOM 2782 O O . ASN A 1 429 ? 140.096 204.901 -8.689 1.00 160.22 801 ASN A O 1
ATOM 2787 N N . PHE A 1 430 ? 141.630 205.992 -7.460 1.00 148.23 802 PHE A N 1
ATOM 2788 C CA . PHE A 1 430 ? 142.288 206.610 -8.608 1.00 129.54 802 PHE A CA 1
ATOM 2789 C C . PHE A 1 430 ? 143.382 205.692 -9.159 1.00 156.53 802 PHE A C 1
ATOM 2790 O O . PHE A 1 430 ? 144.561 206.038 -9.222 1.00 165.11 802 PHE A O 1
ATOM 2798 N N . ALA A 1 431 ? 142.968 204.486 -9.549 1.00 149.92 803 ALA A N 1
ATOM 2799 C CA . ALA A 1 431 ? 143.928 203.527 -10.080 1.00 143.91 803 ALA A CA 1
ATOM 2800 C C . ALA A 1 431 ? 144.509 204.000 -11.402 1.00 170.61 803 ALA A C 1
ATOM 2801 O O . ALA A 1 431 ? 145.691 203.774 -11.687 1.00 182.65 803 ALA A O 1
ATOM 2803 N N . GLU A 1 432 ? 143.688 204.651 -12.226 1.00 176.00 804 GLU A N 1
ATOM 2804 C CA . GLU A 1 432 ? 144.141 205.053 -13.550 1.00 168.67 804 GLU A CA 1
ATOM 2805 C C . GLU A 1 432 ? 145.270 206.074 -13.481 1.00 163.24 804 GLU A C 1
ATOM 2806 O O . GLU A 1 432 ? 146.236 205.981 -14.246 1.00 180.67 804 GLU A O 1
ATOM 2812 N N . GLU A 1 433 ? 145.177 207.049 -12.569 1.00 164.90 805 GLU A N 1
ATOM 2813 C CA . GLU A 1 433 ? 146.164 208.128 -12.554 1.00 165.48 805 GLU A CA 1
ATOM 2814 C C . GLU A 1 433 ? 147.563 207.620 -12.199 1.00 175.95 805 GLU A C 1
ATOM 2815 O O . GLU A 1 433 ? 148.556 208.062 -12.791 1.00 212.39 805 GLU A O 1
ATOM 2821 N N . ASP A 1 434 ? 147.673 206.705 -11.235 1.00 175.89 806 ASP A N 1
ATOM 2822 C CA . ASP A 1 434 ? 148.971 206.125 -10.900 1.00 181.46 806 ASP A CA 1
ATOM 2823 C C . ASP A 1 434 ? 149.342 205.024 -11.878 1.00 177.62 806 ASP A C 1
ATOM 2824 O O . ASP A 1 434 ? 148.552 204.111 -12.129 1.00 169.45 806 ASP A O 1
ATOM 2829 N N . LEU A 1 435 ? 150.559 205.109 -12.418 1.00 171.08 807 LEU A N 1
ATOM 2830 C CA . LEU A 1 435 ? 150.972 204.173 -13.454 1.00 183.27 807 LEU A CA 1
ATOM 2831 C C . LEU A 1 435 ? 151.081 202.755 -12.905 1.00 192.11 807 LEU A C 1
ATOM 2832 O O . LEU A 1 435 ? 150.659 201.793 -13.559 1.00 200.42 807 LEU A O 1
ATOM 2837 N N . VAL A 1 436 ? 151.644 202.606 -11.700 1.00 196.04 808 VAL A N 1
ATOM 2838 C CA . VAL A 1 436 ? 151.773 201.282 -11.089 1.00 208.41 808 VAL A CA 1
ATOM 2839 C C . VAL A 1 436 ? 150.410 200.692 -10.746 1.00 202.76 808 VAL A C 1
ATOM 2840 O O . VAL A 1 436 ? 150.252 199.464 -10.692 1.00 171.85 808 VAL A O 1
ATOM 2844 N N . LEU A 1 437 ? 149.419 201.548 -10.474 1.00 193.18 809 LEU A N 1
ATOM 2845 C CA . LEU A 1 437 ? 148.081 201.064 -10.148 1.00 185.09 809 LEU A CA 1
ATOM 2846 C C . LEU A 1 437 ? 147.260 200.776 -11.406 1.00 200.09 809 LEU A C 1
ATOM 2847 O O . LEU A 1 437 ? 146.455 199.835 -11.415 1.00 212.63 809 LEU A O 1
ATOM 2852 N N . GLU A 1 438 ? 147.447 201.569 -12.476 1.00 185.14 810 GLU A N 1
ATOM 2853 C CA . GLU A 1 438 ? 146.704 201.335 -13.716 1.00 178.41 810 GLU A CA 1
ATOM 2854 C C . GLU A 1 438 ? 146.966 199.931 -14.250 1.00 189.20 810 GLU A C 1
ATOM 2855 O O . GLU A 1 438 ? 146.036 199.236 -14.680 1.00 203.00 810 GLU A O 1
ATOM 2861 N N . ALA A 1 439 ? 148.221 199.488 -14.204 1.00 181.05 811 ALA A N 1
ATOM 2862 C CA . ALA A 1 439 ? 148.622 198.198 -14.743 1.00 181.40 811 ALA A CA 1
ATOM 2863 C C . ALA A 1 439 ? 148.499 197.078 -13.723 1.00 160.39 811 ALA A C 1
ATOM 2864 O O . ALA A 1 439 ? 148.849 195.936 -14.024 1.00 163.97 811 ALA A O 1
ATOM 2866 N N . GLY A 1 440 ? 148.007 197.379 -12.533 1.00 168.46 812 GLY A N 1
ATOM 2867 C CA . GLY A 1 440 ? 147.943 196.422 -11.450 1.00 186.02 812 GLY A CA 1
ATOM 2868 C C . GLY A 1 440 ? 146.539 196.015 -11.050 1.00 167.80 812 GLY A C 1
ATOM 2869 O O . GLY A 1 440 ? 146.006 194.990 -11.495 1.00 148.44 812 GLY A O 1
ATOM 2870 N N . ILE A 1 441 ? 145.963 196.808 -10.142 1.00 151.23 813 ILE A N 1
ATOM 2871 C CA . ILE A 1 441 ? 144.734 196.429 -9.462 1.00 176.59 813 ILE A CA 1
ATOM 2872 C C . ILE A 1 441 ? 143.560 196.316 -10.428 1.00 161.22 813 ILE A C 1
ATOM 2873 O O . ILE A 1 441 ? 143.388 197.138 -11.335 1.00 146.87 813 ILE A O 1
ATOM 2878 N N . ASP A 1 442 ? 142.727 195.298 -10.208 1.00 170.85 814 ASP A N 1
ATOM 2879 C CA . ASP A 1 442 ? 141.567 195.019 -11.045 1.00 162.56 814 ASP A CA 1
ATOM 2880 C C . ASP A 1 442 ? 140.494 196.097 -10.914 1.00 154.18 814 ASP A C 1
ATOM 2881 O O . ASP A 1 442 ? 140.533 196.962 -10.033 1.00 150.19 814 ASP A O 1
ATOM 2886 N N . ALA A 1 443 ? 139.529 196.037 -11.839 1.00 160.65 815 ALA A N 1
ATOM 2887 C CA . ALA A 1 443 ? 138.484 197.054 -11.910 1.00 158.00 815 ALA A CA 1
ATOM 2888 C C . ALA A 1 443 ? 137.449 196.869 -10.811 1.00 152.63 815 ALA A C 1
ATOM 2889 O O . ALA A 1 443 ? 136.965 197.855 -10.228 1.00 149.21 815 ALA A O 1
ATOM 2891 N N . GLU A 1 444 ? 137.089 195.612 -10.525 1.00 163.64 816 GLU A N 1
ATOM 2892 C CA . GLU A 1 444 ? 136.161 195.341 -9.435 1.00 157.42 816 GLU A CA 1
ATOM 2893 C C . GLU A 1 444 ? 136.737 195.786 -8.091 1.00 146.30 816 GLU A C 1
ATOM 2894 O O . GLU A 1 444 ? 135.997 196.253 -7.215 1.00 139.83 816 GLU A O 1
ATOM 2900 N N . THR A 1 445 ? 138.058 195.656 -7.912 1.00 132.63 817 THR A N 1
ATOM 2901 C CA . THR A 1 445 ? 138.703 196.206 -6.719 1.00 130.14 817 THR A CA 1
ATOM 2902 C C . THR A 1 445 ? 138.443 197.695 -6.586 1.00 128.68 817 THR A C 1
ATOM 2903 O O . THR A 1 445 ? 138.144 198.189 -5.494 1.00 133.61 817 THR A O 1
ATOM 2907 N N . VAL A 1 446 ? 138.572 198.432 -7.685 1.00 143.65 818 VAL A N 1
ATOM 2908 C CA . VAL A 1 446 ? 138.330 199.866 -7.628 1.00 141.46 818 VAL A CA 1
ATOM 2909 C C . VAL A 1 446 ? 136.870 200.132 -7.299 1.00 138.43 818 VAL A C 1
ATOM 2910 O O . VAL A 1 446 ? 136.554 201.062 -6.551 1.00 127.98 818 VAL A O 1
ATOM 2914 N N . GLU A 1 447 ? 135.959 199.297 -7.817 1.00 143.51 819 GLU A N 1
ATOM 2915 C CA . GLU A 1 447 ? 134.537 199.486 -7.522 1.00 145.73 819 GLU A CA 1
ATOM 2916 C C . GLU A 1 447 ? 134.257 199.313 -6.033 1.00 142.72 819 GLU A C 1
ATOM 2917 O O . GLU A 1 447 ? 133.639 200.182 -5.398 1.00 147.74 819 GLU A O 1
ATOM 2923 N N . LEU A 1 448 ? 134.731 198.207 -5.454 1.00 148.60 820 LEU A N 1
ATOM 2924 C CA . LEU A 1 448 ? 134.559 197.997 -4.020 1.00 126.35 820 LEU A CA 1
ATOM 2925 C C . LEU A 1 448 ? 135.170 199.147 -3.231 1.00 131.77 820 LEU A C 1
ATOM 2926 O O . LEU A 1 448 ? 134.506 199.751 -2.379 1.00 135.61 820 LEU A O 1
ATOM 2931 N N . ALA A 1 449 ? 136.427 199.494 -3.531 1.00 126.19 821 ALA A N 1
ATOM 2932 C CA . ALA A 1 449 ? 137.067 200.597 -2.821 1.00 121.36 821 ALA A CA 1
ATOM 2933 C C . ALA A 1 449 ? 136.283 201.894 -2.969 1.00 131.19 821 ALA A C 1
ATOM 2934 O O . ALA A 1 449 ? 136.291 202.731 -2.058 1.00 126.46 821 ALA A O 1
ATOM 2936 N N . HIS A 1 450 ? 135.603 202.086 -4.104 1.00 140.72 822 HIS A N 1
ATOM 2937 C CA . HIS A 1 450 ? 134.788 203.282 -4.266 1.00 143.11 822 HIS A CA 1
ATOM 2938 C C . HIS A 1 450 ? 133.576 203.254 -3.354 1.00 165.60 822 HIS A C 1
ATOM 2939 O O . HIS A 1 450 ? 133.238 204.277 -2.745 1.00 166.37 822 HIS A O 1
ATOM 2946 N N . GLU A 1 451 ? 132.892 202.109 -3.260 1.00 165.03 823 GLU A N 1
ATOM 2947 C CA . GLU A 1 451 ? 131.762 202.032 -2.337 1.00 146.21 823 GLU A CA 1
ATOM 2948 C C . GLU A 1 451 ? 132.233 202.278 -0.912 1.00 128.41 823 GLU A C 1
ATOM 2949 O O . GLU A 1 451 ? 131.638 203.068 -0.163 1.00 126.61 823 GLU A O 1
ATOM 2955 N N . LEU A 1 452 ? 133.325 201.623 -0.530 1.00 132.39 824 LEU A N 1
ATOM 2956 C CA . LEU A 1 452 ? 133.807 201.746 0.835 1.00 141.49 824 LEU A CA 1
ATOM 2957 C C . LEU A 1 452 ? 134.263 203.172 1.118 1.00 133.63 824 LEU A C 1
ATOM 2958 O O . LEU A 1 452 ? 134.112 203.664 2.240 1.00 137.05 824 LEU A O 1
ATOM 2963 N N . LEU A 1 453 ? 134.768 203.867 0.102 1.00 149.95 825 LEU A N 1
ATOM 2964 C CA . LEU A 1 453 ? 135.139 205.266 0.267 1.00 139.57 825 LEU A CA 1
ATOM 2965 C C . LEU A 1 453 ? 133.904 206.154 0.369 1.00 134.70 825 LEU A C 1
ATOM 2966 O O . LEU A 1 453 ? 133.913 207.172 1.078 1.00 120.87 825 LEU A O 1
ATOM 2971 N N . GLU A 1 454 ? 132.840 205.781 -0.349 1.00 143.78 826 GLU A N 1
ATOM 2972 C CA . GLU A 1 454 ? 131.582 206.515 -0.304 1.00 151.90 826 GLU A CA 1
ATOM 2973 C C . GLU A 1 454 ? 130.951 206.434 1.081 1.00 162.92 826 GLU A C 1
ATOM 2974 O O . GLU A 1 454 ? 130.342 207.405 1.553 1.00 155.98 826 GLU A O 1
ATOM 2980 N N . LEU A 1 455 ? 131.074 205.277 1.750 1.00 155.25 827 LEU A N 1
ATOM 2981 C CA . LEU A 1 455 ? 130.645 205.230 3.145 1.00 146.60 827 LEU A CA 1
ATOM 2982 C C . LEU A 1 455 ? 131.666 205.885 4.066 1.00 132.60 827 LEU A C 1
ATOM 2983 O O . LEU A 1 455 ? 131.294 206.411 5.120 1.00 142.78 827 LEU A O 1
ATOM 2988 N N . ALA A 1 456 ? 132.950 205.859 3.699 1.00 128.96 828 ALA A N 1
ATOM 2989 C CA . ALA A 1 456 ? 133.987 206.358 4.601 1.00 131.25 828 ALA A CA 1
ATOM 2990 C C . ALA A 1 456 ? 133.931 207.875 4.746 1.00 131.10 828 ALA A C 1
ATOM 2991 O O . ALA A 1 456 ? 134.268 208.416 5.806 1.00 112.09 828 ALA A O 1
ATOM 2993 N N . VAL A 1 457 ? 133.539 208.579 3.682 1.00 163.82 829 VAL A N 1
ATOM 2994 C CA . VAL A 1 457 ? 133.561 210.042 3.717 1.00 163.76 829 VAL A CA 1
ATOM 2995 C C . VAL A 1 457 ? 132.555 210.581 4.730 1.00 171.92 829 VAL A C 1
ATOM 2996 O O . VAL A 1 457 ? 132.798 211.602 5.387 1.00 147.36 829 VAL A O 1
ATOM 3000 N N . THR A 1 458 ? 131.403 209.919 4.861 1.00 187.78 830 THR A N 1
ATOM 3001 C CA . THR A 1 458 ? 130.406 210.312 5.847 1.00 197.50 830 THR A CA 1
ATOM 3002 C C . THR A 1 458 ? 129.609 209.094 6.302 1.00 203.71 830 THR A C 1
ATOM 3003 O O . THR A 1 458 ? 129.164 208.305 5.452 1.00 197.99 830 THR A O 1
ATOM 3007 N N . PRO A 1 459 ? 129.445 208.892 7.625 1.00 214.13 831 PRO A N 1
ATOM 3008 C CA . PRO A 1 459 ? 128.689 207.750 8.157 1.00 201.21 831 PRO A CA 1
ATOM 3009 C C . PRO A 1 459 ? 127.178 207.865 7.931 1.00 207.80 831 PRO A C 1
ATOM 3010 O O . PRO A 1 459 ? 126.721 208.905 7.446 1.00 203.45 831 PRO A O 1
#

Secondary structure (DSSP, 8-state):
--HHHHHHHH-------S-B-TTSTTSBHHHHHHHHTT---TT-HHHHHHHHHHHHHHHHHHHHHTT--TTHHHHHHHHHHHHHHHHHHHGGGTHHHHHHHHHHHHHHHHHHHHHSSSS--SSSS-SHHHHHHHH--HHHHHHHHHHHHHHHSPP---PPPHHHHHHH--HHHHH---TTS-HHHHH--GGGGG--SS-SS--PPPSSSS--HHHHHHHHHHHHHHHHHHHHHHHHS--TTS-TTSHHHHHHHHHHHHH--GGGSHHHHHHHHH-SSHHHHHHHHHHHHHHHHT-S-------HHHHHHHHHHHHHHHHHHSHHHHHHHTT-SS-SBTTTHHHHHHHHHHHHHTTTTSHHHHTTS-HHHHHHHHHHHHHHH--

B-factor: mean 147.1, std 34.82, range [91.51, 274.18]

InterPro domains:
  IPR022093 Rad26-like, helical repeats [PF12331] (482-768)
  IPR048379 Rad26-like, C-terminal domain [PF21046] (777-841)
  IPR048380 Rad26-like, N-terminal domain [PF21048] (376-424)

Foldseek 3Di:
DPDVVCQVPVAVYDHAQCDDAPVDNVQGPVNVLVVCQVVPDPPDVLSNLQVSLVSLLVVLVVCVVRVVLQCNVVSLVVLCVSCVVQVLSNLLSPLLRLVVSLLVLLCLQLVVLVVDPLRDPPCPVVDCSNVSPVRDDNLSSLVSLQSNLVSQADDPPVPDRSNQVNQQSDVVSVLSCPLSDDPSNNLSNSQLSQQDQQAGGHFYDADDPDHDPVVSNVRRLVSLLVVLCSLLVCLQPNRPVPPVLDLVSLVSNLSSLVSLNNCVHLNSLQSLLQHPRNQQSLQQNLLVLVVCLVPPDADVHNLSSLSSNQSSLVSLLCQCPDPSRNVRNVVLPQRHYPPPTVVSSLVSLVCQLPQPVDPSSVVGHDPVSNVSSVVVNVPSVDD

Organism: Thermothelomyces thermophilus (strain ATCC 42464 / BCRC 31852 / DSM 1799) (NCBI:txid573729)

Solvent-accessible surface area: 20676 Å² total